Protein AF-A0A4U5LPB3-F1 (afdb_monomer_lite)

Secondary structure (DSSP, 8-state):
-PPP-PPPPP--------------------S--SS--S-GGG-S----HHHHHHHHHHHTT-HHHHTS-HHHHHHHGGG--THHHHHHHHHHHHHHHH-TT--HHHHHHHHHHHHHHHSSSS--GGGGGGTTTSHHHHHHHS-------HHHHHHHHHHHHHHTT-HHHHT--HHHHTTT--TT-HHHHHHHHHHHHHH-TT--HHHHHHHHHHHHHHHHHHHHHSPS--HHHHHHHHHHHHHHHTTHHHHHHHHHHHHH-HHHHT---HHHHHTT-S-HHHHHHHHHHHHHHHHH-TT--HHHHHHHHHHHHHHHHHHHHHHHHHS-SS-HHHHHHHHHHHHHHHTT-HHHHTS-TTTTSSTTTTTTTHHHHHHHHHHHHHH-TT--HHHHHHHHHHHHHHHHHHTS-SSTTHHHHHHHHHHHHHHTT---THHHHHHHHHHHHHHHHHHHHTTS----------------------------PPP------------------PPP-----PPP-------

Organism: Steinernema carpocapsae (NCBI:txid34508)

pLDDT: mean 70.53, std 23.37, range [29.11, 98.25]

Structure (mmCIF, N/CA/C/O backbone):
data_AF-A0A4U5LPB3-F1
#
_entry.id   AF-A0A4U5LPB3-F1
#
loop_
_atom_site.group_PDB
_atom_site.id
_atom_site.type_symbol
_atom_site.label_atom_id
_atom_site.label_alt_id
_atom_site.label_comp_id
_atom_site.label_asym_id
_atom_site.label_entity_id
_atom_site.label_seq_id
_atom_site.pdbx_PDB_ins_code
_atom_site.Cartn_x
_atom_site.Cartn_y
_atom_site.Cartn_z
_atom_site.occupancy
_atom_site.B_iso_or_equiv
_atom_site.auth_seq_id
_atom_site.auth_comp_id
_atom_site.auth_asym_id
_atom_site.auth_atom_id
_atom_site.pdbx_PDB_model_num
ATOM 1 N N . MET A 1 1 ? -4.341 65.277 -23.256 1.00 40.44 1 MET A N 1
ATOM 2 C CA . MET A 1 1 ? -4.781 63.889 -23.008 1.00 40.44 1 MET A CA 1
ATOM 3 C C . MET A 1 1 ? -3.885 63.336 -21.922 1.00 40.44 1 MET A C 1
ATOM 5 O O . MET A 1 1 ? -2.754 62.967 -22.205 1.00 40.44 1 MET A O 1
ATOM 9 N N . GLU A 1 2 ? -4.356 63.406 -20.682 1.00 34.38 2 GLU A N 1
ATOM 10 C CA . GLU A 1 2 ? -3.654 62.915 -19.493 1.00 34.38 2 GLU A CA 1
ATOM 11 C C . GLU A 1 2 ? -4.219 61.546 -19.090 1.00 34.38 2 GLU A C 1
ATOM 13 O O . GLU A 1 2 ? -5.437 61.359 -19.175 1.00 34.38 2 GLU A O 1
ATOM 18 N N . PRO A 1 3 ? -3.387 60.595 -18.636 1.00 48.97 3 PRO A N 1
ATOM 19 C CA . PRO A 1 3 ? -3.850 59.432 -17.892 1.00 48.97 3 PRO A CA 1
ATOM 20 C C . PRO A 1 3 ? -3.832 59.695 -16.370 1.00 48.97 3 PRO A C 1
ATOM 22 O O . PRO A 1 3 ? -3.009 60.476 -15.887 1.00 48.97 3 PRO A O 1
ATOM 25 N N . PRO A 1 4 ? -4.717 59.041 -15.594 1.00 51.47 4 PRO A N 1
ATOM 26 C CA . PRO A 1 4 ? -4.911 59.350 -14.183 1.00 51.47 4 PRO A CA 1
ATOM 27 C C . PRO A 1 4 ? -3.837 58.708 -13.298 1.00 51.47 4 PRO A C 1
ATOM 29 O O . PRO A 1 4 ? -3.573 57.507 -13.377 1.00 51.47 4 PRO A O 1
ATOM 32 N N . VAL A 1 5 ? -3.271 59.513 -12.400 1.00 47.06 5 VAL A N 1
ATOM 33 C CA . VAL A 1 5 ? -2.445 59.064 -11.274 1.00 47.06 5 VAL A CA 1
ATOM 34 C C . VAL A 1 5 ? -3.368 58.879 -10.072 1.00 47.06 5 VAL A C 1
ATOM 36 O O . VAL A 1 5 ? -3.907 59.849 -9.547 1.00 47.06 5 VAL A O 1
ATOM 39 N N . TYR A 1 6 ? -3.569 57.632 -9.644 1.00 44.94 6 TYR A N 1
ATOM 40 C CA . TYR A 1 6 ? -4.268 57.327 -8.395 1.00 44.94 6 TYR A CA 1
ATOM 41 C C . TYR A 1 6 ? -3.278 57.330 -7.226 1.00 44.94 6 TYR A C 1
ATOM 43 O O . TYR A 1 6 ? -2.297 56.586 -7.220 1.00 44.94 6 TYR A O 1
ATOM 51 N N . SER A 1 7 ? -3.560 58.183 -6.243 1.00 40.72 7 SER A N 1
ATOM 52 C CA . SER A 1 7 ? -2.871 58.281 -4.961 1.00 40.72 7 SER A CA 1
ATOM 53 C C . SER A 1 7 ? -3.236 57.106 -4.046 1.00 40.72 7 SER A C 1
ATOM 55 O O . SER A 1 7 ? -4.403 56.749 -3.887 1.00 40.72 7 SER A O 1
ATOM 57 N N . TYR A 1 8 ? -2.223 56.512 -3.415 1.00 40.88 8 TYR A N 1
ATOM 58 C CA . TYR A 1 8 ? -2.401 55.583 -2.303 1.00 40.88 8 TYR A CA 1
ATOM 59 C C . TYR A 1 8 ? -2.627 56.382 -1.015 1.00 40.88 8 TYR A C 1
ATOM 61 O O . TYR A 1 8 ? -1.780 57.181 -0.624 1.00 40.88 8 TYR A O 1
ATOM 69 N N . HIS A 1 9 ? -3.763 56.150 -0.360 1.00 41.56 9 HIS A N 1
ATOM 70 C CA . HIS A 1 9 ? -4.011 56.599 1.006 1.00 41.56 9 HIS A CA 1
ATOM 71 C C . HIS A 1 9 ? -3.399 55.609 2.006 1.00 41.56 9 HIS A C 1
ATOM 73 O O . HIS A 1 9 ? -3.756 54.431 2.032 1.00 41.56 9 HIS A O 1
ATOM 79 N N . GLU A 1 10 ? -2.504 56.122 2.849 1.00 42.03 10 GLU A N 1
ATOM 80 C CA . GLU A 1 10 ? -2.214 55.604 4.185 1.00 42.03 10 GLU A CA 1
ATOM 81 C C . GLU A 1 10 ? -3.464 55.724 5.068 1.00 42.03 10 GLU A C 1
ATOM 83 O O . GLU A 1 10 ? -4.113 56.773 5.060 1.00 42.03 10 GLU A O 1
ATOM 88 N N . ASN A 1 11 ? -3.786 54.681 5.845 1.00 36.03 11 ASN A N 1
ATOM 89 C CA . ASN A 1 11 ? -3.930 54.785 7.304 1.00 36.03 11 ASN A CA 1
ATOM 90 C C . ASN A 1 11 ? -4.423 53.495 7.985 1.00 36.03 11 ASN A C 1
ATOM 92 O O . ASN A 1 11 ? -5.205 52.728 7.431 1.00 36.03 11 ASN A O 1
ATOM 96 N N . LEU A 1 12 ? -4.009 53.399 9.255 1.00 37.12 12 LEU A N 1
ATOM 97 C CA . LEU A 1 12 ? -4.590 52.657 10.383 1.00 37.12 12 LEU A CA 1
ATOM 98 C C . LEU A 1 12 ? -4.223 51.174 10.537 1.00 37.12 12 LEU A C 1
ATOM 100 O O . LEU A 1 12 ? -4.987 50.252 10.266 1.00 37.12 12 LEU A O 1
ATOM 104 N N . ALA A 1 13 ? -3.041 50.987 11.128 1.00 37.00 13 ALA A N 1
ATOM 105 C CA . ALA A 1 13 ? -2.770 49.882 12.032 1.00 37.00 13 ALA A CA 1
ATOM 106 C C . ALA A 1 13 ? -3.530 50.111 13.352 1.00 37.00 13 ALA A C 1
ATOM 108 O O . ALA A 1 13 ? -3.148 50.972 14.144 1.00 37.00 13 ALA A O 1
ATOM 109 N N . GLU A 1 14 ? -4.584 49.332 13.594 1.00 35.03 14 GLU A N 1
ATOM 110 C CA . GLU A 1 14 ? -5.180 49.196 14.923 1.00 35.03 14 GLU A CA 1
ATOM 111 C C . GLU A 1 14 ? -4.693 47.915 15.603 1.00 35.03 14 GLU A C 1
ATOM 113 O O . GLU A 1 14 ? -4.823 46.793 15.110 1.00 35.03 14 GLU A O 1
ATOM 118 N N . SER A 1 15 ? -4.095 48.167 16.762 1.00 38.69 15 SER A N 1
ATOM 119 C CA . SER A 1 15 ? -3.663 47.253 17.804 1.00 38.69 15 SER A CA 1
ATOM 120 C C . SER A 1 15 ? -4.794 46.334 18.273 1.00 38.69 15 SER A C 1
ATOM 122 O O . SER A 1 15 ? -5.825 46.807 18.743 1.00 38.69 15 SER A O 1
ATOM 124 N N . TRP A 1 16 ? -4.569 45.021 18.218 1.00 37.72 16 TRP A N 1
ATOM 125 C CA . TRP A 1 16 ? -5.310 44.048 19.020 1.00 37.72 16 TRP A CA 1
ATOM 126 C C . TRP A 1 16 ? -4.320 43.402 19.988 1.00 37.72 16 TRP A C 1
ATOM 128 O O . TRP A 1 16 ? -3.641 42.430 19.652 1.00 37.72 16 TRP A O 1
ATOM 138 N N . SER A 1 17 ? -4.209 43.991 21.182 1.00 34.78 17 SER A N 1
ATOM 139 C CA . SER A 1 17 ? -3.545 43.374 22.330 1.00 34.78 17 SER A CA 1
ATOM 140 C C . SER A 1 17 ? -4.315 42.127 22.755 1.00 34.78 17 SER A C 1
ATOM 142 O O . SER A 1 17 ? -5.524 42.150 22.973 1.00 34.78 17 SER A O 1
ATOM 144 N N . SER A 1 18 ? -3.574 41.029 22.833 1.00 36.31 18 SER A N 1
ATOM 145 C CA . SER A 1 18 ? -4.026 39.699 23.204 1.00 36.31 18 SER A CA 1
ATOM 146 C C . SER A 1 18 ? -3.829 39.493 24.703 1.00 36.31 18 SER A C 1
ATOM 148 O O . SER A 1 18 ? -2.782 38.991 25.097 1.00 36.31 18 SER A O 1
ATOM 150 N N . ASP A 1 19 ? -4.850 39.798 25.500 1.00 35.09 19 ASP A N 1
ATOM 151 C CA . ASP A 1 19 ? -4.970 39.318 26.878 1.00 35.09 19 ASP A CA 1
ATOM 152 C C . ASP A 1 19 ? -6.248 38.480 26.990 1.00 35.09 19 ASP A C 1
ATOM 154 O O . ASP A 1 19 ? -7.357 38.999 27.085 1.00 35.09 19 ASP A O 1
ATOM 158 N N . ASN A 1 20 ? -6.091 37.159 26.927 1.00 34.59 20 ASN A N 1
ATOM 159 C CA . ASN A 1 20 ? -7.102 36.208 27.379 1.00 34.59 20 ASN A CA 1
ATOM 160 C C . ASN A 1 20 ? -6.392 35.181 28.258 1.00 34.59 20 ASN A C 1
ATOM 162 O O . ASN A 1 20 ? -5.919 34.140 27.799 1.00 34.59 20 ASN A O 1
ATOM 166 N N . ASP A 1 21 ? -6.289 35.553 29.527 1.00 34.69 21 ASP A N 1
ATOM 167 C CA . ASP A 1 21 ? -5.849 34.720 30.633 1.00 34.69 21 ASP A CA 1
ATOM 168 C C . ASP A 1 21 ? -7.011 33.779 30.996 1.00 34.69 21 ASP A C 1
ATOM 170 O O . ASP A 1 21 ? -7.978 34.162 31.656 1.00 34.69 21 ASP A O 1
ATOM 174 N N . TYR A 1 22 ? -6.987 32.561 30.447 1.00 35.25 22 TYR A N 1
ATOM 175 C CA . TYR A 1 22 ? -7.984 31.527 30.728 1.00 35.25 22 TYR A CA 1
ATOM 176 C C . TYR A 1 22 ? -7.437 30.623 31.835 1.00 35.25 22 TYR A C 1
ATOM 178 O O . TYR A 1 22 ? -6.665 29.697 31.587 1.00 35.25 22 TYR A O 1
ATOM 186 N N . SER A 1 23 ? -7.819 30.942 33.070 1.00 35.62 23 SER A N 1
ATOM 187 C CA . SER A 1 23 ? -7.501 30.166 34.267 1.00 35.62 23 SER A CA 1
ATOM 188 C C . SER A 1 23 ? -8.342 28.881 34.284 1.00 35.62 23 SER A C 1
ATOM 190 O O . SER A 1 23 ? -9.563 28.929 34.439 1.00 35.62 23 SER A O 1
ATOM 192 N N . GLU A 1 24 ? -7.703 27.728 34.066 1.00 31.69 24 GLU A N 1
ATOM 193 C CA . GLU A 1 24 ? -8.313 26.406 34.250 1.00 31.69 24 GLU A CA 1
ATOM 194 C C . GLU A 1 24 ? -8.402 26.093 35.752 1.00 31.69 24 GLU A C 1
ATOM 196 O O . GLU A 1 24 ? -7.390 25.891 36.424 1.00 31.69 24 GLU A O 1
ATOM 201 N N . SER A 1 25 ? -9.624 26.031 36.284 1.00 34.09 25 SER A N 1
ATOM 202 C CA . SER A 1 25 ? -9.901 25.475 37.605 1.00 34.09 25 SER A CA 1
ATOM 203 C C . SER A 1 25 ? -9.889 23.942 37.545 1.00 34.09 25 SER A C 1
ATOM 205 O O . SER A 1 25 ? -10.748 23.300 36.938 1.00 34.09 25 SER A O 1
ATOM 207 N N . GLU A 1 26 ? -8.895 23.335 38.192 1.00 39.41 26 GLU A N 1
ATOM 208 C CA . GLU A 1 26 ? -8.870 21.901 38.475 1.00 39.41 26 GLU A CA 1
ATOM 209 C C . GLU A 1 26 ? -9.816 21.585 39.642 1.00 39.41 26 GLU A C 1
ATOM 211 O O . GLU A 1 26 ? -9.415 21.645 40.801 1.00 39.41 26 GLU A O 1
ATOM 216 N N . GLU A 1 27 ? -11.061 21.189 39.358 1.00 33.78 27 GLU A N 1
ATOM 217 C CA . GLU A 1 27 ? -11.908 20.548 40.371 1.00 33.78 27 GLU A CA 1
ATOM 218 C C . GLU A 1 27 ? -12.739 19.368 39.824 1.00 33.78 27 GLU A C 1
ATOM 220 O O . GLU A 1 27 ? -13.703 19.504 39.078 1.00 33.78 27 GLU A O 1
ATOM 225 N N . SER A 1 28 ? -12.342 18.172 40.272 1.00 42.94 28 SER A N 1
ATOM 226 C CA . SER A 1 28 ? -13.129 16.941 40.462 1.00 42.94 28 SER A CA 1
ATOM 227 C C . SER A 1 28 ? -13.866 16.286 39.269 1.00 42.94 28 SER A C 1
ATOM 229 O O . SER A 1 28 ? -15.047 16.492 39.021 1.00 42.94 28 SER A O 1
ATOM 231 N N . VAL A 1 29 ? -13.225 15.294 38.629 1.00 37.59 29 VAL A N 1
ATOM 232 C CA . VAL A 1 29 ? -13.941 14.202 37.926 1.00 37.59 29 VAL A CA 1
ATOM 233 C C . VAL A 1 29 ? -13.254 12.859 38.210 1.00 37.59 29 VAL A C 1
ATOM 235 O O . VAL A 1 29 ? -12.516 12.315 37.388 1.00 37.59 29 VAL A O 1
ATOM 238 N N . ALA A 1 30 ? -13.478 12.313 39.409 1.00 34.31 30 ALA A N 1
ATOM 239 C CA . ALA A 1 30 ? -12.907 11.032 39.847 1.00 34.31 30 ALA A CA 1
ATOM 240 C C . ALA A 1 30 ? -13.834 9.810 39.655 1.00 34.31 30 ALA A C 1
ATOM 242 O O . ALA A 1 30 ? -13.430 8.686 39.947 1.00 34.31 30 ALA A O 1
ATOM 243 N N . GLY A 1 31 ? -15.046 9.962 39.117 1.00 33.31 31 GLY A N 1
ATOM 244 C CA . GLY A 1 31 ? -15.989 8.846 38.981 1.00 33.31 31 GLY A CA 1
ATOM 245 C C . GLY A 1 31 ? -16.565 8.735 37.579 1.00 33.31 31 GLY A C 1
ATOM 246 O O . GLY A 1 31 ? -17.514 9.443 37.299 1.00 33.31 31 GLY A O 1
ATOM 247 N N . LEU A 1 32 ? -15.988 7.873 36.718 1.00 34.62 32 LEU A N 1
ATOM 248 C CA . LEU A 1 32 ? -16.654 7.185 35.576 1.00 34.62 32 LEU A CA 1
ATOM 249 C C . LEU A 1 32 ? -15.705 6.341 34.677 1.00 34.62 32 LEU A C 1
ATOM 251 O O . LEU A 1 32 ? -16.100 5.863 33.614 1.00 34.62 32 LEU A O 1
ATOM 255 N N . GLN A 1 33 ? -14.452 6.069 35.073 1.00 36.81 33 GLN A N 1
ATOM 256 C CA . GLN A 1 33 ? -13.500 5.296 34.249 1.00 36.81 33 GLN A CA 1
ATOM 257 C C . GLN A 1 33 ? -13.319 3.827 34.682 1.00 36.81 33 GLN A C 1
ATOM 259 O O . GLN A 1 33 ? -12.237 3.438 35.126 1.00 36.81 33 GLN A O 1
ATOM 264 N N . ALA A 1 34 ? -14.323 2.965 34.474 1.00 34.22 34 ALA A N 1
ATOM 265 C CA . ALA A 1 34 ? -14.156 1.516 34.700 1.00 34.22 34 ALA A CA 1
ATOM 266 C C . ALA A 1 34 ? -14.163 0.627 33.434 1.00 34.22 34 ALA A C 1
ATOM 268 O O . ALA A 1 34 ? -13.479 -0.394 33.436 1.00 34.22 34 ALA A O 1
ATOM 269 N N . ASN A 1 35 ? -14.786 1.007 32.306 1.00 38.38 35 ASN A N 1
ATOM 270 C CA . ASN A 1 35 ? -15.088 0.034 31.227 1.00 38.38 35 ASN A CA 1
ATOM 271 C C . ASN A 1 35 ? -14.439 0.254 29.833 1.00 38.38 35 ASN A C 1
ATOM 273 O O . ASN A 1 35 ? -14.930 -0.271 28.839 1.00 38.38 35 ASN A O 1
ATOM 277 N N . ALA A 1 36 ? -13.294 0.945 29.713 1.00 42.75 36 ALA A N 1
ATOM 278 C CA . ALA A 1 36 ? -12.732 1.348 28.401 1.00 42.75 36 ALA A CA 1
ATOM 279 C C . ALA A 1 36 ? -11.295 0.858 28.064 1.00 42.75 36 ALA A C 1
ATOM 281 O O . ALA A 1 36 ? -10.496 1.615 27.510 1.00 42.75 36 ALA A O 1
ATOM 282 N N . LYS A 1 37 ? -10.880 -0.376 28.406 1.00 40.56 37 LYS A N 1
ATOM 283 C CA . LYS A 1 37 ? -9.438 -0.755 28.349 1.00 40.56 37 LYS A CA 1
ATOM 284 C C . LYS A 1 37 ? -9.008 -1.859 27.368 1.00 40.56 37 LYS A C 1
ATOM 286 O O . LYS A 1 37 ? -7.899 -2.366 27.540 1.00 40.56 37 LYS A O 1
ATOM 291 N N . HIS A 1 38 ? -9.769 -2.181 26.312 1.00 37.56 38 HIS A N 1
ATOM 292 C CA . HIS A 1 38 ? -9.392 -3.282 25.401 1.00 37.56 38 HIS A CA 1
ATOM 293 C C . HIS A 1 38 ? -8.856 -2.958 23.990 1.00 37.56 38 HIS A C 1
ATOM 295 O O . HIS A 1 38 ? -8.567 -3.903 23.261 1.00 37.56 38 HIS A O 1
ATOM 301 N N . ASP A 1 39 ? -8.602 -1.698 23.611 1.00 41.06 39 ASP A N 1
ATOM 302 C CA . ASP A 1 39 ? -8.197 -1.399 22.219 1.00 41.06 39 ASP A CA 1
ATOM 303 C C . ASP A 1 39 ? -7.077 -0.344 22.081 1.00 41.06 39 ASP A C 1
ATOM 305 O O . ASP A 1 39 ? -7.229 0.728 21.502 1.00 41.06 39 ASP A O 1
ATOM 309 N N . LYS A 1 40 ? -5.905 -0.606 22.680 1.00 43.28 40 LYS A N 1
ATOM 310 C CA . LYS A 1 40 ? -4.830 0.405 22.812 1.00 43.28 40 LYS A CA 1
ATOM 311 C C . LYS A 1 40 ? -3.820 0.491 21.658 1.00 43.28 40 LYS A C 1
ATOM 313 O O . LYS A 1 40 ? -2.961 1.365 21.713 1.00 43.28 40 LYS A O 1
ATOM 318 N N . ASN A 1 41 ? -3.928 -0.327 20.607 1.00 39.81 41 ASN A N 1
ATOM 319 C CA . ASN A 1 41 ? -3.131 -0.120 19.381 1.00 39.81 41 ASN A CA 1
ATOM 320 C C . ASN A 1 41 ? -3.778 0.872 18.395 1.00 39.81 41 ASN A C 1
ATOM 322 O O . ASN A 1 41 ? -3.165 1.207 17.385 1.00 39.81 41 ASN A O 1
ATOM 326 N N . TYR A 1 42 ? -4.962 1.395 18.726 1.00 45.97 42 TYR A N 1
ATOM 327 C CA . TYR A 1 42 ? -5.661 2.451 17.993 1.00 45.97 42 TYR A CA 1
ATOM 328 C C . TYR A 1 42 ? -5.829 3.713 18.848 1.00 45.97 42 TYR A C 1
ATOM 330 O O . TYR A 1 42 ? -6.887 4.331 18.826 1.00 45.97 42 TYR A O 1
ATOM 338 N N . ARG A 1 43 ? -4.794 4.119 19.603 1.00 40.91 43 ARG A N 1
ATOM 339 C CA . ARG A 1 43 ? -4.762 5.411 20.319 1.00 40.91 43 ARG A CA 1
ATOM 340 C C . ARG A 1 43 ? -4.657 6.592 19.340 1.00 40.91 43 ARG A C 1
ATOM 342 O O . ARG A 1 43 ? -3.685 7.332 19.318 1.00 40.91 43 ARG A O 1
ATOM 349 N N . CYS A 1 44 ? -5.674 6.764 18.516 1.00 47.91 44 CYS A N 1
ATOM 350 C CA . CYS A 1 44 ? -6.225 8.087 18.309 1.00 47.91 44 CYS A CA 1
ATOM 351 C C . CYS A 1 44 ? -7.373 8.215 19.320 1.00 47.91 44 CYS A C 1
ATOM 353 O O . CYS A 1 44 ? -7.935 7.192 19.706 1.00 47.91 44 CYS A O 1
ATOM 355 N N . ASN A 1 45 ? -7.707 9.418 19.778 1.00 57.91 45 ASN A N 1
ATOM 356 C CA . ASN A 1 45 ? -8.920 9.653 20.559 1.00 57.91 45 ASN A CA 1
ATOM 357 C C . ASN A 1 45 ? -10.127 9.207 19.718 1.00 57.91 45 ASN A C 1
ATOM 359 O O . ASN A 1 45 ? -10.640 9.958 18.893 1.00 57.91 45 ASN A O 1
ATOM 363 N N . THR A 1 46 ? -10.512 7.938 19.818 1.00 66.06 46 THR A N 1
ATOM 364 C CA . THR A 1 46 ? -11.663 7.410 19.102 1.00 66.06 46 THR A CA 1
ATOM 365 C C . THR A 1 46 ? -12.881 7.786 19.911 1.00 66.06 46 THR A C 1
ATOM 367 O O . THR A 1 46 ? -12.966 7.431 21.086 1.00 66.06 46 THR A O 1
ATOM 370 N N . ALA A 1 47 ? -13.803 8.493 19.267 1.00 81.75 47 ALA A N 1
ATOM 371 C CA . ALA A 1 47 ? -15.130 8.748 19.793 1.00 81.75 47 ALA A CA 1
ATOM 372 C C . ALA A 1 47 ? -15.757 7.463 20.373 1.00 81.75 47 ALA A C 1
ATOM 374 O O . ALA A 1 47 ? -15.477 6.353 19.893 1.00 81.75 47 ALA A O 1
ATOM 375 N N . SER A 1 48 ? -16.593 7.613 21.405 1.00 91.44 48 SER A N 1
ATOM 376 C CA . SER A 1 48 ? -17.334 6.489 21.986 1.00 91.44 48 SER A CA 1
ATOM 377 C C . SER A 1 48 ? -18.169 5.779 20.907 1.00 91.44 48 SER A C 1
ATOM 379 O O . SER A 1 48 ? -18.423 6.325 19.831 1.00 91.44 48 SER A O 1
ATOM 381 N N . ALA A 1 49 ? -18.574 4.530 21.153 1.00 91.75 49 ALA A N 1
ATOM 382 C CA . ALA A 1 49 ? -19.382 3.783 20.184 1.00 91.75 49 ALA A CA 1
ATOM 383 C C . ALA A 1 49 ? -20.667 4.541 19.804 1.00 91.75 49 ALA A C 1
ATOM 385 O O . ALA A 1 49 ? -20.935 4.697 18.621 1.00 91.75 49 ALA A O 1
ATOM 386 N N . GLN A 1 50 ? -21.357 5.117 20.792 1.00 94.69 50 GLN A N 1
ATOM 387 C CA . GLN A 1 50 ? -22.577 5.903 20.595 1.00 94.69 50 GLN A CA 1
ATOM 388 C C . GLN A 1 50 ? -22.340 7.157 19.743 1.00 94.69 50 GLN A C 1
ATOM 390 O O . GLN A 1 50 ? -23.084 7.400 18.798 1.00 94.69 50 GLN A O 1
ATOM 395 N N . VAL A 1 51 ? -21.259 7.903 20.007 1.00 96.12 51 VAL A N 1
ATOM 396 C CA . VAL A 1 51 ? -20.896 9.085 19.204 1.00 96.12 51 VAL A CA 1
ATOM 397 C C . VAL A 1 51 ? -20.611 8.690 17.755 1.00 96.12 51 VAL A C 1
ATOM 399 O O . VAL A 1 51 ? -21.010 9.394 16.833 1.00 96.12 51 VAL A O 1
ATOM 402 N N . ARG A 1 52 ? -19.928 7.558 17.530 1.00 94.88 52 ARG A N 1
ATOM 403 C CA . ARG A 1 52 ? -19.674 7.052 16.172 1.00 94.88 52 ARG A CA 1
ATOM 404 C C . ARG A 1 52 ? -20.962 6.664 15.465 1.00 94.88 52 ARG A C 1
ATOM 406 O O . ARG A 1 52 ? -21.110 6.999 14.298 1.00 94.88 52 ARG A O 1
ATOM 413 N N . ASP A 1 53 ? -21.865 5.977 16.152 1.00 94.75 53 ASP A N 1
ATOM 414 C CA . ASP A 1 53 ? -23.111 5.518 15.550 1.00 94.75 53 ASP A CA 1
ATOM 415 C C . ASP A 1 53 ? -24.015 6.700 15.167 1.00 94.75 53 ASP A C 1
ATOM 417 O O . ASP A 1 53 ? -24.513 6.731 14.040 1.00 94.75 53 ASP A O 1
ATOM 421 N N . LEU A 1 54 ? -24.136 7.717 16.032 1.00 96.88 54 LEU A N 1
ATOM 422 C CA . LEU A 1 54 ? -24.831 8.964 15.694 1.00 96.88 54 LEU A CA 1
ATOM 423 C C . LEU A 1 54 ? -24.155 9.671 14.514 1.00 96.88 54 LEU A C 1
ATOM 425 O O . LEU A 1 54 ? -24.813 9.973 13.523 1.00 96.88 54 LEU A O 1
ATOM 429 N N . LEU A 1 55 ? -22.832 9.867 14.583 1.00 96.69 55 LEU A N 1
ATOM 430 C CA . LEU A 1 55 ? -22.061 10.503 13.514 1.00 96.69 55 LEU A CA 1
ATOM 431 C C . LEU A 1 55 ? -22.291 9.815 12.164 1.00 96.69 55 LEU A C 1
ATOM 433 O O . LEU A 1 55 ? -22.416 10.488 11.147 1.00 96.69 55 LEU A O 1
ATOM 437 N N . TYR A 1 56 ? -22.301 8.482 12.131 1.00 95.00 56 TYR A N 1
ATOM 438 C CA . TYR A 1 56 ? -22.454 7.726 10.892 1.00 95.00 56 TYR A CA 1
ATOM 439 C C . TYR A 1 56 ? -23.880 7.783 10.349 1.00 95.00 56 TYR A C 1
ATOM 441 O O . TYR A 1 56 ? -24.029 7.902 9.137 1.00 95.00 56 TYR A O 1
ATOM 449 N N . ASN A 1 57 ? -24.899 7.758 11.211 1.00 95.12 57 ASN A N 1
ATOM 450 C CA . ASN A 1 57 ? -26.286 7.969 10.794 1.00 95.12 57 ASN A CA 1
ATOM 451 C C . ASN A 1 57 ? -26.473 9.364 10.179 1.00 95.12 57 ASN A C 1
ATOM 453 O O . ASN A 1 57 ? -26.967 9.476 9.059 1.00 95.12 57 ASN A O 1
ATOM 457 N N . GLU A 1 58 ? -25.996 10.405 10.864 1.00 96.81 58 GLU A N 1
ATOM 458 C CA . GLU A 1 58 ? -26.135 11.793 10.409 1.00 96.81 58 GLU A CA 1
ATOM 459 C C . GLU A 1 58 ? -25.329 12.080 9.142 1.00 96.81 58 GLU A C 1
ATOM 461 O O . GLU A 1 58 ? -25.782 12.803 8.257 1.00 96.81 58 GLU A O 1
ATOM 466 N N . MET A 1 59 ? -24.156 11.455 8.983 1.00 95.25 59 MET A N 1
ATOM 467 C CA . MET A 1 59 ? -23.335 11.619 7.780 1.00 95.25 59 MET A CA 1
ATOM 468 C C . MET A 1 59 ? -24.115 11.294 6.501 1.00 95.25 59 MET A C 1
ATOM 470 O O . MET A 1 59 ? -23.872 11.915 5.465 1.00 95.25 59 MET A O 1
ATOM 474 N N . GLY A 1 60 ? -25.070 10.354 6.570 1.00 91.50 60 GLY A N 1
ATOM 475 C CA . GLY A 1 60 ? -25.981 9.978 5.484 1.00 91.50 60 GLY A CA 1
ATOM 476 C C . GLY A 1 60 ? -26.618 11.174 4.768 1.00 91.50 60 GLY A C 1
ATOM 477 O O . GLY A 1 60 ? -26.751 11.147 3.544 1.00 91.50 60 GLY A O 1
ATOM 478 N N . ALA A 1 61 ? -26.930 12.237 5.514 1.00 94.88 61 ALA A N 1
ATOM 479 C CA . ALA A 1 61 ? -27.621 13.423 5.019 1.00 94.88 61 ALA A CA 1
ATOM 480 C C . ALA A 1 61 ? -26.721 14.414 4.252 1.00 94.88 61 ALA A C 1
ATOM 482 O O . ALA A 1 61 ? -27.227 15.198 3.451 1.00 94.88 61 ALA A O 1
ATOM 483 N N . TYR A 1 62 ? -25.397 14.373 4.442 1.00 95.31 62 TYR A N 1
ATOM 484 C CA . TYR A 1 62 ? -24.472 15.407 3.953 1.00 95.31 62 TYR A CA 1
ATOM 485 C C . TYR A 1 62 ? -23.657 14.934 2.743 1.00 95.31 62 TYR A C 1
ATOM 487 O O . TYR A 1 62 ? -22.492 14.525 2.852 1.00 95.31 62 TYR A O 1
ATOM 495 N N . LYS A 1 63 ? -24.266 14.996 1.551 1.00 91.12 63 LYS A N 1
ATOM 496 C CA . LYS A 1 63 ? -23.674 14.457 0.313 1.00 91.12 63 LYS A CA 1
ATOM 497 C C . LYS A 1 63 ? -22.394 15.168 -0.136 1.00 91.12 63 LYS A C 1
ATOM 499 O O . LYS A 1 63 ? -21.567 14.599 -0.844 1.00 91.12 63 LYS A O 1
ATOM 504 N N . GLU A 1 64 ? -22.175 16.399 0.286 1.00 93.69 64 GLU A N 1
ATOM 505 C CA . GLU A 1 64 ? -21.043 17.234 -0.110 1.00 93.69 64 GLU A CA 1
ATOM 506 C C . GLU A 1 64 ? -19.737 16.744 0.534 1.00 93.69 64 GLU A C 1
ATOM 508 O O . GLU A 1 64 ? -18.664 16.812 -0.080 1.00 93.69 64 GLU A O 1
ATOM 513 N N . LEU A 1 65 ? -19.822 16.198 1.753 1.00 94.38 65 LEU A N 1
ATOM 514 C CA . LEU A 1 65 ? -18.681 15.690 2.528 1.00 94.38 65 LEU A CA 1
ATOM 515 C C . LEU A 1 65 ? -18.090 14.411 1.930 1.00 94.38 65 LEU A C 1
ATOM 517 O O . LEU A 1 65 ? -16.899 14.110 2.082 1.00 94.38 65 LEU A O 1
ATOM 521 N N . TYR A 1 66 ? -18.914 13.675 1.197 1.00 90.62 66 TYR A N 1
ATOM 522 C CA . TYR A 1 66 ? -18.544 12.460 0.497 1.00 90.62 66 TYR A CA 1
ATOM 523 C C . TYR A 1 66 ? -17.551 12.694 -0.640 1.00 90.62 66 TYR A C 1
ATOM 525 O O . TYR A 1 66 ? -16.615 11.902 -0.805 1.00 90.62 66 TYR A O 1
ATOM 533 N N . SER A 1 67 ? -17.686 13.813 -1.356 1.00 89.50 67 SER A N 1
ATOM 534 C CA . SER A 1 67 ? -16.827 14.186 -2.492 1.00 89.50 67 SER A CA 1
ATOM 535 C C . SER A 1 67 ? -15.343 14.357 -2.131 1.00 89.50 67 SER A C 1
ATOM 537 O O . SER A 1 67 ? -14.468 14.339 -2.994 1.00 89.50 67 SER A O 1
ATOM 539 N N . ILE A 1 68 ? -15.035 14.523 -0.845 1.00 90.19 68 ILE A N 1
ATOM 540 C CA . ILE A 1 68 ? -13.687 14.775 -0.335 1.00 90.19 68 ILE A CA 1
ATOM 541 C C . ILE A 1 68 ? -12.935 13.445 -0.275 1.00 90.19 68 ILE A C 1
ATOM 543 O O . ILE A 1 68 ? -13.475 12.466 0.228 1.00 90.19 68 ILE A O 1
ATOM 547 N N . GLY A 1 69 ? -11.691 13.353 -0.750 1.00 87.31 69 GLY A N 1
ATOM 548 C CA . GLY A 1 69 ? -10.920 12.103 -0.649 1.00 87.31 69 GLY A CA 1
ATOM 549 C C . GLY A 1 69 ? -10.590 11.735 0.808 1.00 87.31 69 GLY A C 1
ATOM 550 O O . GLY A 1 69 ? -10.314 12.617 1.612 1.00 87.31 69 GLY A O 1
ATOM 551 N N . THR A 1 70 ? -10.543 10.445 1.174 1.00 85.69 70 THR A N 1
ATOM 552 C CA . THR A 1 70 ? -10.275 10.002 2.567 1.00 85.69 70 THR A CA 1
ATOM 553 C C . THR A 1 70 ? -8.976 10.577 3.153 1.00 85.69 70 THR A C 1
ATOM 555 O O . THR A 1 70 ? -8.935 10.960 4.320 1.00 85.69 70 THR A O 1
ATOM 558 N N . GLN A 1 71 ? -7.909 10.654 2.347 1.00 81.19 71 GLN A N 1
ATOM 559 C CA . GLN A 1 71 ? -6.626 11.232 2.773 1.00 81.19 71 GLN A CA 1
ATOM 560 C C . GLN A 1 71 ? -6.687 12.756 2.901 1.00 81.19 71 GLN A C 1
ATOM 562 O O . GLN A 1 71 ? -6.114 13.316 3.833 1.00 81.19 71 GLN A O 1
ATOM 567 N N . GLN A 1 72 ? -7.407 13.411 1.989 1.00 85.44 72 GLN A N 1
ATOM 568 C CA . GLN A 1 72 ? -7.635 14.850 2.035 1.00 85.44 72 GLN A CA 1
ATOM 569 C C . GLN A 1 72 ? -8.424 15.205 3.298 1.00 85.44 72 GLN A C 1
ATOM 571 O O . GLN A 1 72 ? -7.967 16.022 4.084 1.00 85.44 72 GLN A O 1
ATOM 576 N N . PHE A 1 73 ? -9.506 14.476 3.580 1.00 87.75 73 PHE A N 1
ATOM 577 C CA . PHE A 1 73 ? -10.336 14.674 4.766 1.00 87.75 73 PHE A CA 1
ATOM 578 C C . PHE A 1 73 ? -9.511 14.691 6.066 1.00 87.75 73 PHE A C 1
ATOM 580 O O . PHE A 1 73 ? -9.674 15.592 6.881 1.00 87.75 73 PHE A O 1
ATOM 587 N N . ARG A 1 74 ? -8.561 13.757 6.243 1.00 80.88 74 ARG A N 1
ATOM 588 C CA . ARG A 1 74 ? -7.696 13.721 7.442 1.00 80.88 74 ARG A CA 1
ATOM 589 C C . ARG A 1 74 ? -6.821 14.959 7.612 1.00 80.88 74 ARG A C 1
ATOM 591 O O . ARG A 1 74 ? -6.522 15.326 8.741 1.00 80.88 74 ARG A O 1
ATOM 598 N N . ARG A 1 75 ? -6.361 15.545 6.509 1.00 85.06 75 ARG A N 1
ATOM 599 C CA . ARG A 1 75 ? -5.380 16.637 6.518 1.00 85.06 75 ARG A CA 1
ATOM 600 C C . ARG A 1 75 ? -6.029 18.013 6.474 1.00 85.06 75 ARG A C 1
ATOM 602 O O . ARG A 1 75 ? -5.441 18.964 6.966 1.00 85.06 75 ARG A O 1
ATOM 609 N N . THR A 1 76 ? -7.205 18.119 5.861 1.00 87.44 76 THR A N 1
ATOM 610 C CA . THR A 1 76 ? -7.715 19.399 5.362 1.00 87.44 76 THR A CA 1
ATOM 611 C C . THR A 1 76 ? -9.133 19.714 5.820 1.00 87.44 76 THR A C 1
ATOM 613 O O . THR A 1 76 ? -9.739 20.620 5.260 1.00 87.44 76 THR A O 1
ATOM 616 N N . TRP A 1 77 ? -9.707 18.998 6.793 1.00 90.50 77 TRP A N 1
ATOM 617 C CA . TRP A 1 77 ? -11.067 19.320 7.255 1.00 90.50 77 TRP A CA 1
ATOM 618 C C . TRP A 1 77 ? -11.180 20.746 7.809 1.00 90.50 77 TRP A C 1
ATOM 620 O O . TRP A 1 77 ? -12.146 21.443 7.522 1.00 90.50 77 TRP A O 1
ATOM 630 N N . LYS A 1 78 ? -10.117 21.243 8.451 1.00 92.81 78 LYS A N 1
ATOM 631 C CA . LYS A 1 78 ? -9.997 22.646 8.884 1.00 92.81 78 LYS A CA 1
ATOM 632 C C . LYS A 1 78 ? -9.963 23.656 7.735 1.00 92.81 78 LYS A C 1
ATOM 634 O O . LYS A 1 78 ? -10.209 24.833 7.951 1.00 92.81 78 LYS A O 1
ATOM 639 N N . SER A 1 79 ? -9.624 23.215 6.526 1.00 92.69 79 SER A N 1
ATOM 640 C CA . SER A 1 79 ? -9.532 24.071 5.343 1.00 92.69 79 SER A CA 1
ATOM 641 C C . SER A 1 79 ? -10.703 23.861 4.382 1.00 92.69 79 SER A C 1
ATOM 643 O O . SER A 1 79 ? -10.593 24.206 3.202 1.00 92.69 79 SER A O 1
ATOM 645 N N . PHE A 1 80 ? -11.797 23.235 4.830 1.00 94.44 80 PHE A N 1
ATOM 646 C CA . PHE A 1 80 ? -13.024 23.206 4.041 1.00 94.44 80 PHE A CA 1
ATOM 647 C C . PHE A 1 80 ? -13.523 24.634 3.819 1.00 94.44 80 PHE A C 1
ATOM 649 O O . PHE A 1 80 ? -13.357 25.509 4.664 1.00 94.44 80 PHE A O 1
ATOM 656 N N . LYS A 1 81 ? -14.117 24.871 2.651 1.00 95.12 81 LYS A N 1
ATOM 657 C CA . LYS A 1 81 ? -14.687 26.161 2.259 1.00 95.12 81 LYS A CA 1
ATOM 658 C C . LYS A 1 81 ? -16.081 25.944 1.677 1.00 95.12 81 LYS A C 1
ATOM 660 O O . LYS A 1 81 ? -16.360 24.865 1.139 1.00 95.12 81 LYS A O 1
ATOM 665 N N . GLY A 1 82 ? -16.921 26.972 1.771 1.00 95.00 82 GLY A N 1
ATOM 666 C CA . GLY A 1 82 ? -18.273 26.983 1.211 1.00 95.00 82 GLY A CA 1
ATOM 667 C C . GLY A 1 82 ? -19.152 25.838 1.742 1.00 95.00 82 GLY A C 1
ATOM 668 O O . GLY A 1 82 ? -18.998 25.453 2.904 1.00 95.00 82 GLY A O 1
ATOM 669 N N . PRO A 1 83 ? -19.984 25.204 0.888 1.00 95.81 83 PRO A N 1
ATOM 670 C CA . PRO A 1 83 ? -20.996 24.230 1.318 1.00 95.81 83 PRO A CA 1
ATOM 671 C C . PRO A 1 83 ? -20.457 23.041 2.127 1.00 95.81 83 PRO A C 1
ATOM 673 O O . PRO A 1 83 ? -21.160 22.468 2.959 1.00 95.81 83 PRO A O 1
ATOM 676 N N . LYS A 1 84 ? -19.192 22.659 1.906 1.00 95.38 84 LYS A N 1
ATOM 677 C CA . LYS A 1 84 ? -18.533 21.565 2.636 1.00 95.38 84 LYS A CA 1
ATOM 678 C C . LYS A 1 84 ? -18.246 21.936 4.086 1.00 95.38 84 LYS A C 1
ATOM 680 O O . LYS A 1 84 ? -18.400 21.091 4.961 1.00 95.38 84 LYS A O 1
ATOM 685 N N . LEU A 1 85 ? -17.811 23.174 4.330 1.00 95.69 85 LEU A N 1
ATOM 686 C CA . LEU A 1 85 ? -17.563 23.660 5.686 1.00 95.69 85 LEU A CA 1
ATOM 687 C C . LEU A 1 85 ? -18.883 23.786 6.442 1.00 95.69 85 LEU A C 1
ATOM 689 O O . LEU A 1 85 ? -18.964 23.342 7.581 1.00 95.69 85 LEU A O 1
ATOM 693 N N . ASP A 1 86 ? -19.915 24.313 5.787 1.00 97.19 86 ASP A N 1
ATOM 694 C CA . ASP A 1 86 ? -21.231 24.500 6.400 1.00 97.19 86 ASP A CA 1
ATOM 695 C C . ASP A 1 86 ? -21.866 23.158 6.773 1.00 97.19 86 ASP A C 1
ATOM 697 O O . ASP A 1 86 ? -22.340 22.982 7.893 1.00 97.19 86 ASP A O 1
ATOM 701 N N . SER A 1 87 ? -21.798 22.175 5.871 1.00 97.38 87 SER A N 1
ATOM 702 C CA . SER A 1 87 ? -22.269 20.808 6.128 1.00 97.38 87 SER A CA 1
ATOM 703 C C . SER A 1 87 ? -21.501 20.141 7.269 1.00 97.38 87 SER A C 1
ATOM 705 O O . SER A 1 87 ? -22.096 19.496 8.128 1.00 97.38 87 SER A O 1
ATOM 707 N N . TRP A 1 88 ? -20.177 20.322 7.310 1.00 97.31 88 TRP A N 1
ATOM 708 C CA . TRP A 1 88 ? -19.347 19.784 8.386 1.00 97.31 88 TRP A CA 1
ATOM 709 C C . TRP A 1 88 ? -19.672 20.430 9.737 1.00 97.31 88 TRP A C 1
ATOM 711 O O . TRP A 1 88 ? -19.862 19.716 10.715 1.00 97.31 88 TRP A O 1
ATOM 721 N N . LYS A 1 89 ? -19.812 21.761 9.791 1.00 97.31 89 LYS A N 1
ATOM 722 C CA . LYS A 1 89 ? -20.192 22.489 11.010 1.00 97.31 89 LYS A CA 1
ATOM 723 C C . LYS A 1 89 ? -21.569 22.075 11.522 1.00 97.31 89 LYS A C 1
ATOM 725 O O . LYS A 1 89 ? -21.710 21.849 12.718 1.00 97.31 89 LYS A O 1
ATOM 730 N N . LYS A 1 90 ? -22.557 21.930 10.630 1.00 98.19 90 LYS A N 1
ATOM 731 C CA . LYS A 1 90 ? -23.900 21.440 10.985 1.00 98.19 90 LYS A CA 1
ATOM 732 C C . LYS A 1 90 ? -23.836 20.049 11.604 1.00 98.19 90 LYS A C 1
ATOM 734 O O . LYS A 1 90 ? -24.341 19.851 12.699 1.00 98.19 90 LYS A O 1
ATOM 739 N N . LEU A 1 91 ? -23.131 19.123 10.955 1.00 97.88 91 LEU A N 1
ATOM 740 C CA . LEU A 1 91 ? -22.934 17.773 11.473 1.00 97.88 91 LEU A CA 1
ATOM 741 C C . LEU A 1 91 ? -22.259 17.768 12.854 1.00 97.88 91 LEU A C 1
ATOM 743 O O . LEU A 1 91 ? -22.683 17.037 13.746 1.00 97.88 91 LEU A O 1
ATOM 747 N N . VAL A 1 92 ? -21.201 18.565 13.033 1.00 97.75 92 VAL A N 1
ATOM 748 C CA . VAL A 1 92 ? -20.485 18.671 14.312 1.00 97.75 92 VAL A CA 1
ATOM 749 C C . VAL A 1 92 ? -21.411 19.209 15.399 1.00 97.75 92 VAL A C 1
ATOM 751 O O . VAL A 1 92 ? -21.463 18.610 16.469 1.00 97.75 92 VAL A O 1
ATOM 754 N N . ALA A 1 93 ? -22.182 20.261 15.110 1.00 98.12 93 ALA A N 1
ATOM 755 C CA . ALA A 1 93 ? -23.155 20.825 16.041 1.00 98.12 93 ALA A CA 1
ATOM 756 C C . ALA A 1 93 ? -24.213 19.789 16.458 1.00 98.12 93 ALA A C 1
ATOM 758 O O . ALA A 1 93 ? -24.414 19.590 17.650 1.00 98.12 93 ALA A O 1
ATOM 759 N N . THR A 1 94 ? -24.802 19.055 15.506 1.00 98.25 94 THR A N 1
ATOM 760 C CA . THR A 1 94 ? -25.785 17.991 15.791 1.00 98.25 94 THR A CA 1
ATOM 761 C C . THR A 1 94 ? -25.216 16.899 16.699 1.00 98.25 94 THR A C 1
ATOM 763 O O . THR A 1 94 ? -25.884 16.423 17.614 1.00 98.25 94 THR A O 1
ATOM 766 N N . VAL A 1 95 ? -23.963 16.490 16.479 1.00 97.75 95 VAL A N 1
ATOM 767 C CA . VAL A 1 95 ? -23.331 15.468 17.326 1.00 97.75 95 VAL A CA 1
ATOM 768 C C . VAL A 1 95 ? -22.970 16.029 18.704 1.00 97.75 95 VAL A C 1
ATOM 770 O O . VAL A 1 95 ? -23.113 15.317 19.697 1.00 97.75 95 VAL A O 1
ATOM 773 N N . GLN A 1 96 ? -22.517 17.282 18.783 1.00 97.81 96 GLN A N 1
ATOM 774 C CA . GLN A 1 96 ? -22.151 17.937 20.041 1.00 97.81 96 GLN A CA 1
ATOM 775 C C . GLN A 1 96 ? -23.360 18.290 20.910 1.00 97.81 96 GLN A C 1
ATOM 777 O O . GLN A 1 96 ? -23.236 18.265 22.129 1.00 97.81 96 GLN A O 1
ATOM 782 N N . GLU A 1 97 ? -24.526 18.535 20.317 1.00 97.94 97 GLU A N 1
ATOM 783 C CA . GLU A 1 97 ? -25.781 18.731 21.048 1.00 97.94 97 GLU A CA 1
ATOM 784 C C . GLU A 1 97 ? -26.127 17.505 21.910 1.00 97.94 97 GLU A C 1
ATOM 786 O O . GLU A 1 97 ? -26.479 17.643 23.078 1.00 97.94 97 GLU A O 1
ATOM 791 N N . GLN A 1 98 ? -25.948 16.292 21.372 1.00 98.00 98 GLN A N 1
ATOM 792 C CA . GLN A 1 98 ? -26.174 15.047 22.122 1.00 98.00 98 GLN A CA 1
ATOM 793 C C . GLN A 1 98 ? -24.950 14.594 22.929 1.00 98.00 98 GLN A C 1
ATOM 795 O O . GLN A 1 98 ? -25.084 13.909 23.943 1.00 98.00 98 GLN A O 1
ATOM 800 N N . PHE A 1 99 ? -23.745 14.949 22.480 1.00 97.50 99 PHE A N 1
ATOM 801 C CA . PHE A 1 99 ? -22.487 14.554 23.109 1.00 97.50 99 PHE A CA 1
ATOM 802 C C . PHE A 1 99 ? -21.523 15.748 23.223 1.00 97.50 99 PHE A C 1
ATOM 804 O O . PHE A 1 99 ? -20.560 15.828 22.453 1.00 97.50 99 PHE A O 1
ATOM 811 N N . PRO A 1 100 ? -21.702 16.635 24.222 1.00 97.19 100 PRO A N 1
ATOM 812 C CA . PRO A 1 100 ? -20.940 17.887 24.335 1.00 97.19 100 PRO A CA 1
ATOM 813 C C . PRO A 1 100 ? -19.418 17.711 24.412 1.00 97.19 100 PRO A C 1
ATOM 815 O O . PRO A 1 100 ? -18.653 18.558 23.962 1.00 97.19 100 PRO A O 1
ATOM 818 N N . HIS A 1 101 ? -18.950 16.576 24.937 1.00 96.19 101 HIS A N 1
ATOM 819 C CA . HIS A 1 101 ? -17.520 16.272 25.053 1.00 96.19 101 HIS A CA 1
ATOM 820 C C . HIS A 1 101 ? -16.872 15.786 23.743 1.00 96.19 101 HIS A C 1
ATOM 822 O O . HIS A 1 101 ? -15.658 15.565 23.702 1.00 96.19 101 HIS A O 1
ATOM 828 N N . ALA A 1 102 ? -17.653 15.556 22.683 1.00 96.62 102 ALA A N 1
ATOM 829 C CA . ALA A 1 102 ? -17.130 15.096 21.405 1.00 96.62 102 ALA A CA 1
ATOM 830 C C . ALA A 1 102 ? -16.405 16.244 20.692 1.00 96.62 102 ALA A C 1
ATOM 832 O O . ALA A 1 102 ? -17.018 17.206 20.231 1.00 96.62 102 ALA A O 1
ATOM 833 N N . THR A 1 103 ? -15.082 16.145 20.567 1.00 96.12 103 THR A N 1
ATOM 834 C CA . THR A 1 103 ? -14.319 17.180 19.861 1.00 96.12 103 THR A CA 1
ATOM 835 C C . THR A 1 103 ? -14.399 16.977 18.353 1.00 96.12 103 THR A C 1
ATOM 837 O O . THR A 1 103 ? -14.402 15.849 17.853 1.00 96.12 103 THR A O 1
ATOM 840 N N . GLU A 1 104 ? -14.386 18.069 17.593 1.00 95.88 104 GLU A N 1
ATOM 841 C CA . GLU A 1 104 ? -14.432 18.028 16.127 1.00 95.88 104 GLU A CA 1
ATOM 842 C C . GLU A 1 104 ? -13.338 17.123 15.525 1.00 95.88 104 GLU A C 1
ATOM 844 O O . GLU A 1 104 ? -13.582 16.349 14.598 1.00 95.88 104 GLU A O 1
ATOM 849 N N . GLY A 1 105 ? -12.137 17.128 16.116 1.00 94.25 105 GLY A N 1
ATOM 850 C CA . GLY A 1 105 ? -11.042 16.245 15.713 1.00 94.25 105 GLY A CA 1
ATOM 851 C C . GLY A 1 105 ? -11.341 14.753 15.917 1.00 94.25 105 GLY A C 1
ATOM 852 O O . GLY A 1 105 ? -10.950 13.932 15.081 1.00 94.25 105 GLY A O 1
ATOM 853 N N . GLN A 1 106 ? -12.054 14.385 16.989 1.00 94.06 106 GLN A N 1
ATOM 854 C CA . GLN A 1 106 ? -12.496 13.004 17.219 1.00 94.06 106 GLN A CA 1
ATOM 855 C C . GLN A 1 106 ? -13.506 12.569 16.157 1.00 94.06 106 GLN A C 1
ATOM 857 O O . GLN A 1 106 ? -13.379 11.463 15.625 1.00 94.06 106 GLN A O 1
ATOM 862 N N . LEU A 1 107 ? -14.458 13.441 15.811 1.00 95.81 107 LEU A N 1
ATOM 863 C CA . LEU A 1 107 ? -15.462 13.185 14.776 1.00 95.81 107 LEU A CA 1
ATOM 864 C C . LEU A 1 107 ? -14.810 13.050 13.396 1.00 95.81 107 LEU A C 1
ATOM 866 O O . LEU A 1 107 ? -15.045 12.069 12.685 1.00 95.81 107 LEU A O 1
ATOM 870 N N . ALA A 1 108 ? -13.904 13.967 13.048 1.00 94.56 108 ALA A N 1
ATOM 871 C CA . ALA A 1 108 ? -13.175 13.933 11.785 1.00 94.56 108 ALA A CA 1
ATOM 872 C C . ALA A 1 108 ? -12.352 12.646 11.635 1.00 94.56 108 ALA A C 1
ATOM 874 O O . ALA A 1 108 ? -12.364 11.988 10.588 1.00 94.56 108 ALA A O 1
ATOM 875 N N . ASN A 1 109 ? -11.653 12.248 12.700 1.00 92.12 109 ASN A N 1
ATOM 876 C CA . ASN A 1 109 ? -10.890 11.011 12.708 1.00 92.12 109 ASN A CA 1
ATOM 877 C C . ASN A 1 109 ? -11.802 9.773 12.657 1.00 92.12 109 ASN A C 1
ATOM 879 O O . ASN A 1 109 ? -11.521 8.851 11.890 1.00 92.12 109 ASN A O 1
ATOM 883 N N . ALA A 1 110 ? -12.906 9.747 13.409 1.00 93.94 110 ALA A N 1
ATOM 884 C CA . ALA A 1 110 ? -13.869 8.647 13.384 1.00 93.94 110 ALA A CA 1
ATOM 885 C C . ALA A 1 110 ? -14.467 8.438 11.985 1.00 93.94 110 ALA A C 1
ATOM 887 O O . ALA A 1 110 ? -14.571 7.295 11.524 1.00 93.94 110 ALA A O 1
ATOM 888 N N . TRP A 1 111 ? -14.792 9.524 11.282 1.00 94.56 111 TRP A N 1
ATOM 889 C CA . TRP A 1 111 ? -15.252 9.474 9.898 1.00 94.56 111 TRP A CA 1
ATOM 890 C C . TRP A 1 111 ? -14.165 8.966 8.945 1.00 94.56 111 TRP A C 1
ATOM 892 O O . TRP A 1 111 ? -14.380 8.036 8.161 1.00 94.56 111 TRP A O 1
ATOM 902 N N . ALA A 1 112 ? -12.949 9.504 9.046 1.00 92.25 112 ALA A N 1
ATOM 903 C CA . ALA A 1 112 ? -11.840 9.071 8.205 1.00 92.25 112 ALA A CA 1
ATOM 904 C C . ALA A 1 112 ? -11.437 7.603 8.446 1.00 92.25 112 ALA A C 1
ATOM 906 O O . ALA A 1 112 ? -10.954 6.928 7.530 1.00 92.25 112 ALA A O 1
ATOM 907 N N . GLN A 1 113 ? -11.602 7.098 9.670 1.00 90.81 113 GLN A N 1
ATOM 908 C CA . GLN A 1 113 ? -11.412 5.688 10.001 1.00 90.81 113 GLN A CA 1
ATOM 909 C C . GLN A 1 113 ? -12.488 4.817 9.360 1.00 90.81 113 GLN A C 1
ATOM 911 O O . GLN A 1 113 ? -12.129 3.838 8.704 1.00 90.81 113 GLN A O 1
ATOM 916 N N . LEU A 1 114 ? -13.769 5.190 9.477 1.00 92.19 114 LEU A N 1
ATOM 917 C CA . LEU A 1 114 ? -14.860 4.471 8.819 1.00 92.19 114 LEU A CA 1
ATOM 918 C C . LEU A 1 114 ? -14.586 4.347 7.323 1.00 92.19 114 LEU A C 1
ATOM 920 O O . LEU A 1 114 ? -14.518 3.236 6.818 1.00 92.19 114 LEU A O 1
ATOM 924 N N . ARG A 1 115 ? -14.310 5.453 6.625 1.00 91.12 115 ARG A N 1
ATOM 925 C CA . ARG A 1 115 ? -14.052 5.432 5.174 1.00 91.12 115 ARG A CA 1
ATOM 926 C C . ARG A 1 115 ? -12.868 4.559 4.777 1.00 91.12 115 ARG A C 1
ATOM 928 O O . ARG A 1 115 ? -12.948 3.796 3.812 1.00 91.12 115 ARG A O 1
ATOM 935 N N . SER A 1 116 ? -11.762 4.671 5.515 1.00 87.38 116 SER A N 1
ATOM 936 C CA . SER A 1 116 ? -10.567 3.863 5.265 1.00 87.38 116 SER A CA 1
ATOM 937 C C . SER A 1 116 ? -10.855 2.374 5.442 1.00 87.38 116 SER A C 1
ATOM 939 O O . SER A 1 116 ? -10.354 1.567 4.668 1.00 87.38 116 SER A O 1
ATOM 941 N N . ASN A 1 117 ? -11.655 2.008 6.445 1.00 88.31 117 ASN A N 1
ATOM 942 C CA . ASN A 1 117 ? -11.962 0.615 6.759 1.00 88.31 117 ASN A CA 1
ATOM 943 C C . ASN A 1 117 ? -13.107 0.051 5.904 1.00 88.31 117 ASN A C 1
ATOM 945 O O . ASN A 1 117 ? -13.104 -1.141 5.609 1.00 88.31 117 ASN A O 1
ATOM 949 N N . TYR A 1 118 ? -14.045 0.894 5.468 1.00 86.25 118 TYR A N 1
ATOM 950 C CA . TYR A 1 118 ? -15.182 0.523 4.623 1.00 86.25 118 TYR A CA 1
ATOM 951 C C . TYR A 1 118 ? -14.732 0.130 3.212 1.00 86.25 118 TYR A C 1
ATOM 953 O O . TYR A 1 118 ? -15.220 -0.841 2.644 1.00 86.25 118 TYR A O 1
ATOM 961 N N . THR A 1 119 ? -13.752 0.857 2.667 1.00 79.88 119 THR A N 1
ATOM 962 C CA . THR A 1 119 ? -13.182 0.606 1.329 1.00 79.88 119 THR A CA 1
ATOM 963 C C . THR A 1 119 ? -12.099 -0.480 1.313 1.00 79.88 119 THR A C 1
ATOM 965 O O . THR A 1 119 ? -11.616 -0.869 0.249 1.00 79.88 119 THR A O 1
ATOM 968 N N . CYS A 1 120 ? -11.700 -1.010 2.474 1.00 78.50 120 CYS A N 1
ATOM 969 C CA . CYS A 1 120 ? -10.751 -2.116 2.533 1.00 78.50 120 CYS A CA 1
ATOM 970 C C . CYS A 1 120 ? -11.376 -3.423 2.026 1.00 78.50 120 CYS A C 1
ATOM 972 O O . CYS A 1 120 ? -12.498 -3.774 2.375 1.00 78.50 120 CYS A O 1
ATOM 974 N N . SER A 1 121 ? -10.589 -4.218 1.293 1.00 70.00 121 SER A N 1
ATOM 975 C CA . SER A 1 121 ? -10.994 -5.547 0.788 1.00 70.00 121 SER A CA 1
ATOM 976 C C . SER A 1 121 ? -11.453 -6.535 1.872 1.00 70.00 121 SER A C 1
ATOM 978 O O . SER A 1 121 ? -12.130 -7.515 1.573 1.00 70.00 121 SER A O 1
ATOM 980 N N . LYS A 1 122 ? -11.077 -6.293 3.132 1.00 75.25 122 LYS A N 1
ATOM 981 C CA . LYS A 1 122 ? -11.524 -7.040 4.310 1.00 75.25 122 LYS A CA 1
ATOM 982 C C . LYS A 1 122 ? -12.004 -6.037 5.361 1.00 75.25 122 LYS A C 1
ATOM 984 O O . LYS A 1 122 ? -11.184 -5.616 6.180 1.00 75.25 122 LYS A O 1
ATOM 989 N N . PRO A 1 123 ? -13.281 -5.616 5.328 1.00 70.56 123 PRO A N 1
ATOM 990 C CA . PRO A 1 123 ? -13.791 -4.678 6.316 1.00 70.56 123 PRO A CA 1
ATOM 991 C C . PRO A 1 123 ? -13.668 -5.297 7.711 1.00 70.56 123 PRO A C 1
ATOM 993 O O . PRO A 1 123 ? -14.018 -6.462 7.929 1.00 70.56 123 PRO A O 1
ATOM 996 N N . ILE A 1 124 ? -13.128 -4.522 8.653 1.00 78.38 124 ILE A N 1
ATOM 997 C CA . ILE A 1 124 ? -13.057 -4.909 10.067 1.00 78.38 124 ILE A CA 1
ATOM 998 C C . ILE A 1 124 ? -14.493 -5.161 10.552 1.00 78.38 124 ILE A C 1
ATOM 1000 O O . ILE A 1 124 ? -15.399 -4.409 10.192 1.00 78.38 124 ILE A O 1
ATOM 1004 N N . LEU A 1 125 ? -14.701 -6.211 11.360 1.00 73.69 125 LEU A N 1
ATOM 1005 C CA . LEU A 1 125 ? -16.029 -6.645 11.831 1.00 73.69 125 LEU A CA 1
ATOM 1006 C C . LEU A 1 125 ? -16.881 -5.491 12.376 1.00 73.69 125 LEU A C 1
ATOM 1008 O O . LEU A 1 125 ? -18.072 -5.435 12.093 1.00 73.69 125 LEU A O 1
ATOM 1012 N N . LEU A 1 126 ? -16.244 -4.547 13.073 1.00 71.19 126 LEU A N 1
ATOM 1013 C CA . LEU A 1 126 ? -16.876 -3.379 13.687 1.00 71.19 126 LEU A CA 1
ATOM 1014 C C . LEU A 1 126 ? -17.644 -2.487 12.694 1.00 71.19 126 LEU A C 1
ATOM 1016 O O . LEU A 1 126 ? -18.568 -1.787 13.083 1.00 71.19 126 LEU A O 1
ATOM 1020 N N . TYR A 1 127 ? -17.284 -2.516 11.409 1.00 78.88 127 TYR A N 1
ATOM 1021 C CA . TYR A 1 127 ? -17.923 -1.697 10.377 1.00 78.88 127 TYR A CA 1
ATOM 1022 C C . TYR A 1 127 ? -18.878 -2.486 9.486 1.00 78.88 127 TYR A C 1
ATOM 1024 O O . TYR A 1 127 ? -19.489 -1.910 8.589 1.00 78.88 127 TYR A O 1
ATOM 1032 N N . LYS A 1 128 ? -19.039 -3.796 9.720 1.00 82.31 128 LYS A N 1
ATOM 1033 C CA . LYS A 1 128 ? -19.938 -4.620 8.906 1.00 82.31 128 LYS A CA 1
ATOM 1034 C C . LYS A 1 128 ? -21.394 -4.174 9.005 1.00 82.31 128 LYS A C 1
ATOM 1036 O O . LYS A 1 128 ? -22.091 -4.230 8.003 1.00 82.31 128 LYS A O 1
ATOM 1041 N N . GLN A 1 129 ? -21.817 -3.683 10.170 1.00 88.19 129 GLN A N 1
ATOM 1042 C CA . GLN A 1 129 ? -23.182 -3.194 10.396 1.00 88.19 129 GLN A CA 1
ATOM 1043 C C . GLN A 1 129 ? -23.541 -1.946 9.576 1.00 88.19 129 GLN A C 1
ATOM 1045 O O . GLN A 1 129 ? -24.716 -1.615 9.453 1.00 88.19 129 GLN A O 1
ATOM 1050 N N . TRP A 1 130 ? -22.532 -1.254 9.040 1.00 87.62 130 TRP A N 1
ATOM 1051 C CA . TRP A 1 130 ? -22.694 -0.053 8.225 1.00 87.62 130 TRP A CA 1
ATOM 1052 C C . TRP A 1 130 ? -22.699 -0.354 6.726 1.00 87.62 130 TRP A C 1
ATOM 1054 O O . TRP A 1 130 ? -22.998 0.534 5.931 1.00 87.62 130 TRP A O 1
ATOM 1064 N N . ILE A 1 131 ? -22.377 -1.593 6.329 1.00 86.62 131 ILE A N 1
ATOM 1065 C CA . ILE A 1 131 ? -22.383 -2.004 4.923 1.00 86.62 131 ILE A CA 1
ATOM 1066 C C . ILE A 1 131 ? -23.812 -1.901 4.381 1.00 86.62 131 ILE A C 1
ATOM 1068 O O . ILE A 1 131 ? -24.721 -2.503 4.946 1.00 86.62 131 ILE A O 1
ATOM 1072 N N . GLY A 1 132 ? -23.996 -1.139 3.302 1.00 87.62 132 GLY A N 1
ATOM 1073 C CA . GLY A 1 132 ? -25.298 -0.917 2.665 1.00 87.62 132 GLY A CA 1
ATOM 1074 C C . GLY A 1 132 ? -26.203 0.111 3.354 1.00 87.62 132 GLY A C 1
ATOM 1075 O O . GLY A 1 132 ? -27.284 0.368 2.847 1.00 87.62 132 GLY A O 1
ATOM 1076 N N . LYS A 1 133 ? -25.784 0.714 4.478 1.00 90.81 133 LYS A N 1
ATOM 1077 C CA . LYS A 1 133 ? -26.535 1.809 5.132 1.00 90.81 133 LYS A CA 1
ATOM 1078 C C . LYS A 1 133 ? -26.136 3.199 4.641 1.00 90.81 133 LYS A C 1
ATOM 1080 O O . LYS A 1 133 ? -26.873 4.156 4.824 1.00 90.81 133 LYS A O 1
ATOM 1085 N N . LEU A 1 134 ? -24.938 3.312 4.075 1.00 91.38 134 LEU A N 1
ATOM 1086 C CA . LEU A 1 134 ? -24.386 4.558 3.558 1.00 91.38 134 LEU A CA 1
ATOM 1087 C C . LEU A 1 134 ? -24.232 4.411 2.047 1.00 91.38 134 LEU A C 1
ATOM 1089 O O . LEU A 1 134 ? -23.178 3.971 1.583 1.00 91.38 134 LEU A O 1
ATOM 1093 N N . ASP A 1 135 ? -25.280 4.765 1.300 1.00 88.19 135 ASP A N 1
ATOM 1094 C CA . ASP A 1 135 ? -25.381 4.573 -0.158 1.00 88.19 135 ASP A CA 1
ATOM 1095 C C . ASP A 1 135 ? -24.125 5.035 -0.900 1.00 88.19 135 ASP A C 1
ATOM 1097 O O . ASP A 1 135 ? -23.576 4.320 -1.739 1.00 88.19 135 ASP A O 1
ATOM 1101 N N . TYR A 1 136 ? -23.593 6.196 -0.517 1.00 86.19 136 TYR A N 1
ATOM 1102 C CA . TYR A 1 136 ? -22.372 6.726 -1.111 1.00 86.19 136 TYR A CA 1
ATOM 1103 C C . TYR A 1 136 ? -21.125 5.880 -0.815 1.00 86.19 136 TYR A C 1
ATOM 1105 O O . TYR A 1 136 ? -20.268 5.686 -1.679 1.00 86.19 136 TYR A O 1
ATOM 1113 N N . LEU A 1 137 ? -20.970 5.377 0.415 1.00 88.38 137 LEU A N 1
ATOM 1114 C CA . LEU A 1 137 ? -19.835 4.503 0.711 1.00 88.38 137 LEU A CA 1
ATOM 1115 C C . LEU A 1 137 ? -19.955 3.184 -0.045 1.00 88.38 137 LEU A C 1
ATOM 1117 O O . LEU A 1 137 ? -18.927 2.618 -0.415 1.00 88.38 137 LEU A O 1
ATOM 1121 N N . GLU A 1 138 ? -21.175 2.720 -0.310 1.00 89.06 138 GLU A N 1
ATOM 1122 C CA . GLU A 1 138 ? -21.402 1.566 -1.169 1.00 89.06 138 GLU A CA 1
ATOM 1123 C C . GLU A 1 138 ? -21.013 1.860 -2.620 1.00 89.06 138 GLU A C 1
ATOM 1125 O O . GLU A 1 138 ? -20.336 1.045 -3.243 1.00 89.06 138 GLU A O 1
ATOM 1130 N N . GLU A 1 139 ? -21.318 3.052 -3.129 1.00 85.44 139 GLU A N 1
ATOM 1131 C CA . GLU A 1 139 ? -20.842 3.517 -4.434 1.00 85.44 139 GLU A CA 1
ATOM 1132 C C . GLU A 1 139 ? -19.305 3.582 -4.508 1.00 85.44 139 GLU A C 1
ATOM 1134 O O . GLU A 1 139 ? -18.711 3.141 -5.491 1.00 85.44 139 GLU A O 1
ATOM 1139 N N . LEU A 1 140 ? -18.634 4.050 -3.448 1.00 81.12 140 LEU A N 1
ATOM 1140 C CA . LEU A 1 140 ? -17.167 4.035 -3.361 1.00 81.12 140 LEU A CA 1
ATOM 1141 C C . LEU A 1 140 ? -16.574 2.631 -3.206 1.00 81.12 140 LEU A C 1
ATOM 1143 O O . LEU A 1 140 ? -15.425 2.400 -3.598 1.00 81.12 140 LEU A O 1
ATOM 1147 N N . ARG A 1 141 ? -17.304 1.727 -2.549 1.00 79.94 141 ARG A N 1
ATOM 1148 C CA . ARG A 1 141 ? -16.880 0.352 -2.287 1.00 79.94 141 ARG A CA 1
ATOM 1149 C C . ARG A 1 141 ? -17.047 -0.523 -3.508 1.00 79.94 141 ARG A C 1
ATOM 1151 O O . ARG A 1 141 ? -16.213 -1.415 -3.694 1.00 79.94 141 ARG A O 1
ATOM 1158 N N . ARG A 1 142 ? -18.094 -0.297 -4.314 1.00 75.25 142 ARG A N 1
ATOM 1159 C CA . ARG A 1 142 ? -18.175 -0.867 -5.656 1.00 75.25 142 ARG A CA 1
ATOM 1160 C C . ARG A 1 142 ? -16.826 -0.563 -6.271 1.00 75.25 142 ARG A C 1
ATOM 1162 O O . ARG A 1 142 ? -16.461 0.614 -6.344 1.00 75.25 142 ARG A O 1
ATOM 1169 N N . PRO A 1 143 ? -16.012 -1.593 -6.568 1.00 63.50 143 PRO A N 1
ATOM 1170 C CA . PRO A 1 143 ? -14.712 -1.332 -7.121 1.00 63.50 143 PRO A CA 1
ATOM 1171 C C . PRO A 1 143 ? -14.982 -0.401 -8.287 1.00 63.50 143 PRO A C 1
ATOM 1173 O O . PRO A 1 143 ? -15.780 -0.732 -9.165 1.00 63.50 143 PRO A O 1
ATOM 1176 N N . LYS A 1 144 ? -14.307 0.750 -8.310 1.00 57.75 144 LYS A N 1
ATOM 1177 C CA . LYS A 1 144 ? -14.038 1.436 -9.567 1.00 57.75 144 LYS A CA 1
ATOM 1178 C C . LYS A 1 144 ? -13.123 0.517 -10.385 1.00 57.75 144 LYS A C 1
ATOM 1180 O O . LYS A 1 144 ? -12.034 0.902 -10.791 1.00 57.75 144 LYS A O 1
ATOM 1185 N N . GLN A 1 145 ? -13.538 -0.732 -10.615 1.00 53.62 145 GLN A N 1
ATOM 1186 C CA . GLN A 1 145 ? -13.467 -1.311 -11.925 1.00 53.62 145 GLN A CA 1
ATOM 1187 C C . GLN A 1 145 ? -14.066 -0.219 -12.811 1.00 53.62 145 GLN A C 1
ATOM 1189 O O . GLN A 1 145 ? -15.260 -0.199 -13.079 1.00 53.62 145 GLN A O 1
ATOM 1194 N N . LYS A 1 146 ? -13.196 0.666 -13.321 1.00 58.06 146 LYS A N 1
ATOM 1195 C CA . LYS A 1 146 ? -13.144 0.745 -14.774 1.00 58.06 146 LYS A CA 1
ATOM 1196 C C . LYS A 1 146 ? -13.177 -0.713 -15.184 1.00 58.06 146 LYS A C 1
ATOM 1198 O O . LYS A 1 146 ? -12.240 -1.452 -14.854 1.00 58.06 146 LYS A O 1
ATOM 1203 N N . ARG A 1 147 ? -14.373 -1.167 -15.586 1.00 62.03 147 ARG A N 1
ATOM 1204 C CA . ARG A 1 147 ? -14.535 -2.513 -16.105 1.00 62.03 147 ARG A CA 1
ATOM 1205 C C . ARG A 1 147 ? -13.389 -2.610 -17.084 1.00 62.03 147 ARG A C 1
ATOM 1207 O O . ARG A 1 147 ? -13.192 -1.687 -17.863 1.00 62.03 147 ARG A O 1
ATOM 1214 N N . TRP A 1 148 ? -12.560 -3.620 -16.880 1.00 80.06 148 TRP A N 1
ATOM 1215 C CA . TRP A 1 148 ? -11.672 -4.034 -17.936 1.00 80.06 148 TRP A CA 1
ATOM 1216 C C . TRP A 1 148 ? -12.620 -4.344 -19.087 1.00 80.06 148 TRP A C 1
ATOM 1218 O O . TRP A 1 148 ? -13.356 -5.331 -19.022 1.00 80.06 148 TRP A O 1
ATOM 1228 N N . ASP A 1 149 ? -12.792 -3.363 -19.956 1.00 86.31 149 ASP A N 1
ATOM 1229 C CA . ASP A 1 149 ? -13.761 -3.388 -21.026 1.00 86.31 149 ASP A CA 1
ATOM 1230 C C . ASP A 1 149 ? -13.151 -4.168 -22.186 1.00 86.31 149 ASP A C 1
ATOM 1232 O O . ASP A 1 149 ? -11.997 -4.610 -22.142 1.00 86.31 149 ASP A O 1
ATOM 1236 N N . ALA A 1 150 ? -13.977 -4.443 -23.192 1.00 87.62 150 ALA A N 1
ATOM 1237 C CA . ALA A 1 150 ? -13.501 -5.117 -24.391 1.00 87.62 150 ALA A CA 1
ATOM 1238 C C . ALA A 1 150 ? -12.353 -4.323 -25.041 1.00 87.62 150 ALA A C 1
ATOM 1240 O O . ALA A 1 150 ? -11.406 -4.927 -25.546 1.00 87.62 150 ALA A O 1
ATOM 1241 N N . ASP A 1 151 ? -12.397 -2.994 -24.925 1.00 92.50 151 ASP A N 1
ATOM 1242 C CA . ASP A 1 151 ? -11.388 -2.080 -25.448 1.00 92.50 151 ASP A CA 1
ATOM 1243 C C . ASP A 1 151 ? -10.060 -2.215 -24.693 1.00 92.50 151 ASP A C 1
ATOM 1245 O O . ASP A 1 151 ? -9.020 -2.347 -25.327 1.00 92.50 151 ASP A O 1
ATOM 1249 N N . ASP A 1 152 ? -10.059 -2.278 -23.355 1.00 93.06 152 ASP A N 1
ATOM 1250 C CA . ASP A 1 152 ? -8.852 -2.537 -22.556 1.00 93.06 152 ASP A CA 1
ATOM 1251 C C . ASP A 1 152 ? -8.203 -3.888 -22.929 1.00 93.06 152 ASP A C 1
ATOM 1253 O O . ASP A 1 152 ? -6.976 -3.988 -22.958 1.00 93.06 152 ASP A O 1
ATOM 1257 N N . GLU A 1 153 ? -8.991 -4.925 -23.247 1.00 94.00 153 GLU A N 1
ATOM 1258 C CA . GLU A 1 153 ? -8.466 -6.227 -23.692 1.00 94.00 153 GLU A CA 1
ATOM 1259 C C . GLU A 1 153 ? -7.890 -6.165 -25.118 1.00 94.00 153 GLU A C 1
ATOM 1261 O O . GLU A 1 153 ? -6.812 -6.710 -25.361 1.00 94.00 153 GLU A O 1
ATOM 1266 N N . ALA A 1 154 ? -8.562 -5.487 -26.053 1.00 95.25 154 ALA A N 1
ATOM 1267 C CA . ALA A 1 154 ? -8.055 -5.281 -27.411 1.00 95.25 154 ALA A CA 1
ATOM 1268 C C . ALA A 1 154 ? -6.769 -4.439 -27.409 1.00 95.25 154 ALA A C 1
ATOM 1270 O O . ALA A 1 154 ? -5.765 -4.821 -28.010 1.00 95.25 154 ALA A O 1
ATOM 1271 N N . ASN A 1 155 ? -6.761 -3.349 -26.645 1.00 96.44 155 ASN A N 1
ATOM 1272 C CA . ASN A 1 155 ? -5.605 -2.480 -26.473 1.00 96.44 155 ASN A CA 1
ATOM 1273 C C . ASN A 1 155 ? -4.451 -3.200 -25.769 1.00 96.44 155 ASN A C 1
ATOM 1275 O O . ASN A 1 155 ? -3.298 -3.010 -26.145 1.00 96.44 155 ASN A O 1
ATOM 1279 N N . LEU A 1 156 ? -4.729 -4.074 -24.793 1.00 95.38 156 LEU A N 1
ATOM 1280 C CA . LEU A 1 156 ? -3.684 -4.888 -24.173 1.00 95.38 156 LEU A CA 1
ATOM 1281 C C . LEU A 1 156 ? -2.991 -5.796 -25.194 1.00 95.38 156 LEU A C 1
ATOM 1283 O O . LEU A 1 156 ? -1.777 -5.953 -25.106 1.00 95.38 156 LEU A O 1
ATOM 1287 N N . LYS A 1 157 ? -3.720 -6.375 -26.157 1.00 95.06 157 LYS A N 1
ATOM 1288 C CA . LYS A 1 157 ? -3.103 -7.199 -27.210 1.00 95.06 157 LYS A CA 1
ATOM 1289 C C . LYS A 1 157 ? -2.120 -6.388 -28.047 1.00 95.06 157 LYS A C 1
ATOM 1291 O O . LYS A 1 157 ? -0.993 -6.837 -28.214 1.00 95.06 157 LYS A O 1
ATOM 1296 N N . ILE A 1 158 ? -2.508 -5.178 -28.462 1.00 96.62 158 ILE A N 1
ATOM 1297 C CA . ILE A 1 158 ? -1.623 -4.254 -29.191 1.00 96.62 158 ILE A CA 1
ATOM 1298 C C . ILE A 1 158 ? -0.372 -3.957 -28.355 1.00 96.62 158 ILE A C 1
ATOM 1300 O O . ILE A 1 158 ? 0.743 -4.133 -28.833 1.00 96.62 158 ILE A O 1
ATOM 1304 N N . ILE A 1 159 ? -0.545 -3.585 -27.080 1.00 95.44 159 ILE A N 1
ATOM 1305 C CA . ILE A 1 159 ? 0.576 -3.296 -26.172 1.00 95.44 159 ILE A CA 1
ATOM 1306 C C . ILE A 1 159 ? 1.514 -4.506 -26.059 1.00 95.44 159 ILE A C 1
ATOM 1308 O O . ILE A 1 159 ? 2.726 -4.350 -26.147 1.00 95.44 159 ILE A O 1
ATOM 1312 N N . VAL A 1 160 ? 0.973 -5.712 -25.866 1.00 93.88 160 VAL A N 1
ATOM 1313 C CA . VAL A 1 160 ? 1.768 -6.941 -25.706 1.00 93.88 160 VAL A CA 1
ATOM 1314 C C . VAL A 1 160 ? 2.493 -7.324 -26.994 1.00 93.88 160 VAL A C 1
ATOM 1316 O O . VAL A 1 160 ? 3.613 -7.818 -26.915 1.00 93.88 160 VAL A O 1
ATOM 1319 N N . GLU A 1 161 ? 1.884 -7.119 -28.161 1.00 95.00 161 GLU A N 1
ATOM 1320 C CA . GLU A 1 161 ? 2.535 -7.345 -29.452 1.00 95.00 161 GLU A CA 1
ATOM 1321 C C . GLU A 1 161 ? 3.729 -6.413 -29.646 1.00 95.00 161 GLU A C 1
ATOM 1323 O O . GLU A 1 161 ? 4.832 -6.908 -29.867 1.00 95.00 161 GLU A O 1
ATOM 1328 N N . GLU A 1 162 ? 3.540 -5.103 -29.468 1.00 97.00 162 GLU A N 1
ATOM 1329 C CA . GLU A 1 162 ? 4.622 -4.122 -29.621 1.00 97.00 162 GLU A CA 1
ATOM 1330 C C . GLU A 1 162 ? 5.726 -4.316 -28.573 1.00 97.00 162 GLU A C 1
ATOM 1332 O O . GLU A 1 162 ? 6.912 -4.214 -28.878 1.00 97.00 162 GLU A O 1
ATOM 1337 N N . MET A 1 163 ? 5.368 -4.670 -27.333 1.00 94.44 163 MET A N 1
ATOM 1338 C CA . MET A 1 163 ? 6.341 -4.916 -26.262 1.00 94.44 163 MET A CA 1
ATOM 1339 C C . MET A 1 163 ? 7.304 -6.074 -26.554 1.00 94.44 163 MET A C 1
ATOM 1341 O O . MET A 1 163 ? 8.375 -6.113 -25.948 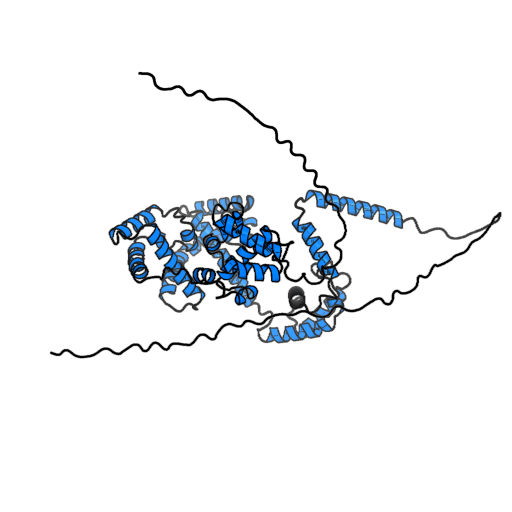1.00 94.44 163 MET A O 1
ATOM 1345 N N . LYS A 1 164 ? 6.969 -7.011 -27.453 1.00 92.81 164 LYS A N 1
ATOM 1346 C CA . LYS A 1 164 ? 7.884 -8.107 -27.828 1.00 92.81 164 LYS A CA 1
ATOM 1347 C C . LYS A 1 164 ? 9.155 -7.597 -28.504 1.00 92.81 164 LYS A C 1
ATOM 1349 O O . LYS A 1 164 ? 10.183 -8.261 -28.418 1.00 92.81 164 LYS A O 1
ATOM 1354 N N . GLU A 1 165 ? 9.094 -6.428 -29.134 1.00 95.44 165 GLU A N 1
ATOM 1355 C CA . GLU A 1 165 ? 10.246 -5.794 -29.779 1.00 95.44 165 GLU A CA 1
ATOM 1356 C C . GLU A 1 165 ? 11.152 -5.051 -28.783 1.00 95.44 165 GLU A C 1
ATOM 1358 O O . GLU A 1 165 ? 12.278 -4.697 -29.124 1.00 95.44 165 GLU A O 1
ATOM 1363 N N . PHE A 1 166 ? 10.693 -4.857 -27.540 1.00 94.38 166 PHE A N 1
ATOM 1364 C CA . PHE A 1 166 ? 11.403 -4.132 -26.481 1.00 94.38 166 PHE A CA 1
ATOM 1365 C C . PHE A 1 166 ? 11.574 -5.023 -25.236 1.00 94.38 166 PHE A C 1
ATOM 1367 O O . PHE A 1 166 ? 10.870 -4.864 -24.225 1.00 94.38 166 PHE A O 1
ATOM 1374 N N . PRO A 1 167 ? 12.483 -6.017 -25.295 1.00 89.06 167 PRO A N 1
ATOM 1375 C CA . PRO A 1 167 ? 12.639 -7.008 -24.235 1.00 89.06 167 PRO A CA 1
ATOM 1376 C C . PRO A 1 167 ? 13.031 -6.382 -22.893 1.00 89.06 167 PRO A C 1
ATOM 1378 O O . PRO A 1 167 ? 12.577 -6.854 -21.855 1.00 89.06 167 PRO A O 1
ATOM 1381 N N . ASP A 1 168 ? 13.792 -5.293 -22.892 1.00 87.00 168 ASP A N 1
ATOM 1382 C CA . ASP A 1 168 ? 14.195 -4.520 -21.713 1.00 87.00 168 ASP A CA 1
ATOM 1383 C C . ASP A 1 168 ? 13.007 -3.952 -20.911 1.00 87.00 168 ASP A C 1
ATOM 1385 O O . ASP A 1 168 ? 13.020 -3.981 -19.676 1.00 87.00 168 ASP A O 1
ATOM 1389 N N . ILE A 1 169 ? 11.934 -3.531 -21.588 1.00 87.81 169 ILE A N 1
ATOM 1390 C CA . ILE A 1 169 ? 10.693 -3.065 -20.945 1.00 87.81 169 ILE A CA 1
ATOM 1391 C C . ILE A 1 169 ? 9.914 -4.246 -20.351 1.00 87.81 169 ILE A C 1
ATOM 1393 O O . ILE A 1 169 ? 9.332 -4.134 -19.266 1.00 87.81 169 ILE A O 1
ATOM 1397 N N . SER A 1 170 ? 9.922 -5.402 -21.023 1.00 80.81 170 SER A N 1
ATOM 1398 C CA . SER A 1 170 ? 9.181 -6.595 -20.587 1.00 80.81 170 SER A CA 1
ATOM 1399 C C . SER A 1 170 ? 9.655 -7.142 -19.231 1.00 80.81 170 SER A C 1
ATOM 1401 O O . SER A 1 170 ? 8.857 -7.697 -18.470 1.00 80.81 170 SER A O 1
ATOM 1403 N N . VAL A 1 171 ? 10.931 -6.926 -18.878 1.00 80.62 171 VAL A N 1
ATOM 1404 C CA . VAL A 1 171 ? 11.521 -7.384 -17.606 1.00 80.62 171 VAL A CA 1
ATOM 1405 C C . VAL A 1 171 ? 11.264 -6.407 -16.451 1.00 80.62 171 VAL A C 1
ATOM 1407 O O . VAL A 1 171 ? 11.616 -6.695 -15.300 1.00 80.62 171 VAL A O 1
ATOM 1410 N N . LEU A 1 172 ? 10.644 -5.246 -16.699 1.00 78.56 172 LEU A N 1
ATOM 1411 C CA . LEU A 1 172 ? 10.450 -4.248 -15.652 1.00 78.56 172 LEU A CA 1
ATOM 1412 C C . LEU A 1 172 ? 9.584 -4.807 -14.512 1.00 78.56 172 LEU A C 1
ATOM 1414 O O . LEU A 1 172 ? 8.425 -5.187 -14.703 1.00 78.56 172 LEU A O 1
ATOM 1418 N N . PRO A 1 173 ? 10.095 -4.827 -13.267 1.00 73.31 173 PRO A N 1
ATOM 1419 C CA . PRO A 1 173 ? 9.335 -5.363 -12.158 1.00 73.31 173 PRO A CA 1
ATOM 1420 C C . PRO A 1 173 ? 8.103 -4.492 -11.900 1.00 73.31 173 PRO A C 1
ATOM 1422 O O . PRO A 1 173 ? 8.205 -3.273 -11.779 1.00 73.31 173 PRO A O 1
ATOM 1425 N N . LEU A 1 174 ? 6.960 -5.141 -11.663 1.00 65.62 174 LEU A N 1
ATOM 1426 C CA . LEU A 1 174 ? 5.669 -4.562 -11.244 1.00 65.62 174 LEU A CA 1
ATOM 1427 C C . LEU A 1 174 ? 5.768 -3.367 -10.274 1.00 65.62 174 LEU A C 1
ATOM 1429 O O . LEU A 1 174 ? 4.975 -2.427 -10.321 1.00 65.62 174 LEU A O 1
ATOM 1433 N N . ARG A 1 175 ? 6.744 -3.402 -9.357 1.00 60.72 175 ARG A N 1
ATOM 1434 C CA . ARG A 1 175 ? 6.971 -2.338 -8.370 1.00 60.72 175 ARG A CA 1
ATOM 1435 C C . ARG A 1 175 ? 7.606 -1.071 -8.941 1.00 60.72 175 ARG A C 1
ATOM 1437 O O . ARG A 1 175 ? 7.403 -0.032 -8.331 1.00 60.72 175 ARG A O 1
ATOM 1444 N N . ARG A 1 176 ? 8.380 -1.140 -10.028 1.00 59.78 176 ARG A N 1
ATOM 1445 C CA . ARG A 1 176 ? 8.980 0.032 -10.691 1.00 59.78 176 ARG A CA 1
ATOM 1446 C C . ARG A 1 176 ? 7.964 0.754 -11.575 1.00 59.78 176 ARG A C 1
ATOM 1448 O O . ARG A 1 176 ? 7.895 1.974 -11.518 1.00 59.78 176 ARG A O 1
ATOM 1455 N N . ILE A 1 177 ? 7.078 0.006 -12.231 1.00 61.31 177 ILE A N 1
ATOM 1456 C CA . ILE A 1 177 ? 5.989 0.546 -13.067 1.00 61.31 177 ILE A CA 1
ATOM 1457 C C . ILE A 1 177 ? 5.035 1.426 -12.243 1.00 61.31 177 ILE A C 1
ATOM 1459 O O . ILE A 1 177 ? 4.550 2.451 -12.707 1.00 61.31 177 ILE A O 1
ATOM 1463 N N . ALA A 1 178 ? 4.803 1.077 -10.972 1.00 58.56 178 ALA A N 1
ATOM 1464 C CA . ALA A 1 178 ? 3.967 1.875 -10.073 1.00 58.56 178 ALA A CA 1
ATOM 1465 C C . ALA A 1 178 ? 4.530 3.278 -9.766 1.00 58.56 178 ALA A C 1
ATOM 1467 O O . ALA A 1 178 ? 3.762 4.138 -9.337 1.00 58.56 178 ALA A O 1
ATOM 1468 N N . TYR A 1 179 ? 5.834 3.490 -9.963 1.00 62.19 179 TYR A N 1
ATOM 1469 C CA . TYR A 1 179 ? 6.524 4.748 -9.674 1.00 62.19 179 TYR A CA 1
ATOM 1470 C C . TYR A 1 179 ? 7.173 5.385 -10.910 1.00 62.19 179 TYR A C 1
ATOM 1472 O O . TYR A 1 179 ? 7.923 6.336 -10.735 1.00 62.19 179 TYR A O 1
ATOM 1480 N N . LEU A 1 180 ? 6.880 4.888 -12.123 1.00 60.50 180 LEU A N 1
ATOM 1481 C CA . LEU A 1 180 ? 7.352 5.442 -13.404 1.00 60.50 180 LEU A CA 1
ATOM 1482 C C . LEU A 1 180 ? 8.859 5.735 -13.449 1.00 60.50 180 LEU A C 1
ATOM 1484 O O . LEU A 1 180 ? 9.280 6.661 -14.132 1.00 60.50 180 LEU A O 1
ATOM 1488 N N . ASN A 1 181 ? 9.682 4.975 -12.716 1.00 72.00 181 ASN A N 1
ATOM 1489 C CA . ASN A 1 181 ? 11.124 5.133 -12.859 1.00 72.00 181 ASN A CA 1
ATOM 1490 C C . ASN A 1 181 ? 11.586 4.249 -14.017 1.00 72.00 181 ASN A C 1
ATOM 1492 O O . ASN A 1 181 ? 11.847 3.059 -13.815 1.00 72.00 181 ASN A O 1
ATOM 1496 N N . PHE A 1 182 ? 11.598 4.840 -15.211 1.00 80.69 182 PHE A N 1
ATOM 1497 C CA . PHE A 1 182 ? 12.086 4.241 -16.452 1.00 80.69 182 PHE A CA 1
ATOM 1498 C C . PHE A 1 182 ? 13.603 4.375 -16.621 1.00 80.69 182 PHE A C 1
ATOM 1500 O O . PHE A 1 182 ? 14.086 4.130 -17.711 1.00 80.69 182 PHE A O 1
ATOM 1507 N N . GLU A 1 183 ? 14.336 4.696 -15.549 1.00 81.56 183 GLU A N 1
ATOM 1508 C CA . GLU A 1 183 ? 15.797 4.847 -15.540 1.00 81.56 183 GLU A CA 1
ATOM 1509 C C . GLU A 1 183 ? 16.516 3.701 -16.264 1.00 81.56 183 GLU A C 1
ATOM 1511 O O . GLU A 1 183 ? 16.530 2.559 -15.785 1.00 81.56 183 GLU A O 1
ATOM 1516 N N . GLY A 1 184 ? 17.098 4.031 -17.420 1.00 84.25 184 GLY A N 1
ATOM 1517 C CA . GLY A 1 184 ? 17.853 3.132 -18.293 1.00 84.25 184 GLY A CA 1
ATOM 1518 C C . GLY A 1 184 ? 17.047 2.479 -19.422 1.00 84.25 184 GLY A C 1
ATOM 1519 O O . GLY A 1 184 ? 17.613 1.680 -20.159 1.00 84.25 184 GLY A O 1
ATOM 1520 N N . VAL A 1 185 ? 15.753 2.780 -19.552 1.00 90.50 185 VAL A N 1
ATOM 1521 C CA . VAL A 1 185 ? 14.852 2.260 -20.601 1.00 90.50 185 VAL A CA 1
ATOM 1522 C C . VAL A 1 185 ? 13.904 3.341 -21.141 1.00 90.50 185 VAL A C 1
ATOM 1524 O O . VAL A 1 185 ? 12.887 3.029 -21.762 1.00 90.50 185 VAL A O 1
ATOM 1527 N N . GLU A 1 186 ? 14.190 4.622 -20.891 1.00 92.12 186 GLU A N 1
ATOM 1528 C CA . GLU A 1 186 ? 13.338 5.738 -21.311 1.00 92.12 186 GLU A CA 1
ATOM 1529 C C . GLU A 1 186 ? 13.150 5.797 -22.826 1.00 92.12 186 GLU A C 1
ATOM 1531 O O . GLU A 1 186 ? 12.040 6.043 -23.299 1.00 92.12 186 GLU A O 1
ATOM 1536 N N . ASP A 1 187 ? 14.218 5.558 -23.584 1.00 93.88 187 ASP A N 1
ATOM 1537 C CA . ASP A 1 187 ? 14.184 5.634 -25.044 1.00 93.88 187 ASP A CA 1
ATOM 1538 C C . ASP A 1 187 ? 13.403 4.463 -25.646 1.00 93.88 187 ASP A C 1
ATOM 1540 O O . ASP A 1 187 ? 12.574 4.663 -26.540 1.00 93.88 187 AS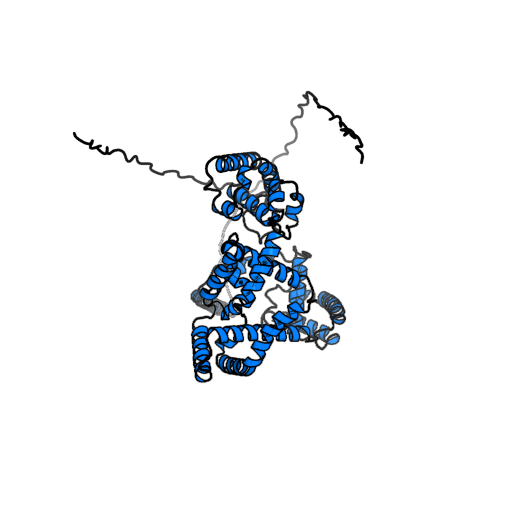P A O 1
ATOM 1544 N N . SER A 1 188 ? 13.574 3.260 -25.090 1.00 94.25 188 SER A N 1
ATOM 1545 C CA . SER A 1 188 ? 12.758 2.092 -25.432 1.00 94.25 188 SER A CA 1
ATOM 1546 C C . SER A 1 188 ? 11.287 2.353 -25.118 1.00 94.25 188 SER A C 1
ATOM 1548 O O . SER A 1 188 ? 10.422 2.080 -25.947 1.00 94.25 188 SER A O 1
ATOM 1550 N N . TRP A 1 189 ? 10.983 2.926 -23.947 1.00 94.75 189 TRP A N 1
ATOM 1551 C CA . TRP A 1 189 ? 9.612 3.242 -23.548 1.00 94.75 189 TRP A CA 1
ATOM 1552 C C . TRP A 1 189 ? 8.958 4.268 -24.480 1.00 94.75 189 TRP A C 1
ATOM 1554 O O . TRP A 1 189 ? 7.848 4.033 -24.953 1.00 94.75 189 TRP A O 1
ATOM 1564 N N . LYS A 1 190 ? 9.650 5.363 -24.818 1.00 95.19 190 LYS A N 1
ATOM 1565 C CA . LYS A 1 190 ? 9.154 6.352 -25.792 1.00 95.19 190 LYS A CA 1
ATOM 1566 C C . LYS A 1 190 ? 8.926 5.734 -27.171 1.00 95.19 190 LYS A C 1
ATOM 1568 O O . LYS A 1 190 ? 7.916 6.020 -27.808 1.00 95.19 190 LYS A O 1
ATOM 1573 N N . SER A 1 191 ? 9.836 4.865 -27.609 1.00 96.94 191 SER A N 1
ATOM 1574 C CA . SER A 1 191 ? 9.721 4.158 -28.889 1.00 96.94 191 SER A CA 1
ATOM 1575 C C . SER A 1 191 ? 8.515 3.215 -28.909 1.00 96.94 191 SER A C 1
ATOM 1577 O O . SER A 1 191 ? 7.761 3.197 -29.880 1.00 96.94 191 SER A O 1
ATOM 1579 N N . LEU A 1 192 ? 8.290 2.477 -27.817 1.00 96.38 192 LEU A N 1
ATOM 1580 C CA . LEU A 1 192 ? 7.118 1.625 -27.632 1.00 96.38 192 LEU A CA 1
ATOM 1581 C C . LEU A 1 192 ? 5.819 2.443 -27.663 1.00 96.38 192 LEU A C 1
ATOM 1583 O O . LEU A 1 192 ? 4.889 2.085 -28.381 1.00 96.38 192 LEU A O 1
ATOM 1587 N N . VAL A 1 193 ? 5.757 3.542 -26.906 1.00 96.88 193 VAL A N 1
ATOM 1588 C CA . VAL A 1 193 ? 4.587 4.434 -26.867 1.00 96.88 193 VAL A CA 1
ATOM 1589 C C . VAL A 1 193 ? 4.279 4.972 -28.260 1.00 96.88 193 VAL A C 1
ATOM 1591 O O . VAL A 1 193 ? 3.141 4.860 -28.701 1.00 96.88 193 VAL A O 1
ATOM 1594 N N . SER A 1 194 ? 5.293 5.452 -28.985 1.00 97.69 194 SER A N 1
ATOM 1595 C CA . SER A 1 194 ? 5.124 5.960 -30.347 1.00 97.69 194 SER A CA 1
ATOM 1596 C C . SER A 1 194 ? 4.571 4.894 -31.301 1.00 97.69 194 SER A C 1
ATOM 1598 O O . SER A 1 194 ? 3.643 5.182 -32.053 1.00 97.69 194 SER A O 1
ATOM 1600 N N . LYS A 1 195 ? 5.059 3.646 -31.238 1.00 97.81 195 LYS A N 1
ATOM 1601 C CA . LYS A 1 195 ? 4.519 2.544 -32.058 1.00 97.81 195 LYS A CA 1
ATOM 1602 C C . LYS A 1 195 ? 3.066 2.211 -31.722 1.00 97.81 195 LYS A C 1
ATOM 1604 O O . LYS A 1 195 ? 2.258 2.003 -32.629 1.00 97.81 195 LYS A O 1
ATOM 1609 N N . ILE A 1 196 ? 2.718 2.190 -30.435 1.00 97.44 196 ILE A N 1
ATOM 1610 C CA . ILE A 1 196 ? 1.341 1.936 -29.994 1.00 97.44 196 ILE A CA 1
ATOM 1611 C C . ILE A 1 196 ? 0.415 3.076 -30.438 1.00 97.44 196 ILE A C 1
ATOM 1613 O O . ILE A 1 196 ? -0.664 2.795 -30.956 1.00 97.44 196 ILE A O 1
ATOM 1617 N N . GLU A 1 197 ? 0.839 4.334 -30.302 1.00 97.56 197 GLU A N 1
ATOM 1618 C CA . GLU A 1 197 ? 0.092 5.515 -30.758 1.00 97.56 197 GLU A CA 1
ATOM 1619 C C . GLU A 1 197 ? -0.110 5.509 -32.281 1.00 97.56 197 GLU A C 1
ATOM 1621 O O . GLU A 1 197 ? -1.194 5.838 -32.759 1.00 97.56 197 GLU A O 1
ATOM 1626 N N . CYS A 1 198 ? 0.877 5.053 -33.062 1.00 97.44 198 CYS A N 1
ATOM 1627 C CA . CYS A 1 198 ? 0.715 4.872 -34.507 1.00 97.44 198 CYS A CA 1
ATOM 1628 C C . CYS A 1 198 ? -0.343 3.813 -34.863 1.00 97.44 198 CYS A C 1
ATOM 1630 O O . CYS A 1 198 ? -1.056 3.976 -35.852 1.00 97.44 198 CYS A O 1
ATOM 1632 N N . ARG A 1 199 ? -0.457 2.730 -34.080 1.00 97.62 199 ARG A N 1
ATOM 1633 C CA . ARG A 1 199 ? -1.455 1.667 -34.306 1.00 97.62 199 ARG A CA 1
ATOM 1634 C C . ARG A 1 199 ? -2.843 2.024 -33.787 1.00 97.62 199 ARG A C 1
ATOM 1636 O O . ARG A 1 199 ? -3.839 1.650 -34.402 1.00 97.62 199 ARG A O 1
ATOM 1643 N N . ASN A 1 200 ? -2.917 2.723 -32.661 1.00 97.38 200 ASN A N 1
ATOM 1644 C CA . ASN A 1 200 ? -4.161 3.216 -32.097 1.00 97.38 200 ASN A CA 1
ATOM 1645 C C . ASN A 1 200 ? -3.964 4.645 -31.561 1.00 97.38 200 ASN A C 1
ATOM 1647 O O . ASN A 1 200 ? -3.601 4.814 -30.394 1.00 97.38 200 ASN A O 1
ATOM 1651 N N . PRO A 1 201 ? -4.276 5.674 -32.373 1.00 97.56 201 PRO A N 1
ATOM 1652 C CA . PRO A 1 201 ? -4.092 7.078 -31.998 1.00 97.56 201 PRO A CA 1
ATOM 1653 C C . PRO A 1 201 ? -4.907 7.535 -30.783 1.00 97.56 201 PRO A C 1
ATOM 1655 O O . PRO A 1 201 ? -4.664 8.615 -30.252 1.00 97.56 201 PRO A O 1
ATOM 1658 N N . GLN A 1 202 ? -5.895 6.748 -30.341 1.00 96.56 202 GLN A N 1
ATOM 1659 C CA . GLN A 1 202 ? -6.672 7.054 -29.139 1.00 96.56 202 GLN A CA 1
ATOM 1660 C C . GLN A 1 202 ? -5.946 6.663 -27.847 1.00 96.56 202 GLN A C 1
ATOM 1662 O O . GLN A 1 202 ? -6.354 7.105 -26.777 1.00 96.56 202 GLN A O 1
ATOM 1667 N N . LEU A 1 203 ? -4.898 5.833 -27.918 1.00 96.75 203 LEU A N 1
ATOM 1668 C CA . LEU A 1 203 ? -4.148 5.391 -26.748 1.00 96.75 203 LEU A CA 1
ATOM 1669 C C . LEU A 1 203 ? -3.067 6.397 -26.379 1.00 96.75 203 LEU A C 1
ATOM 1671 O O . LEU A 1 203 ? -1.970 6.367 -26.918 1.00 96.75 203 LEU A O 1
ATOM 1675 N N . THR A 1 204 ? -3.338 7.224 -25.377 1.00 96.31 204 THR A N 1
ATOM 1676 C CA . THR A 1 204 ? -2.295 8.073 -24.787 1.00 96.31 204 THR A CA 1
ATOM 1677 C C . THR A 1 204 ? -1.283 7.243 -23.986 1.00 96.31 204 THR A C 1
ATOM 1679 O O . THR A 1 204 ? -1.642 6.222 -23.391 1.00 96.31 204 THR A O 1
ATOM 1682 N N . GLU A 1 205 ? -0.041 7.722 -23.831 1.00 94.94 205 GLU A N 1
ATOM 1683 C CA . GLU A 1 205 ? 0.964 7.120 -22.927 1.00 94.94 205 GLU A CA 1
ATOM 1684 C C . GLU A 1 205 ? 0.383 6.751 -21.545 1.00 94.94 205 GLU A C 1
ATOM 1686 O O . GLU A 1 205 ? 0.607 5.667 -20.995 1.00 94.94 205 GLU A O 1
ATOM 1691 N N . LYS A 1 206 ? -0.433 7.647 -20.978 1.00 92.12 206 LYS A N 1
ATOM 1692 C CA . LYS A 1 206 ? -1.083 7.455 -19.676 1.00 92.12 206 LYS A CA 1
ATOM 1693 C C . LYS A 1 206 ? -2.059 6.275 -19.675 1.00 92.12 206 LYS A C 1
ATOM 1695 O O . LYS A 1 206 ? -2.200 5.595 -18.652 1.00 92.12 206 LYS A O 1
ATOM 1700 N N . GLU A 1 207 ? -2.759 6.041 -20.777 1.00 93.62 207 GLU A N 1
ATOM 1701 C CA . GLU A 1 207 ? -3.673 4.911 -20.940 1.00 93.62 207 GLU A CA 1
ATOM 1702 C C . GLU A 1 207 ? -2.926 3.610 -21.172 1.00 93.62 207 GLU A C 1
ATOM 1704 O O . GLU A 1 207 ? -3.263 2.625 -20.515 1.00 93.62 207 GLU A O 1
ATOM 1709 N N . ILE A 1 208 ? -1.864 3.630 -21.979 1.00 94.94 208 ILE A N 1
ATOM 1710 C CA . ILE A 1 208 ? -0.959 2.492 -22.174 1.00 94.94 208 ILE A CA 1
ATOM 1711 C C . ILE A 1 208 ? -0.429 2.019 -20.814 1.00 94.94 208 ILE A C 1
ATOM 1713 O O . ILE A 1 208 ? -0.612 0.859 -20.431 1.00 94.94 208 ILE A O 1
ATOM 1717 N N . LEU A 1 209 ? 0.118 2.940 -20.012 1.00 91.31 209 LEU A N 1
ATOM 1718 C CA . LEU A 1 209 ? 0.589 2.659 -18.651 1.00 91.31 209 LEU A CA 1
ATOM 1719 C C . LEU A 1 209 ? -0.514 2.104 -17.754 1.00 91.31 209 LEU A C 1
ATOM 1721 O O . LEU A 1 209 ? -0.287 1.165 -16.987 1.00 91.31 209 LEU A O 1
ATOM 1725 N N . ARG A 1 210 ? -1.717 2.686 -17.811 1.00 90.56 210 ARG A N 1
ATOM 1726 C CA . ARG A 1 210 ? -2.864 2.234 -17.014 1.00 90.56 210 ARG A CA 1
ATOM 1727 C C . ARG A 1 210 ? -3.242 0.796 -17.367 1.00 90.56 210 ARG A C 1
ATOM 1729 O O . ARG A 1 210 ? -3.413 -0.006 -16.446 1.00 90.56 210 ARG A O 1
ATOM 1736 N N . ILE A 1 211 ? -3.403 0.497 -18.655 1.00 92.94 211 ILE A N 1
ATOM 1737 C CA . ILE A 1 211 ? -3.829 -0.809 -19.174 1.00 92.94 211 ILE A CA 1
ATOM 1738 C C . ILE A 1 211 ? -2.780 -1.858 -18.819 1.00 92.94 211 ILE A C 1
ATOM 1740 O O . ILE A 1 211 ? -3.101 -2.843 -18.150 1.00 92.94 211 ILE A O 1
ATOM 1744 N N . TRP A 1 212 ? -1.511 -1.592 -19.133 1.00 91.25 212 TRP A N 1
ATOM 1745 C CA . TRP A 1 212 ? -0.408 -2.500 -18.833 1.00 91.25 212 TRP A CA 1
ATOM 1746 C C . TRP A 1 212 ? -0.268 -2.775 -17.330 1.00 91.25 212 TRP A C 1
ATOM 1748 O O . TRP A 1 212 ? -0.230 -3.928 -16.890 1.00 91.25 212 TRP A O 1
ATOM 1758 N N . ARG A 1 213 ? -0.301 -1.729 -16.494 1.00 88.25 213 ARG A N 1
ATOM 1759 C CA . ARG A 1 213 ? -0.244 -1.878 -15.033 1.00 88.25 213 ARG A CA 1
ATOM 1760 C C . ARG A 1 213 ? -1.400 -2.729 -14.507 1.00 88.25 213 ARG A C 1
ATOM 1762 O O . ARG A 1 213 ? -1.201 -3.576 -13.635 1.00 88.25 213 ARG A O 1
ATOM 1769 N N . ASN A 1 214 ? -2.610 -2.496 -15.006 1.00 86.31 214 ASN A N 1
ATOM 1770 C CA . ASN A 1 214 ? -3.793 -3.253 -14.608 1.00 86.31 214 ASN A CA 1
ATOM 1771 C C . ASN A 1 214 ? -3.702 -4.726 -15.047 1.00 86.31 214 ASN A C 1
ATOM 1773 O O . ASN A 1 214 ? -4.061 -5.599 -14.251 1.00 86.31 214 ASN A O 1
ATOM 1777 N N . ALA A 1 215 ? -3.164 -5.009 -16.238 1.00 88.88 215 ALA A N 1
ATOM 1778 C CA . ALA A 1 215 ? -2.910 -6.366 -16.721 1.00 88.88 215 ALA A CA 1
ATOM 1779 C C . ALA A 1 215 ? -1.946 -7.123 -15.797 1.00 88.88 215 ALA A C 1
ATOM 1781 O O . ALA A 1 215 ? -2.270 -8.208 -15.311 1.00 88.88 215 ALA A O 1
ATOM 1782 N N . LEU A 1 216 ? -0.813 -6.507 -15.447 1.00 84.50 216 LEU A N 1
ATOM 1783 C CA . LEU A 1 216 ? 0.164 -7.117 -14.546 1.00 84.50 216 LEU A CA 1
ATOM 1784 C C . LEU A 1 216 ? -0.397 -7.335 -13.130 1.00 84.50 216 LEU A C 1
ATOM 1786 O O . LEU A 1 216 ? -0.109 -8.348 -12.492 1.00 84.50 216 LEU A O 1
ATOM 1790 N N . TYR A 1 217 ? -1.229 -6.419 -12.616 1.00 81.38 217 TYR A N 1
ATOM 1791 C CA . TYR A 1 217 ? -1.923 -6.631 -11.340 1.00 81.38 217 TYR A CA 1
ATOM 1792 C C . TYR A 1 217 ? -2.933 -7.782 -11.410 1.00 81.38 217 TYR A C 1
ATOM 1794 O O . TYR A 1 217 ? -3.069 -8.523 -10.431 1.00 81.38 217 TYR A O 1
ATOM 1802 N N . ARG A 1 218 ? -3.645 -7.933 -12.535 1.00 83.06 218 ARG A N 1
ATOM 1803 C CA . ARG A 1 218 ? -4.585 -9.038 -12.771 1.00 83.06 218 ARG A CA 1
ATOM 1804 C C . ARG A 1 218 ? -3.838 -10.368 -12.779 1.00 83.06 218 ARG A C 1
ATOM 1806 O O . ARG A 1 218 ? -4.258 -11.280 -12.068 1.00 83.06 218 ARG A O 1
ATOM 1813 N N . ASP A 1 219 ? -2.718 -10.442 -13.489 1.00 81.75 219 ASP A N 1
ATOM 1814 C CA . ASP A 1 219 ? -1.868 -11.630 -13.553 1.00 81.75 219 ASP A CA 1
ATOM 1815 C C . ASP A 1 219 ? -1.251 -11.979 -12.186 1.00 81.75 219 ASP A C 1
ATOM 1817 O O . ASP A 1 219 ? -1.443 -13.074 -11.657 1.00 81.75 219 ASP A O 1
ATOM 1821 N N . TYR A 1 220 ? -0.649 -10.999 -11.504 1.00 75.88 220 TYR A N 1
ATOM 1822 C CA . TYR A 1 220 ? -0.131 -11.178 -10.144 1.00 75.88 220 TYR A CA 1
ATOM 1823 C C . TYR A 1 220 ? -1.205 -11.661 -9.157 1.00 75.88 220 TYR A C 1
ATOM 1825 O O . TYR A 1 220 ? -0.949 -12.510 -8.297 1.00 75.88 220 TYR A O 1
ATOM 1833 N N . ARG A 1 221 ? -2.426 -11.119 -9.252 1.00 74.94 221 ARG A N 1
ATOM 1834 C CA . ARG A 1 221 ? -3.548 -11.531 -8.403 1.00 74.94 221 ARG A CA 1
ATOM 1835 C C . ARG A 1 221 ? -3.985 -12.959 -8.721 1.00 74.94 221 ARG A C 1
ATOM 1837 O O . ARG A 1 221 ? -4.227 -13.698 -7.769 1.00 74.94 221 ARG A O 1
ATOM 1844 N N . LYS A 1 222 ? -4.048 -13.350 -10.001 1.00 79.38 222 LYS A N 1
ATOM 1845 C CA . LYS A 1 222 ? -4.295 -14.742 -10.411 1.00 79.38 222 LYS A CA 1
ATOM 1846 C C . LYS A 1 222 ? -3.235 -15.654 -9.791 1.00 79.38 222 LYS A C 1
ATOM 1848 O O . LYS A 1 222 ? -3.603 -16.464 -8.952 1.00 79.38 222 LYS A O 1
ATOM 1853 N N . LYS A 1 223 ? -1.943 -15.392 -10.023 1.00 73.62 223 LYS A N 1
ATOM 1854 C CA . LYS A 1 223 ? -0.793 -16.145 -9.470 1.00 73.62 223 LYS A CA 1
ATOM 1855 C C . LYS A 1 223 ? -0.789 -16.285 -7.952 1.00 73.62 223 LYS A C 1
ATOM 1857 O O . LYS A 1 223 ? -0.333 -17.283 -7.408 1.00 73.62 223 LYS A O 1
ATOM 1862 N N . ARG A 1 224 ? -1.273 -15.273 -7.230 1.00 70.44 224 ARG A N 1
ATOM 1863 C CA . ARG A 1 224 ? -1.365 -15.316 -5.763 1.00 70.44 224 ARG A CA 1
ATOM 1864 C C . ARG A 1 224 ? -2.479 -16.241 -5.264 1.00 70.44 224 ARG A C 1
ATOM 1866 O O . ARG A 1 224 ? -2.405 -16.709 -4.127 1.00 70.44 224 ARG A O 1
ATOM 1873 N N . HIS A 1 225 ? -3.523 -16.438 -6.062 1.00 64.94 225 HIS A N 1
ATOM 1874 C CA . HIS A 1 225 ? -4.714 -17.198 -5.689 1.00 64.94 225 HIS A CA 1
ATOM 1875 C C . HIS A 1 225 ? -4.804 -18.568 -6.375 1.00 64.94 225 HIS A C 1
ATOM 1877 O O . HIS A 1 225 ? -5.427 -19.465 -5.815 1.00 64.94 225 HIS A O 1
ATOM 1883 N N . SER A 1 226 ? -4.147 -18.763 -7.517 1.00 52.69 226 SER A N 1
ATOM 1884 C CA . SER A 1 226 ? -3.933 -20.063 -8.141 1.00 52.69 226 SER A CA 1
ATOM 1885 C C . SER A 1 226 ? -2.615 -20.663 -7.650 1.00 52.69 226 SER A C 1
ATOM 1887 O O . SER A 1 226 ? -1.574 -20.011 -7.699 1.00 52.69 226 SER A O 1
ATOM 1889 N N . LYS A 1 227 ? -2.620 -21.934 -7.227 1.00 51.19 227 LYS A N 1
ATOM 1890 C CA . LYS A 1 227 ? -1.393 -22.744 -7.334 1.00 51.19 227 LYS A CA 1
ATOM 1891 C C . LYS A 1 227 ? -0.952 -22.695 -8.810 1.00 51.19 227 LYS A C 1
ATOM 1893 O O . LYS A 1 227 ? -1.839 -22.691 -9.662 1.00 51.19 227 LYS A O 1
ATOM 1898 N N . PRO A 1 228 ? 0.351 -22.591 -9.122 1.00 43.81 228 PRO A N 1
ATOM 1899 C CA . PRO A 1 228 ? 0.806 -22.435 -10.503 1.00 43.81 228 PRO A CA 1
ATOM 1900 C C . PRO A 1 228 ? 0.285 -23.615 -11.328 1.00 43.81 228 PRO A C 1
ATOM 1902 O O . PRO A 1 228 ? 0.548 -24.764 -10.982 1.00 43.81 228 PRO A O 1
ATOM 1905 N N . ALA A 1 229 ? -0.527 -23.323 -12.342 1.00 43.12 229 ALA A N 1
ATOM 1906 C CA . ALA A 1 229 ? -1.252 -24.334 -13.110 1.00 43.12 229 ALA A CA 1
ATOM 1907 C C . ALA A 1 229 ? -1.212 -24.091 -14.629 1.00 43.12 229 ALA A C 1
ATOM 1909 O O . ALA A 1 229 ? -1.957 -24.741 -15.349 1.00 43.12 229 ALA A O 1
ATOM 1910 N N . SER A 1 230 ? -0.374 -23.182 -15.142 1.00 56.28 230 SER A N 1
ATOM 1911 C CA . SER A 1 230 ? -0.267 -22.958 -16.592 1.00 56.28 230 SER A CA 1
ATOM 1912 C C . SER A 1 230 ? 1.188 -22.879 -17.068 1.00 56.28 230 SER A C 1
ATOM 1914 O O . SER A 1 230 ? 2.075 -22.420 -16.347 1.00 56.28 230 SER A O 1
ATOM 1916 N N . SER A 1 231 ? 1.404 -23.369 -18.291 1.00 47.28 231 SER A N 1
ATOM 1917 C CA . SER A 1 231 ? 2.682 -23.466 -19.001 1.00 47.28 231 SER A CA 1
ATOM 1918 C C . SER A 1 231 ? 3.263 -22.114 -19.434 1.00 47.28 231 SER A C 1
ATOM 1920 O O . SER A 1 231 ? 4.473 -22.013 -19.608 1.00 47.28 231 SER A O 1
ATOM 1922 N N . GLU A 1 232 ? 2.458 -21.054 -19.541 1.00 43.62 232 GLU A N 1
ATOM 1923 C CA . GLU A 1 232 ? 2.947 -19.705 -19.884 1.00 43.62 232 GLU A CA 1
ATOM 1924 C C . GLU A 1 232 ? 3.682 -19.043 -18.708 1.00 43.62 232 GLU A C 1
ATOM 1926 O O . GLU A 1 232 ? 4.695 -18.365 -18.889 1.00 43.62 232 GLU A O 1
ATOM 1931 N N . ASP A 1 233 ? 3.246 -19.325 -17.477 1.00 45.88 233 ASP A N 1
ATOM 1932 C CA . ASP A 1 233 ? 3.943 -18.891 -16.264 1.00 45.88 233 ASP A CA 1
ATOM 1933 C C . ASP A 1 233 ? 5.295 -19.587 -16.096 1.00 45.88 233 ASP A C 1
ATOM 1935 O O . ASP A 1 233 ? 6.225 -19.003 -15.535 1.00 45.88 233 ASP A O 1
ATOM 1939 N N . ALA A 1 234 ? 5.419 -20.810 -16.619 1.00 48.53 234 ALA A N 1
ATOM 1940 C CA . ALA A 1 234 ? 6.682 -21.529 -16.679 1.00 48.53 234 ALA A CA 1
ATOM 1941 C C . ALA A 1 234 ? 7.651 -20.905 -17.695 1.00 48.53 234 ALA A C 1
ATOM 1943 O O . ALA A 1 234 ? 8.849 -20.950 -17.454 1.00 48.53 234 ALA A O 1
ATOM 1944 N N . LEU A 1 235 ? 7.151 -20.264 -18.756 1.00 45.25 235 LEU A N 1
ATOM 1945 C CA . LEU A 1 235 ? 7.951 -19.671 -19.835 1.00 45.25 235 LEU A CA 1
ATOM 1946 C C . LEU A 1 235 ? 8.571 -18.322 -19.420 1.00 45.25 235 LEU A C 1
ATOM 1948 O O . LEU A 1 235 ? 9.758 -18.090 -19.627 1.00 45.25 235 LEU A O 1
ATOM 1952 N N . LEU A 1 236 ? 7.823 -17.467 -18.710 1.00 43.66 236 LEU A N 1
ATOM 1953 C CA . LEU A 1 236 ? 8.383 -16.247 -18.098 1.00 43.66 236 LEU A CA 1
ATOM 1954 C C . LEU A 1 236 ? 9.345 -16.558 -16.935 1.00 43.66 236 LEU A C 1
ATOM 1956 O O . LEU A 1 236 ? 10.301 -15.818 -16.698 1.00 43.66 236 LEU A O 1
ATOM 1960 N N . LEU A 1 237 ? 9.114 -17.658 -16.208 1.00 45.00 237 LEU A N 1
ATOM 1961 C CA . LEU A 1 237 ? 10.051 -18.157 -15.198 1.00 45.00 237 LEU A CA 1
ATOM 1962 C C . LEU A 1 237 ? 11.275 -18.845 -15.827 1.00 45.00 237 LEU A C 1
ATOM 1964 O O . LEU A 1 237 ? 12.356 -18.723 -15.254 1.00 45.00 237 LEU A O 1
ATOM 1968 N N . SER A 1 238 ? 11.149 -19.530 -16.972 1.00 43.12 238 SER A N 1
ATOM 1969 C CA . SER A 1 238 ? 12.275 -20.177 -17.662 1.00 43.12 238 SER A CA 1
ATOM 1970 C C . SER A 1 238 ? 13.173 -19.150 -18.337 1.00 43.12 238 SER A C 1
ATOM 1972 O O . SER A 1 238 ? 14.370 -19.198 -18.099 1.00 43.12 238 SER A O 1
ATOM 1974 N N . LEU A 1 239 ? 12.620 -18.142 -19.024 1.00 42.25 239 LEU A N 1
ATOM 1975 C CA . LEU A 1 239 ? 13.394 -17.040 -19.613 1.00 42.25 239 LEU A CA 1
ATOM 1976 C C . LEU A 1 239 ? 14.180 -16.259 -18.549 1.00 42.25 239 LEU A C 1
ATOM 1978 O O . LEU A 1 239 ? 15.340 -15.900 -18.751 1.00 42.25 239 LEU A O 1
ATOM 1982 N N . HIS A 1 240 ? 13.586 -16.050 -17.368 1.00 48.12 240 HIS A N 1
ATOM 1983 C CA . HIS A 1 240 ? 14.303 -15.449 -16.243 1.00 48.12 240 HIS A CA 1
ATOM 1984 C C . HIS A 1 240 ? 15.377 -16.391 -15.669 1.00 48.12 240 HIS A C 1
ATOM 1986 O O . HIS A 1 240 ? 16.415 -15.918 -15.222 1.00 48.12 240 HIS A O 1
ATOM 1992 N N . ASN A 1 241 ? 15.164 -17.711 -15.681 1.00 44.78 241 ASN A N 1
ATOM 1993 C CA . ASN A 1 241 ? 16.106 -18.695 -15.139 1.00 44.78 241 ASN A CA 1
ATOM 1994 C C . ASN A 1 241 ? 17.239 -19.091 -16.109 1.00 44.78 241 ASN A C 1
ATOM 1996 O O . ASN A 1 241 ? 18.331 -19.388 -15.635 1.00 44.78 241 ASN A O 1
ATOM 2000 N N . GLU A 1 242 ? 17.035 -19.049 -17.426 1.00 44.94 242 GLU A N 1
ATOM 2001 C CA . GLU A 1 242 ? 18.049 -19.349 -18.453 1.00 44.94 242 GLU A CA 1
ATOM 2002 C C . GLU A 1 242 ? 19.123 -18.257 -18.515 1.00 44.94 242 GLU A C 1
ATOM 2004 O O . GLU A 1 242 ? 20.314 -18.560 -18.481 1.00 44.94 242 GLU A O 1
ATOM 2009 N N . SER A 1 243 ? 18.726 -16.981 -18.419 1.00 50.19 243 SER A N 1
ATOM 2010 C CA . SER A 1 243 ? 19.654 -15.856 -18.201 1.00 50.19 243 SER A CA 1
ATOM 2011 C C . SER A 1 243 ? 20.459 -15.981 -16.892 1.00 50.19 243 SER A C 1
ATOM 2013 O O . SER A 1 243 ? 21.489 -15.329 -16.717 1.00 50.19 243 SER A O 1
ATOM 2015 N N . LEU A 1 244 ? 20.005 -16.811 -15.946 1.00 48.00 244 LEU A N 1
ATOM 2016 C CA . LEU A 1 244 ? 20.644 -16.993 -14.642 1.00 48.00 244 LEU A CA 1
ATOM 2017 C C . LEU A 1 244 ? 21.600 -18.191 -14.593 1.00 48.00 244 LEU A C 1
ATOM 2019 O O . LEU A 1 244 ? 22.484 -18.181 -13.738 1.00 48.00 244 LEU A O 1
ATOM 2023 N N . GLN A 1 245 ? 21.469 -19.176 -15.486 1.00 53.12 245 GLN A N 1
ATOM 2024 C CA . GLN A 1 245 ? 22.415 -20.296 -15.578 1.00 53.12 245 GLN A CA 1
ATOM 2025 C C . GLN A 1 245 ? 23.768 -19.858 -16.159 1.00 53.12 245 GLN A C 1
ATOM 2027 O O . GLN A 1 245 ? 24.802 -20.377 -15.751 1.00 53.12 245 GLN A O 1
ATOM 2032 N N . SER A 1 246 ? 23.798 -18.828 -17.013 1.00 60.09 246 SER A N 1
ATOM 2033 C CA . SER A 1 246 ? 25.055 -18.272 -17.540 1.00 60.09 246 SER A CA 1
ATOM 2034 C C . SER A 1 246 ? 25.880 -17.493 -16.502 1.00 60.09 246 SER A C 1
ATOM 2036 O O . SER A 1 246 ? 27.051 -17.215 -16.743 1.00 60.09 246 SER A O 1
ATOM 2038 N N . ASN A 1 247 ? 25.297 -17.143 -15.346 1.00 72.31 247 ASN A N 1
ATOM 2039 C CA . ASN A 1 247 ? 25.908 -16.258 -14.343 1.00 72.31 247 ASN A CA 1
ATOM 2040 C C . ASN A 1 247 ? 26.328 -16.971 -13.042 1.00 72.31 247 ASN A C 1
ATOM 2042 O O . ASN A 1 247 ? 26.726 -16.309 -12.078 1.00 72.31 247 ASN A O 1
ATOM 2046 N N . GLU A 1 248 ? 26.266 -18.305 -12.981 1.00 79.38 248 GLU A N 1
ATOM 2047 C CA . GLU A 1 248 ? 26.702 -19.067 -11.799 1.00 79.38 248 GLU A CA 1
ATOM 2048 C C . GLU A 1 248 ? 28.161 -18.796 -11.374 1.00 79.38 248 GLU A C 1
ATOM 2050 O O . GLU A 1 248 ? 28.387 -18.615 -10.169 1.00 79.38 248 GLU A O 1
ATOM 2055 N N . PRO A 1 249 ? 29.144 -18.667 -12.295 1.00 90.44 249 PRO A N 1
ATOM 2056 C CA . PRO A 1 249 ? 30.524 -18.357 -11.914 1.00 90.44 249 PRO A CA 1
ATOM 2057 C C . PRO A 1 249 ? 30.654 -17.000 -11.208 1.00 90.44 249 PRO A C 1
ATOM 2059 O O . PRO A 1 249 ? 31.345 -16.878 -10.195 1.00 90.44 249 PRO A O 1
ATOM 2062 N N . LEU A 1 250 ? 29.929 -15.987 -11.691 1.00 92.25 250 LEU A N 1
ATOM 2063 C CA . LEU A 1 250 ? 29.967 -14.635 -11.136 1.00 92.25 250 LEU A CA 1
ATOM 2064 C C . LEU A 1 250 ? 29.279 -14.561 -9.767 1.00 92.25 250 LEU A C 1
ATOM 2066 O O . LEU A 1 250 ? 29.768 -13.880 -8.865 1.00 92.25 250 LEU A O 1
ATOM 2070 N N . LEU A 1 251 ? 28.190 -15.312 -9.566 1.00 93.31 251 LEU A N 1
ATOM 2071 C CA . LEU A 1 251 ? 27.544 -15.424 -8.258 1.00 93.31 251 LEU A CA 1
ATOM 2072 C C . LEU A 1 251 ? 28.480 -16.059 -7.219 1.00 93.31 251 LEU A C 1
ATOM 2074 O O . LEU A 1 251 ? 28.530 -15.600 -6.075 1.00 93.31 251 LEU A O 1
ATOM 2078 N N . TYR A 1 252 ? 29.237 -17.088 -7.607 1.00 94.00 252 TYR A N 1
ATOM 2079 C CA . TYR A 1 252 ? 30.220 -17.719 -6.729 1.00 94.00 252 TYR A CA 1
ATOM 2080 C C . TYR A 1 252 ? 31.330 -16.741 -6.318 1.00 94.00 252 TYR A C 1
ATOM 2082 O O . TYR A 1 252 ? 31.633 -16.618 -5.127 1.00 94.00 252 TYR A O 1
ATOM 2090 N N . LEU A 1 253 ? 31.891 -15.996 -7.277 1.00 95.69 253 LEU A N 1
ATOM 2091 C CA . LEU A 1 253 ? 32.902 -14.970 -7.005 1.00 95.69 253 LEU A CA 1
ATOM 2092 C C . LEU A 1 253 ? 32.349 -13.850 -6.121 1.00 95.69 253 LEU A C 1
ATOM 2094 O O . LEU A 1 253 ? 32.988 -13.474 -5.137 1.00 95.69 253 LEU A O 1
ATOM 2098 N N . LEU A 1 254 ? 31.123 -13.395 -6.388 1.00 96.12 254 LEU A N 1
ATOM 2099 C CA . LEU A 1 254 ? 30.430 -12.423 -5.547 1.00 96.12 254 LEU A CA 1
ATOM 2100 C C . LEU A 1 254 ? 30.292 -12.924 -4.108 1.00 96.12 254 LEU A C 1
ATOM 2102 O O . LEU A 1 254 ? 30.627 -12.208 -3.169 1.00 96.12 254 LEU A O 1
ATOM 2106 N N . MET A 1 255 ? 29.852 -14.166 -3.907 1.00 95.75 255 MET A N 1
ATOM 2107 C CA . MET A 1 255 ? 29.754 -14.747 -2.568 1.00 95.75 255 MET A CA 1
ATOM 2108 C C . MET A 1 255 ? 31.118 -14.862 -1.880 1.00 95.75 255 MET A C 1
ATOM 2110 O O . MET A 1 255 ? 31.211 -14.627 -0.673 1.00 95.75 255 MET A O 1
ATOM 2114 N N . LYS A 1 256 ? 32.165 -15.230 -2.625 1.00 96.31 256 LYS A N 1
ATOM 2115 C CA . LYS A 1 256 ? 33.536 -15.337 -2.114 1.00 96.31 256 LYS A CA 1
ATOM 2116 C C . LYS A 1 256 ? 34.052 -13.982 -1.633 1.00 96.31 256 LYS A C 1
ATOM 2118 O O . LYS A 1 256 ? 34.582 -13.906 -0.527 1.00 96.31 256 LYS A O 1
ATOM 2123 N N . GLU A 1 257 ? 33.844 -12.923 -2.412 1.00 97.56 257 GLU A N 1
ATOM 2124 C CA . GLU A 1 257 ? 34.244 -11.567 -2.031 1.00 97.56 257 GLU A CA 1
ATOM 2125 C C . GLU A 1 257 ? 33.404 -11.025 -0.874 1.00 97.56 257 GLU A C 1
ATOM 2127 O O . GLU A 1 257 ? 33.963 -10.562 0.117 1.00 97.56 257 GLU A O 1
ATOM 2132 N N . VAL A 1 258 ? 32.073 -11.159 -0.913 1.00 96.06 258 VAL A N 1
ATOM 2133 C CA . VAL A 1 258 ? 31.191 -10.672 0.165 1.00 96.06 258 VAL A CA 1
ATOM 2134 C C . VAL A 1 258 ? 31.518 -11.331 1.512 1.00 96.06 258 VAL A C 1
ATOM 2136 O O . VAL A 1 258 ? 31.461 -10.663 2.544 1.00 96.06 258 VAL A O 1
ATOM 2139 N N . LYS A 1 259 ? 31.930 -12.607 1.532 1.00 95.75 259 LYS A N 1
ATOM 2140 C CA . LYS A 1 259 ? 32.350 -13.307 2.762 1.00 95.75 259 LYS A CA 1
ATOM 2141 C C . LYS A 1 259 ? 33.591 -12.711 3.430 1.00 95.75 259 LYS A C 1
ATOM 2143 O O . LYS A 1 259 ? 33.739 -12.882 4.638 1.00 95.75 259 LYS A O 1
ATOM 2148 N N . LYS A 1 260 ? 34.452 -11.994 2.697 1.00 97.19 260 LYS A N 1
ATOM 2149 C CA . LYS A 1 260 ? 35.597 -11.275 3.288 1.00 97.19 260 LYS A CA 1
ATOM 2150 C C . LYS A 1 260 ? 35.145 -10.102 4.164 1.00 97.19 260 LYS A C 1
ATOM 2152 O O . LYS A 1 260 ? 35.874 -9.676 5.054 1.00 97.19 260 LYS A O 1
ATOM 2157 N N . TRP A 1 261 ? 33.925 -9.608 3.951 1.00 97.00 261 TRP A N 1
ATOM 2158 C CA . TRP A 1 261 ? 33.376 -8.435 4.621 1.00 97.00 261 TRP A CA 1
ATOM 2159 C C . TRP A 1 261 ? 32.253 -8.833 5.582 1.00 97.00 261 TRP A C 1
ATOM 2161 O O . TRP A 1 261 ? 31.075 -8.879 5.217 1.00 97.00 261 TRP A O 1
ATOM 2171 N N . LYS A 1 262 ? 32.603 -9.069 6.854 1.00 95.12 262 LYS A N 1
ATOM 2172 C CA . LYS A 1 262 ? 31.647 -9.461 7.911 1.00 95.12 262 LYS A CA 1
ATOM 2173 C C . LYS A 1 262 ? 30.402 -8.559 7.959 1.00 95.12 262 LYS A C 1
ATOM 2175 O O . LYS A 1 262 ? 29.285 -9.058 8.068 1.00 95.12 262 LYS A O 1
ATOM 2180 N N . SER A 1 263 ? 30.586 -7.247 7.799 1.00 94.25 263 SER A N 1
ATOM 2181 C CA . SER A 1 263 ? 29.507 -6.250 7.819 1.00 94.25 263 SER A CA 1
ATOM 2182 C C . SER A 1 263 ? 28.468 -6.428 6.704 1.00 94.25 263 SER A C 1
ATOM 2184 O O . SER A 1 263 ? 27.300 -6.094 6.909 1.00 94.25 263 SER A O 1
ATOM 2186 N N . LEU A 1 264 ? 28.862 -6.961 5.541 1.00 94.19 264 LEU A N 1
ATOM 2187 C CA . LEU A 1 264 ? 27.950 -7.282 4.440 1.00 94.19 264 LEU A CA 1
ATOM 2188 C C . LEU A 1 264 ? 27.239 -8.615 4.662 1.00 94.19 264 LEU A C 1
ATOM 2190 O O . LEU A 1 264 ? 26.047 -8.726 4.377 1.00 94.19 264 LEU A O 1
ATOM 2194 N N . TRP A 1 265 ? 27.940 -9.608 5.214 1.00 92.12 265 TRP A N 1
ATOM 2195 C CA . TRP A 1 265 ? 27.359 -10.919 5.517 1.00 92.12 265 TRP A CA 1
ATOM 2196 C C . TRP A 1 265 ? 26.255 -10.847 6.586 1.00 92.12 265 TRP A C 1
ATOM 2198 O O . TRP A 1 265 ? 25.317 -11.644 6.599 1.00 92.12 265 TRP A O 1
ATOM 2208 N N . GLU A 1 266 ? 26.316 -9.847 7.465 1.00 91.19 266 GLU A N 1
ATOM 2209 C CA . GLU A 1 266 ? 25.280 -9.575 8.466 1.00 91.19 266 GLU A CA 1
ATOM 2210 C C . GLU A 1 266 ? 23.983 -8.986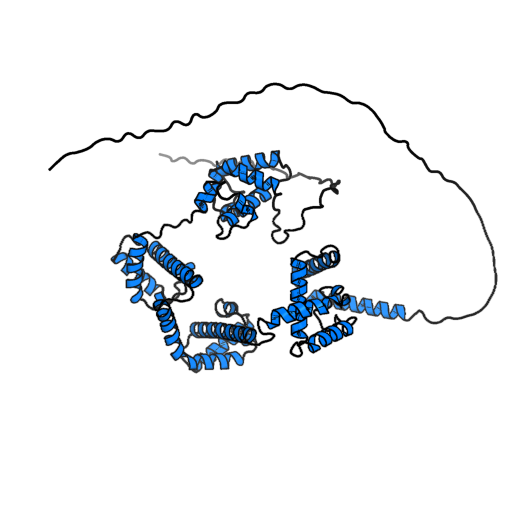 7.872 1.00 91.19 266 GLU A C 1
ATOM 2212 O O . GLU A 1 266 ? 22.941 -8.964 8.542 1.00 91.19 266 GLU A O 1
ATOM 2217 N N . VAL A 1 267 ? 23.985 -8.558 6.603 1.00 92.31 267 VAL A N 1
ATOM 2218 C CA . VAL A 1 267 ? 22.806 -8.002 5.923 1.00 92.31 267 VAL A CA 1
ATOM 2219 C C . VAL A 1 267 ? 21.823 -9.118 5.555 1.00 92.31 267 VAL A C 1
ATOM 2221 O O . VAL A 1 267 ? 21.848 -9.688 4.471 1.00 92.31 267 VAL A O 1
ATOM 2224 N N . LYS A 1 268 ? 20.865 -9.393 6.446 1.00 86.69 268 LYS A N 1
ATOM 2225 C CA . LYS A 1 268 ? 19.851 -10.459 6.261 1.00 86.69 268 LYS A CA 1
ATOM 2226 C C . LYS A 1 268 ? 18.645 -10.070 5.398 1.00 86.69 268 LYS A C 1
ATOM 2228 O O . LYS A 1 268 ? 17.717 -10.866 5.234 1.00 86.69 268 LYS A O 1
ATOM 2233 N N . SER A 1 269 ? 18.571 -8.827 4.922 1.00 85.12 269 SER A N 1
ATOM 2234 C CA . SER A 1 269 ? 17.388 -8.310 4.227 1.00 85.12 269 SER A CA 1
ATOM 2235 C C . SER A 1 269 ? 17.739 -7.694 2.880 1.00 85.12 269 SER A C 1
ATOM 2237 O O . SER A 1 269 ? 18.375 -6.647 2.800 1.00 85.12 269 SER A O 1
ATOM 2239 N N . GLU A 1 270 ? 17.177 -8.301 1.835 1.00 84.38 270 GLU A N 1
ATOM 2240 C CA . GLU A 1 270 ? 17.212 -7.849 0.440 1.00 84.38 270 GLU A CA 1
ATOM 2241 C C . GLU A 1 270 ? 16.904 -6.352 0.272 1.00 84.38 270 GLU A C 1
ATOM 2243 O O . GLU A 1 270 ? 17.494 -5.678 -0.570 1.00 84.38 270 GLU A O 1
ATOM 2248 N N . ARG A 1 271 ? 15.986 -5.803 1.082 1.00 77.19 271 ARG A N 1
ATOM 2249 C CA . ARG A 1 271 ? 15.576 -4.395 0.957 1.00 77.19 271 ARG A CA 1
ATOM 2250 C C . ARG A 1 271 ? 16.741 -3.424 1.149 1.00 77.19 271 ARG A C 1
ATOM 2252 O O . ARG A 1 271 ? 16.706 -2.351 0.555 1.00 77.19 271 ARG A O 1
ATOM 2259 N N . PHE A 1 272 ? 17.738 -3.785 1.956 1.00 81.69 272 PHE A N 1
ATOM 2260 C CA . PHE A 1 272 ? 18.874 -2.907 2.242 1.00 81.69 272 PHE A CA 1
ATOM 2261 C C . PHE A 1 272 ? 19.886 -2.873 1.097 1.00 81.69 272 PHE A C 1
ATOM 2263 O O . PHE A 1 272 ? 20.487 -1.830 0.856 1.00 81.69 272 PHE A O 1
ATOM 2270 N N . VAL A 1 273 ? 19.990 -3.963 0.334 1.00 80.62 273 VAL A N 1
ATOM 2271 C CA . VAL A 1 273 ? 20.913 -4.090 -0.802 1.00 80.62 273 VAL A CA 1
ATOM 2272 C C . VAL A 1 273 ? 20.479 -3.217 -1.985 1.00 80.62 273 VAL A C 1
ATOM 2274 O O . VAL A 1 273 ? 21.319 -2.579 -2.615 1.00 80.62 273 VAL A O 1
ATOM 2277 N N . LEU A 1 274 ? 19.169 -3.153 -2.263 1.00 75.25 274 LEU A N 1
ATOM 2278 C CA . LEU A 1 274 ? 18.619 -2.502 -3.464 1.00 75.25 274 LEU A CA 1
ATOM 2279 C C . LEU A 1 274 ? 18.199 -1.034 -3.279 1.00 75.25 274 LEU A C 1
ATOM 2281 O O . LEU A 1 274 ? 18.008 -0.331 -4.263 1.00 75.25 274 LEU A O 1
ATOM 2285 N N . ARG A 1 275 ? 17.975 -0.561 -2.045 1.00 58.56 275 ARG A N 1
ATOM 2286 C CA . ARG A 1 275 ? 17.371 0.766 -1.781 1.00 58.56 275 ARG A CA 1
ATOM 2287 C C . ARG A 1 275 ? 18.266 1.679 -0.950 1.00 58.56 275 ARG A C 1
ATOM 2289 O O . ARG A 1 275 ? 17.799 2.262 0.024 1.00 58.56 275 ARG A O 1
ATOM 2296 N N . ARG A 1 276 ? 19.559 1.757 -1.292 1.00 70.88 276 ARG A N 1
ATOM 2297 C CA . ARG A 1 276 ? 20.566 2.586 -0.588 1.00 70.88 276 ARG A CA 1
ATOM 2298 C C . ARG A 1 276 ? 20.634 2.345 0.933 1.00 70.88 276 ARG A C 1
ATOM 2300 O O . ARG A 1 276 ? 21.152 3.186 1.662 1.00 70.88 276 ARG A O 1
ATOM 2307 N N . GLY A 1 277 ? 20.111 1.213 1.408 1.00 81.25 277 GLY A N 1
ATOM 2308 C CA . GLY A 1 277 ? 19.867 0.946 2.824 1.00 81.25 277 GLY A CA 1
ATOM 2309 C C . GLY A 1 277 ? 21.067 0.370 3.571 1.00 81.25 277 GLY A C 1
ATOM 2310 O O . GLY A 1 277 ? 20.946 0.073 4.754 1.00 81.25 277 GLY A O 1
ATOM 2311 N N . LEU A 1 278 ? 22.199 0.189 2.890 1.00 90.06 278 LEU A N 1
ATOM 2312 C CA . LEU A 1 278 ? 23.461 -0.157 3.529 1.00 90.06 278 LEU A CA 1
ATOM 2313 C C . LEU A 1 278 ? 23.925 1.001 4.423 1.00 90.06 278 LEU A C 1
ATOM 2315 O O . LEU A 1 278 ? 23.865 2.169 4.029 1.00 90.06 278 LEU A O 1
ATOM 2319 N N . LEU A 1 279 ? 24.405 0.671 5.620 1.00 91.31 279 LEU A N 1
ATOM 2320 C CA . LEU A 1 279 ? 25.085 1.623 6.498 1.00 91.31 279 LEU A CA 1
ATOM 2321 C C . LEU A 1 279 ? 26.379 2.123 5.840 1.00 91.31 279 LEU A C 1
ATOM 2323 O O . LEU A 1 279 ? 26.893 1.495 4.918 1.00 91.31 279 LEU A O 1
ATOM 2327 N N . TYR A 1 280 ? 26.937 3.234 6.325 1.00 91.81 280 TYR A N 1
ATOM 2328 C CA . TYR A 1 280 ? 28.135 3.848 5.733 1.00 91.81 280 TYR A CA 1
ATOM 2329 C C . TYR A 1 280 ? 29.301 2.855 5.551 1.00 91.81 280 TYR A C 1
ATOM 2331 O O . TYR A 1 280 ? 29.806 2.686 4.445 1.00 91.81 280 TYR A O 1
ATOM 2339 N N . HIS A 1 281 ? 29.653 2.105 6.598 1.00 91.69 281 HIS A N 1
ATOM 2340 C CA . HIS A 1 281 ? 30.720 1.099 6.536 1.00 91.69 281 HIS A CA 1
ATOM 2341 C C . HIS A 1 281 ? 30.371 -0.108 5.639 1.00 91.69 281 HIS A C 1
ATOM 2343 O O . HIS A 1 281 ? 31.259 -0.732 5.066 1.00 91.69 281 HIS A O 1
ATOM 2349 N N . GLN A 1 282 ? 29.083 -0.437 5.484 1.00 94.62 282 GLN A N 1
ATOM 2350 C CA . GLN A 1 282 ? 28.625 -1.478 4.556 1.00 94.62 282 GLN A CA 1
ATOM 2351 C C . GLN A 1 282 ? 28.695 -1.005 3.103 1.00 94.62 282 GLN A C 1
ATOM 2353 O O . GLN A 1 282 ? 28.998 -1.807 2.230 1.00 94.62 282 GLN A O 1
ATOM 2358 N N . LYS A 1 283 ? 28.441 0.282 2.830 1.00 94.00 283 LYS A N 1
ATOM 2359 C CA . LYS A 1 283 ? 28.625 0.866 1.493 1.00 94.00 283 LYS A CA 1
ATOM 2360 C C . LYS A 1 283 ? 30.088 0.799 1.074 1.00 94.00 283 LYS A C 1
ATOM 2362 O O . LYS A 1 283 ? 30.366 0.229 0.034 1.00 94.00 283 LYS A O 1
ATOM 2367 N N . ALA A 1 284 ? 31.006 1.240 1.935 1.00 95.12 284 ALA A N 1
ATOM 2368 C CA . ALA A 1 284 ? 32.440 1.153 1.658 1.00 95.12 284 ALA A CA 1
ATOM 2369 C C . ALA A 1 284 ? 32.901 -0.296 1.398 1.00 95.12 284 ALA A C 1
ATOM 2371 O O . ALA A 1 284 ? 33.635 -0.558 0.449 1.00 95.12 284 ALA A O 1
ATOM 2372 N N . ALA A 1 285 ? 32.425 -1.256 2.202 1.00 96.56 285 ALA A N 1
ATOM 2373 C CA . ALA A 1 285 ? 32.690 -2.676 1.970 1.00 96.56 285 ALA A CA 1
ATOM 2374 C C . ALA A 1 285 ? 32.120 -3.163 0.626 1.00 96.56 285 ALA A C 1
ATOM 2376 O O . ALA A 1 285 ? 32.783 -3.907 -0.091 1.00 96.56 285 ALA A O 1
ATOM 2377 N N . TRP A 1 286 ? 30.905 -2.737 0.274 1.00 96.69 286 TRP A N 1
ATOM 2378 C CA . TRP A 1 286 ? 30.270 -3.087 -0.995 1.00 96.69 286 TRP A CA 1
ATOM 2379 C C . TRP A 1 286 ? 31.030 -2.511 -2.191 1.00 96.69 286 TRP A C 1
ATOM 2381 O O . TRP A 1 286 ? 31.291 -3.238 -3.141 1.00 96.69 286 TRP A O 1
ATOM 2391 N N . ASP A 1 287 ? 31.460 -1.254 -2.121 1.00 95.81 287 ASP A N 1
ATOM 2392 C CA . ASP A 1 287 ? 32.232 -0.610 -3.185 1.00 95.81 287 ASP A CA 1
ATOM 2393 C C . ASP A 1 287 ? 33.567 -1.337 -3.420 1.00 95.81 287 ASP A C 1
ATOM 2395 O O . ASP A 1 287 ? 34.006 -1.475 -4.560 1.00 95.81 287 ASP A O 1
ATOM 2399 N N . ASN A 1 288 ? 34.189 -1.878 -2.365 1.00 97.31 288 ASN A N 1
ATOM 2400 C CA . ASN A 1 288 ? 35.377 -2.724 -2.499 1.00 97.31 288 ASN A CA 1
ATOM 2401 C C . ASN A 1 288 ? 35.068 -4.069 -3.171 1.00 97.31 288 ASN A C 1
ATOM 2403 O O . ASN A 1 288 ? 35.837 -4.502 -4.026 1.00 97.31 288 ASN A O 1
ATOM 2407 N N . VAL A 1 289 ? 33.941 -4.711 -2.838 1.00 97.19 289 VAL A N 1
ATOM 2408 C CA . VAL A 1 289 ? 33.483 -5.931 -3.532 1.00 97.19 289 VAL A CA 1
ATOM 2409 C C . VAL A 1 289 ? 33.260 -5.656 -5.021 1.00 97.19 289 VAL A C 1
ATOM 2411 O O . VAL A 1 289 ? 33.725 -6.426 -5.856 1.00 97.19 289 VAL A O 1
ATOM 2414 N N . VAL A 1 290 ? 32.592 -4.549 -5.361 1.00 96.81 290 VAL A N 1
ATOM 2415 C CA . VAL A 1 290 ? 32.344 -4.146 -6.755 1.00 96.81 290 VAL A CA 1
ATOM 2416 C C . VAL A 1 290 ? 33.664 -3.925 -7.491 1.00 96.81 290 VAL A C 1
ATOM 2418 O O . VAL A 1 290 ? 33.856 -4.504 -8.555 1.00 96.81 290 VAL A O 1
ATOM 2421 N N . LYS A 1 291 ? 34.603 -3.173 -6.900 1.00 97.12 291 LYS A N 1
ATOM 2422 C CA . LYS A 1 291 ? 35.933 -2.935 -7.484 1.00 97.12 291 LYS A CA 1
ATOM 2423 C C . LYS A 1 291 ? 36.700 -4.231 -7.745 1.00 97.12 291 LYS A C 1
ATOM 2425 O O . LYS A 1 291 ? 37.275 -4.381 -8.817 1.00 97.12 291 LYS A O 1
ATOM 2430 N N . GLU A 1 292 ? 36.722 -5.165 -6.794 1.00 97.62 292 GLU A N 1
ATOM 2431 C CA . GLU A 1 292 ? 37.438 -6.439 -6.963 1.00 97.62 292 GLU A CA 1
ATOM 2432 C C . GLU A 1 292 ? 36.806 -7.337 -8.031 1.00 97.62 292 GLU A C 1
ATOM 2434 O O . GLU A 1 292 ? 37.522 -7.973 -8.804 1.00 97.62 292 GLU A O 1
ATOM 2439 N N . LEU A 1 293 ? 35.475 -7.361 -8.128 1.00 96.81 293 LEU A N 1
ATOM 2440 C CA . LEU A 1 293 ? 34.788 -8.140 -9.159 1.00 96.81 293 LEU A CA 1
ATOM 2441 C C . LEU A 1 293 ? 34.919 -7.506 -10.544 1.00 96.81 293 LEU A C 1
ATOM 2443 O O . LEU A 1 293 ? 35.101 -8.232 -11.514 1.00 96.81 293 LEU A O 1
ATOM 2447 N N . GLN A 1 294 ? 34.914 -6.175 -10.643 1.00 96.69 294 GLN A N 1
ATOM 2448 C CA . GLN A 1 294 ? 35.140 -5.461 -11.903 1.00 96.69 294 GLN A CA 1
ATOM 2449 C C . GLN A 1 294 ? 36.562 -5.640 -12.446 1.00 96.69 294 GLN A C 1
ATOM 2451 O O . GLN A 1 294 ? 36.744 -5.649 -13.658 1.00 96.69 294 GLN A O 1
ATOM 2456 N N . LYS A 1 295 ? 37.566 -5.854 -11.582 1.00 96.56 295 LYS A N 1
ATOM 2457 C CA . LYS A 1 295 ? 38.924 -6.232 -12.022 1.00 96.56 295 LYS A CA 1
ATOM 2458 C C . LYS A 1 295 ? 38.960 -7.596 -12.715 1.00 96.56 295 LYS A C 1
ATOM 2460 O O . LYS A 1 295 ? 39.770 -7.797 -13.610 1.00 96.56 295 LYS A O 1
ATOM 2465 N N . GLN A 1 296 ? 38.128 -8.537 -12.266 1.00 95.88 296 GLN A N 1
ATOM 2466 C CA . GLN A 1 296 ? 38.067 -9.901 -12.808 1.00 95.88 296 GLN A CA 1
ATOM 2467 C C . GLN A 1 296 ? 37.087 -10.010 -13.985 1.00 95.88 296 GLN A C 1
ATOM 2469 O O . GLN A 1 296 ? 37.264 -10.852 -14.860 1.00 95.88 296 GLN A O 1
ATOM 2474 N N . HIS A 1 297 ? 36.064 -9.155 -14.002 1.00 94.94 297 HIS A N 1
ATOM 2475 C CA . HIS A 1 297 ? 34.983 -9.134 -14.980 1.00 94.94 297 HIS A CA 1
ATOM 2476 C C . HIS A 1 297 ? 34.627 -7.686 -15.337 1.00 94.94 297 HIS A C 1
ATOM 2478 O O . HIS A 1 297 ? 33.689 -7.105 -14.780 1.00 94.94 297 HIS A O 1
ATOM 2484 N N . ASP A 1 298 ? 35.373 -7.134 -16.290 1.00 90.69 298 ASP A N 1
ATOM 2485 C CA . ASP A 1 298 ? 35.309 -5.758 -16.803 1.00 90.69 298 ASP A CA 1
ATOM 2486 C C . ASP A 1 298 ? 33.896 -5.267 -17.167 1.00 90.69 298 ASP A C 1
ATOM 2488 O O . ASP A 1 298 ? 33.573 -4.097 -16.973 1.00 90.69 298 ASP A O 1
ATOM 2492 N N . LYS A 1 299 ? 33.026 -6.163 -17.639 1.00 93.19 299 LYS A N 1
ATOM 2493 C CA . LYS A 1 299 ? 31.648 -5.834 -18.043 1.00 93.19 299 LYS A CA 1
ATOM 2494 C C . LYS A 1 299 ? 30.629 -5.794 -16.903 1.00 93.19 299 LYS A C 1
ATOM 2496 O O . LYS A 1 299 ? 29.479 -5.443 -17.145 1.00 93.19 299 LYS A O 1
ATOM 2501 N N . THR A 1 300 ? 31.007 -6.153 -15.676 1.00 94.56 300 THR A N 1
ATOM 2502 C CA . THR A 1 300 ? 30.033 -6.296 -14.584 1.00 94.56 300 THR A CA 1
ATOM 2503 C C . THR A 1 300 ? 29.664 -4.949 -13.966 1.00 94.56 300 THR A C 1
ATOM 2505 O O . THR A 1 300 ? 30.512 -4.211 -13.457 1.00 94.56 300 THR A O 1
ATOM 2508 N N . THR A 1 301 ? 28.372 -4.643 -13.922 1.00 95.12 301 THR A N 1
ATOM 2509 C CA . THR A 1 301 ? 27.854 -3.412 -13.308 1.00 95.12 301 THR A CA 1
ATOM 2510 C C . THR A 1 301 ? 27.523 -3.591 -11.817 1.00 95.12 301 THR A C 1
ATOM 2512 O O . THR A 1 301 ? 27.151 -4.677 -11.364 1.00 95.12 301 THR A O 1
ATOM 2515 N N . ASP A 1 302 ? 27.583 -2.504 -11.028 1.00 94.31 302 ASP A N 1
ATOM 2516 C CA . ASP A 1 302 ? 27.139 -2.502 -9.615 1.00 94.31 302 ASP A CA 1
ATOM 2517 C C . ASP A 1 302 ? 25.697 -3.021 -9.478 1.00 94.31 302 ASP A C 1
ATOM 2519 O O . ASP A 1 302 ? 25.359 -3.796 -8.579 1.00 94.31 302 ASP A O 1
ATOM 2523 N N . GLN A 1 303 ? 24.833 -2.623 -10.412 1.00 91.00 303 GLN A N 1
ATOM 2524 C CA . GLN A 1 303 ? 23.425 -2.985 -10.397 1.00 91.00 303 GLN A CA 1
ATOM 2525 C C . GLN A 1 303 ? 23.215 -4.495 -10.588 1.00 91.00 303 GLN A C 1
ATOM 2527 O O . GLN A 1 303 ? 22.397 -5.082 -9.871 1.00 91.00 303 GLN A O 1
ATOM 2532 N N . GLU A 1 304 ? 23.964 -5.142 -11.483 1.00 91.94 304 GLU A N 1
ATOM 2533 C CA . GLU A 1 304 ? 23.926 -6.600 -11.669 1.00 91.94 304 GLU A CA 1
ATOM 2534 C C . GLU A 1 304 ? 24.384 -7.339 -10.408 1.00 91.94 304 GLU A C 1
ATOM 2536 O O . GLU A 1 304 ? 23.691 -8.248 -9.936 1.00 91.94 304 GLU A O 1
ATOM 2541 N N . LEU A 1 305 ? 25.485 -6.893 -9.789 1.00 95.12 305 LEU A N 1
ATOM 2542 C CA . LEU A 1 305 ? 25.986 -7.444 -8.523 1.00 95.12 305 LEU A CA 1
ATOM 2543 C C . LEU A 1 305 ? 24.948 -7.327 -7.401 1.00 95.12 305 LEU A C 1
ATOM 2545 O O . LEU A 1 305 ? 24.714 -8.286 -6.658 1.00 95.12 305 LEU A O 1
ATOM 2549 N N . ARG A 1 306 ? 24.252 -6.187 -7.296 1.00 93.19 306 ARG A N 1
ATOM 2550 C CA . ARG A 1 306 ? 23.178 -5.993 -6.304 1.00 93.19 306 ARG A CA 1
ATOM 2551 C C . ARG A 1 306 ? 21.988 -6.915 -6.544 1.00 93.19 306 ARG A C 1
ATOM 2553 O O . ARG A 1 306 ? 21.409 -7.426 -5.580 1.00 93.19 306 ARG A O 1
ATOM 2560 N N . VAL A 1 307 ? 21.599 -7.125 -7.803 1.00 88.12 307 VAL A N 1
ATOM 2561 C CA . VAL A 1 307 ? 20.508 -8.042 -8.172 1.00 88.12 307 VAL A CA 1
ATOM 2562 C C . VAL A 1 307 ? 20.884 -9.484 -7.824 1.00 88.12 307 VAL A C 1
ATOM 2564 O O . VAL A 1 307 ? 20.082 -10.182 -7.193 1.00 88.12 307 VAL A O 1
ATOM 2567 N N . MET A 1 308 ? 22.112 -9.903 -8.139 1.00 93.75 308 MET A N 1
ATOM 2568 C CA . MET A 1 308 ? 22.634 -11.223 -7.778 1.00 93.75 308 MET A CA 1
ATOM 2569 C C . MET A 1 308 ? 22.683 -11.428 -6.259 1.00 93.75 308 MET A C 1
ATOM 2571 O O . MET A 1 308 ? 22.173 -12.434 -5.760 1.00 93.75 308 MET A O 1
ATOM 2575 N N . TRP A 1 309 ? 23.191 -10.453 -5.499 1.00 94.56 309 TRP A N 1
ATOM 2576 C CA . TRP A 1 309 ? 23.227 -10.533 -4.035 1.00 94.56 309 TRP A CA 1
ATOM 2577 C C . TRP A 1 309 ? 21.822 -10.586 -3.416 1.00 94.56 309 TRP A C 1
ATOM 2579 O O . TRP A 1 309 ? 21.548 -11.406 -2.538 1.00 94.56 309 TRP A O 1
ATOM 2589 N N . SER A 1 310 ? 20.879 -9.779 -3.920 1.00 90.44 310 SER A N 1
ATOM 2590 C CA . SER A 1 310 ? 19.459 -9.863 -3.538 1.00 90.44 310 SER A CA 1
ATOM 2591 C C . SER A 1 310 ? 18.894 -11.273 -3.754 1.00 90.44 310 SER A C 1
ATOM 2593 O O . SER A 1 310 ? 18.182 -11.801 -2.890 1.00 90.44 310 SER A O 1
ATOM 2595 N N . LYS A 1 311 ? 19.186 -11.884 -4.909 1.00 88.38 311 LYS A N 1
ATOM 2596 C CA . LYS A 1 311 ? 18.729 -13.236 -5.246 1.00 88.38 311 LYS A CA 1
ATOM 2597 C C . LYS A 1 311 ? 19.318 -14.263 -4.279 1.00 88.38 311 LYS A C 1
ATOM 2599 O O . LYS A 1 311 ? 18.557 -15.061 -3.731 1.00 88.38 311 LYS A O 1
ATOM 2604 N N . PHE A 1 312 ? 20.619 -14.187 -3.998 1.00 92.44 312 PHE A N 1
ATOM 2605 C CA . PHE A 1 312 ? 21.274 -15.049 -3.013 1.00 92.44 312 PHE A CA 1
ATOM 2606 C C . PHE A 1 312 ? 20.601 -14.960 -1.639 1.00 92.44 312 PHE A C 1
ATOM 2608 O O . PHE A 1 312 ? 20.203 -15.981 -1.085 1.00 92.44 312 PHE A O 1
ATOM 2615 N N . LEU A 1 313 ? 20.366 -13.750 -1.120 1.00 91.06 313 LEU A N 1
ATOM 2616 C CA . LEU A 1 313 ? 19.708 -13.564 0.180 1.00 91.06 313 LEU A CA 1
ATOM 2617 C C . LEU A 1 313 ? 18.290 -14.159 0.220 1.00 91.06 313 LEU A C 1
ATOM 2619 O O . LEU A 1 313 ? 17.837 -14.636 1.264 1.00 91.06 313 LEU A O 1
ATOM 2623 N N . ARG A 1 314 ? 17.564 -14.147 -0.907 1.00 85.69 314 ARG A N 1
ATOM 2624 C CA . ARG A 1 314 ? 16.256 -14.812 -1.021 1.00 85.69 314 ARG A CA 1
ATOM 2625 C C . ARG A 1 314 ? 16.393 -16.332 -0.967 1.00 85.69 314 ARG A C 1
ATOM 2627 O O . ARG A 1 314 ? 15.609 -16.968 -0.260 1.00 85.69 314 ARG A O 1
ATOM 2634 N N . MET A 1 315 ? 17.373 -16.888 -1.676 1.00 86.81 315 MET A N 1
ATOM 2635 C CA . MET A 1 315 ? 17.658 -18.325 -1.688 1.00 86.81 315 MET A CA 1
ATOM 2636 C C . MET A 1 315 ? 18.114 -18.818 -0.315 1.00 86.81 315 MET A C 1
ATOM 2638 O O . MET A 1 315 ? 17.512 -19.752 0.206 1.00 86.81 315 MET A O 1
ATOM 2642 N N . ASP A 1 316 ? 19.073 -18.143 0.318 1.00 86.50 316 ASP A N 1
ATOM 2643 C CA . ASP A 1 316 ? 19.548 -18.466 1.667 1.00 86.50 316 ASP A CA 1
ATOM 2644 C C . ASP A 1 316 ? 18.399 -18.414 2.682 1.00 86.50 316 ASP A C 1
ATOM 2646 O O . ASP A 1 316 ? 18.199 -19.334 3.473 1.00 86.50 316 ASP A O 1
ATOM 2650 N N . LYS A 1 317 ? 17.542 -17.388 2.612 1.00 85.56 317 LYS A N 1
ATOM 2651 C CA . LYS A 1 317 ? 16.359 -17.304 3.475 1.00 85.56 317 LYS A CA 1
ATOM 2652 C C . LYS A 1 317 ? 15.375 -18.449 3.233 1.00 85.56 317 LYS A C 1
ATOM 2654 O O . LYS A 1 317 ? 14.772 -18.932 4.194 1.00 85.56 317 LYS A O 1
ATOM 2659 N N . ALA A 1 318 ? 15.174 -18.858 1.981 1.00 82.38 318 ALA A N 1
ATOM 2660 C CA . ALA A 1 318 ? 14.298 -19.969 1.626 1.00 82.38 318 ALA A CA 1
ATOM 2661 C C . ALA A 1 318 ? 14.877 -21.313 2.085 1.00 82.38 318 ALA A C 1
ATOM 2663 O O . ALA A 1 318 ? 14.147 -22.094 2.686 1.00 82.38 318 ALA A O 1
ATOM 2664 N N . GLN A 1 319 ? 16.178 -21.545 1.900 1.00 81.19 319 GLN A N 1
ATOM 2665 C CA . GLN A 1 319 ? 16.882 -22.729 2.391 1.00 81.19 319 GLN A CA 1
ATOM 2666 C C . GLN A 1 319 ? 16.881 -22.779 3.915 1.00 81.19 319 GLN A C 1
ATOM 2668 O O . GLN A 1 319 ? 16.483 -23.784 4.483 1.00 81.19 319 GLN A O 1
ATOM 2673 N N . ASN A 1 320 ? 17.198 -21.680 4.599 1.00 75.06 320 ASN A N 1
ATOM 2674 C CA . ASN A 1 320 ? 17.118 -21.591 6.056 1.00 75.06 320 ASN A CA 1
ATOM 2675 C C . ASN A 1 320 ? 15.691 -21.796 6.574 1.00 75.06 320 ASN A C 1
ATOM 2677 O O . ASN A 1 320 ? 15.492 -22.340 7.659 1.00 75.06 320 ASN A O 1
ATOM 2681 N N . LYS A 1 321 ? 14.675 -21.356 5.825 1.00 81.19 321 LYS A N 1
ATOM 2682 C CA . LYS A 1 321 ? 13.273 -21.643 6.139 1.00 81.19 321 LYS A CA 1
ATOM 2683 C C . LYS A 1 321 ? 12.963 -23.128 5.934 1.00 81.19 321 LYS A C 1
ATOM 2685 O O . LYS A 1 321 ? 12.398 -23.729 6.837 1.00 81.19 321 LYS A O 1
ATOM 2690 N N . ALA A 1 322 ? 13.382 -23.716 4.817 1.00 72.88 322 ALA A N 1
ATOM 2691 C CA . ALA A 1 322 ? 13.197 -25.130 4.518 1.00 72.88 322 ALA A CA 1
ATOM 2692 C C . ALA A 1 322 ? 13.940 -26.024 5.518 1.00 72.88 322 ALA A C 1
ATOM 2694 O O . ALA A 1 322 ? 13.371 -26.999 5.972 1.00 72.88 322 ALA A O 1
ATOM 2695 N N . LEU A 1 323 ? 15.157 -25.670 5.935 1.00 71.00 323 LEU A N 1
ATOM 2696 C CA . LEU A 1 323 ? 15.908 -26.344 6.997 1.00 71.00 323 LEU A CA 1
ATOM 2697 C C . LEU A 1 323 ? 15.198 -26.213 8.344 1.00 71.00 323 LEU A C 1
ATOM 2699 O O . LEU A 1 323 ? 15.118 -27.185 9.074 1.00 71.00 323 LEU A O 1
ATOM 2703 N N . LYS A 1 324 ? 14.605 -25.056 8.663 1.00 71.94 324 LYS A N 1
ATOM 2704 C CA . LYS A 1 324 ? 13.767 -24.897 9.869 1.00 71.94 324 LYS A CA 1
ATOM 2705 C C . LYS A 1 324 ? 12.456 -25.681 9.806 1.00 71.94 324 LYS A C 1
ATOM 2707 O O . LYS A 1 324 ? 11.904 -26.004 10.851 1.00 71.94 324 LYS A O 1
ATOM 2712 N N . GLU A 1 325 ? 11.933 -25.924 8.609 1.00 72.31 325 GLU A N 1
ATOM 2713 C CA . GLU A 1 325 ? 10.716 -26.710 8.379 1.00 72.31 325 GLU A CA 1
ATOM 2714 C C . GLU A 1 325 ? 11.007 -28.218 8.314 1.00 72.31 325 GLU A C 1
ATOM 2716 O O . GLU A 1 325 ? 10.173 -29.005 8.756 1.00 72.31 325 GLU A O 1
ATOM 2721 N N . LYS A 1 326 ? 12.186 -28.604 7.808 1.00 62.28 326 LYS A N 1
ATOM 2722 C CA . LYS A 1 326 ? 12.682 -29.981 7.689 1.00 62.28 326 LYS A CA 1
ATOM 2723 C C . LYS A 1 326 ? 13.402 -30.478 8.933 1.00 62.28 326 LYS A C 1
ATOM 2725 O O . LYS A 1 326 ? 13.422 -31.684 9.115 1.00 62.28 326 LYS A O 1
ATOM 2730 N N . ALA A 1 327 ? 13.974 -29.599 9.762 1.00 53.69 327 ALA A N 1
ATOM 2731 C CA . ALA A 1 327 ? 14.480 -29.957 11.082 1.00 53.69 327 ALA A CA 1
ATOM 2732 C C . ALA A 1 327 ? 13.294 -30.537 11.864 1.00 53.69 327 ALA A C 1
ATOM 2734 O O . ALA A 1 327 ? 12.388 -29.781 12.248 1.00 53.69 327 ALA A O 1
ATOM 2735 N N . PRO A 1 328 ? 13.226 -31.868 12.029 1.00 52.72 328 PRO A N 1
ATOM 2736 C CA . PRO A 1 328 ? 12.061 -32.519 12.575 1.00 52.72 328 PRO A CA 1
ATOM 2737 C C . PRO A 1 328 ? 12.181 -32.366 14.079 1.00 52.72 328 PRO A C 1
ATOM 2739 O O . PRO A 1 328 ? 12.648 -33.263 14.758 1.00 52.72 328 PRO A O 1
ATOM 2742 N N . PHE A 1 329 ? 11.809 -31.203 14.613 1.00 57.66 329 PHE A N 1
ATOM 2743 C CA . PHE A 1 329 ? 11.739 -31.102 16.064 1.00 57.66 329 PHE A CA 1
ATOM 2744 C C . PHE A 1 329 ? 10.669 -32.070 16.572 1.00 57.66 329 PHE A C 1
ATOM 2746 O O . PHE A 1 329 ? 10.888 -32.740 17.558 1.00 57.66 329 PHE A O 1
ATOM 2753 N N . LEU A 1 330 ? 9.554 -32.199 15.839 1.00 56.38 330 LEU A N 1
ATOM 2754 C CA . LEU A 1 330 ? 8.511 -33.205 16.031 1.00 56.38 330 LEU A CA 1
ATOM 2755 C C . LEU A 1 330 ? 7.754 -33.362 14.703 1.00 56.38 330 LEU A C 1
ATOM 2757 O O . LEU A 1 330 ? 7.413 -32.348 14.074 1.00 56.38 330 LEU A O 1
ATOM 2761 N N . SER A 1 331 ? 7.447 -34.590 14.270 1.00 56.81 331 SER A N 1
ATOM 2762 C CA . SER A 1 331 ? 6.484 -34.808 13.178 1.00 56.81 331 SER A CA 1
ATOM 2763 C C . SER A 1 331 ? 5.158 -34.106 13.513 1.00 56.81 331 SER A C 1
ATOM 2765 O O . SER A 1 331 ? 4.853 -33.839 14.676 1.00 56.81 331 SER A O 1
ATOM 2767 N N . THR A 1 332 ? 4.345 -33.746 12.520 1.00 54.50 332 THR A N 1
ATOM 2768 C CA . THR A 1 332 ? 3.082 -33.021 12.769 1.00 54.50 332 THR A CA 1
ATOM 2769 C C . THR A 1 332 ? 2.151 -33.778 13.727 1.00 54.50 332 THR A C 1
ATOM 2771 O O . THR A 1 332 ? 1.463 -33.144 14.525 1.00 54.50 332 THR A O 1
ATOM 2774 N N . ALA A 1 333 ? 2.195 -35.116 13.706 1.00 48.50 333 ALA A N 1
ATOM 2775 C CA . ALA A 1 333 ? 1.516 -35.983 14.668 1.00 48.50 333 ALA A CA 1
ATOM 2776 C C . ALA A 1 333 ? 2.108 -35.848 16.083 1.00 48.50 333 ALA A C 1
ATOM 2778 O O . ALA A 1 333 ? 1.368 -35.687 17.055 1.00 48.50 333 ALA A O 1
ATOM 2779 N N . ASN A 1 334 ? 3.437 -35.792 16.192 1.00 65.50 334 ASN A N 1
ATOM 2780 C CA . ASN A 1 334 ? 4.133 -35.670 17.467 1.00 65.50 334 ASN A CA 1
ATOM 2781 C C . ASN A 1 334 ? 4.011 -34.257 18.096 1.00 65.50 334 ASN A C 1
ATOM 2783 O O . ASN A 1 334 ? 3.986 -34.100 19.312 1.00 65.50 334 ASN A O 1
ATOM 2787 N N . LYS A 1 335 ? 3.785 -33.201 17.295 1.00 74.44 335 LYS A N 1
ATOM 2788 C CA . LYS A 1 335 ? 3.538 -31.830 17.805 1.00 74.44 335 LYS A CA 1
ATOM 2789 C C . LYS A 1 335 ? 2.308 -31.727 18.711 1.00 74.44 335 LYS A C 1
ATOM 2791 O O . LYS A 1 335 ? 2.328 -30.951 19.668 1.00 74.44 335 LYS A O 1
ATOM 2796 N N . ASN A 1 336 ? 1.245 -32.472 18.407 1.00 78.81 336 ASN A N 1
ATOM 2797 C CA . ASN A 1 336 ? 0.026 -32.474 19.217 1.00 78.81 336 ASN A CA 1
ATOM 2798 C C . ASN A 1 336 ? 0.215 -33.277 20.510 1.00 78.81 336 ASN A C 1
ATOM 2800 O O . ASN A 1 336 ? -0.257 -32.833 21.559 1.00 78.81 336 ASN A O 1
ATOM 2804 N N . GLY A 1 337 ? 0.929 -34.407 20.440 1.00 86.38 337 GLY A N 1
ATOM 2805 C CA . GLY A 1 337 ? 1.330 -35.199 21.607 1.00 86.38 337 GLY A CA 1
ATOM 2806 C C . GLY A 1 337 ? 2.182 -34.373 22.566 1.00 86.38 337 GLY A C 1
ATOM 2807 O O . GLY A 1 337 ? 1.772 -34.133 23.701 1.00 86.38 337 GLY A O 1
ATOM 2808 N N . PHE A 1 338 ? 3.266 -33.790 22.055 1.00 85.19 338 PHE A N 1
ATOM 2809 C CA . PHE A 1 338 ? 4.143 -32.918 22.827 1.00 85.19 338 PHE A CA 1
ATOM 2810 C C . PHE A 1 338 ? 3.420 -31.713 23.407 1.00 85.19 338 PHE A C 1
ATOM 2812 O O . PHE A 1 338 ? 3.666 -31.354 24.545 1.00 85.19 338 PHE A O 1
ATOM 2819 N N . GLN A 1 339 ? 2.511 -31.065 22.673 1.00 84.69 339 GLN A N 1
ATOM 2820 C CA . GLN A 1 339 ? 1.793 -29.920 23.232 1.00 84.69 339 GLN A CA 1
ATOM 2821 C C . GLN A 1 339 ? 0.864 -30.326 24.384 1.00 84.69 339 GLN A C 1
ATOM 2823 O O . GLN A 1 339 ? 0.787 -29.595 25.370 1.00 84.69 339 GLN A O 1
ATOM 2828 N N . LYS A 1 340 ? 0.180 -31.473 24.286 1.00 87.94 340 LYS A N 1
ATOM 2829 C CA . LYS A 1 340 ? -0.632 -32.005 25.391 1.00 87.94 340 LYS A CA 1
ATOM 2830 C C . LYS A 1 340 ? 0.245 -32.387 26.584 1.00 87.94 340 LYS A C 1
ATOM 2832 O O . LYS A 1 340 ? -0.077 -32.008 27.707 1.00 87.94 340 LYS A O 1
ATOM 2837 N N . TYR A 1 341 ? 1.358 -33.073 26.332 1.00 89.69 341 TYR A N 1
ATOM 2838 C CA . TYR A 1 341 ? 2.311 -33.474 27.364 1.00 89.69 341 TYR A CA 1
ATOM 2839 C C . TYR A 1 341 ? 2.967 -32.262 28.035 1.00 89.69 341 TYR A C 1
ATOM 2841 O O . TYR A 1 341 ? 2.924 -32.142 29.252 1.00 89.69 341 TYR A O 1
ATOM 2849 N N . PHE A 1 342 ? 3.453 -31.296 27.253 1.00 88.25 342 PHE A N 1
ATOM 2850 C CA . PHE A 1 342 ? 4.005 -30.028 27.730 1.00 88.25 342 PHE A CA 1
ATOM 2851 C C . PHE A 1 342 ? 3.025 -29.311 28.656 1.00 88.25 342 PHE A C 1
ATOM 2853 O O . PHE A 1 342 ? 3.426 -28.887 29.729 1.00 88.25 342 PHE A O 1
ATOM 2860 N N . VAL A 1 343 ? 1.743 -29.193 28.284 1.00 86.69 343 VAL A N 1
ATOM 2861 C CA . VAL A 1 343 ? 0.736 -28.554 29.150 1.00 86.69 343 VAL A CA 1
ATOM 2862 C C . VAL A 1 343 ? 0.518 -29.359 30.432 1.00 86.69 343 VAL A C 1
ATOM 2864 O O . VAL A 1 343 ? 0.479 -28.760 31.501 1.00 86.69 343 VAL A O 1
ATOM 2867 N N . LYS A 1 344 ? 0.434 -30.694 30.343 1.00 91.31 344 LYS A N 1
ATOM 2868 C CA . LYS A 1 344 ? 0.278 -31.591 31.501 1.00 91.31 344 LYS A CA 1
ATOM 2869 C C . LYS A 1 344 ? 1.440 -31.461 32.490 1.00 91.31 344 LYS A C 1
ATOM 2871 O O . LYS A 1 344 ? 1.208 -31.347 33.690 1.00 91.31 344 LYS A O 1
ATOM 2876 N N . ILE A 1 345 ? 2.677 -31.477 31.999 1.00 89.25 345 ILE A N 1
ATOM 2877 C CA . ILE A 1 345 ? 3.862 -31.309 32.845 1.00 89.25 345 ILE A CA 1
ATOM 2878 C C . ILE A 1 345 ? 3.914 -29.879 33.378 1.00 89.25 345 ILE A C 1
ATOM 2880 O O . ILE A 1 345 ? 4.074 -29.684 34.574 1.00 89.25 345 ILE A O 1
ATOM 2884 N N . PHE A 1 346 ? 3.668 -28.873 32.537 1.00 84.81 346 PHE A N 1
ATOM 2885 C CA . PHE A 1 346 ? 3.708 -27.467 32.942 1.00 84.81 346 PHE A CA 1
ATOM 2886 C C . PHE A 1 346 ? 2.754 -27.156 34.102 1.00 84.81 346 PHE A C 1
ATOM 2888 O O . PHE A 1 346 ? 3.146 -26.457 35.032 1.00 84.81 346 PHE A O 1
ATOM 2895 N N . THR A 1 347 ? 1.552 -27.746 34.117 1.00 85.56 347 THR A N 1
ATOM 2896 C CA . THR A 1 347 ? 0.603 -27.581 35.231 1.00 85.56 347 THR A CA 1
ATOM 2897 C C . THR A 1 347 ? 1.096 -28.141 36.570 1.00 85.56 347 THR A C 1
ATOM 2899 O O . THR A 1 347 ? 0.595 -27.716 37.606 1.00 85.56 347 THR A O 1
ATOM 2902 N N . LYS A 1 348 ? 2.087 -29.048 36.583 1.00 91.62 348 LYS A N 1
ATOM 2903 C CA . LYS A 1 348 ? 2.725 -29.528 37.823 1.00 91.62 348 LYS A CA 1
ATOM 2904 C C . LYS A 1 348 ? 3.679 -28.494 38.429 1.00 91.62 348 LYS A C 1
ATOM 2906 O O . LYS A 1 348 ? 3.906 -28.502 39.634 1.00 91.62 348 LYS A O 1
ATOM 2911 N N . TYR A 1 349 ? 4.214 -27.585 37.614 1.00 89.88 349 TYR A N 1
ATOM 2912 C CA . TYR A 1 349 ? 5.220 -26.602 38.016 1.00 89.88 349 TYR A CA 1
ATOM 2913 C C . TYR A 1 349 ? 4.614 -25.197 38.124 1.00 89.88 349 TYR A C 1
ATOM 2915 O O . TYR A 1 349 ? 4.994 -24.273 37.401 1.00 89.88 349 TYR A O 1
ATOM 2923 N N . SER A 1 350 ? 3.690 -25.002 39.070 1.00 81.56 350 SER A N 1
ATOM 2924 C CA . SER A 1 350 ? 3.050 -23.699 39.351 1.00 81.56 350 SER A CA 1
ATOM 2925 C C . SER A 1 350 ? 4.055 -22.573 39.657 1.00 81.56 350 SER A C 1
ATOM 2927 O O . SER A 1 350 ? 3.802 -21.402 39.387 1.00 81.56 350 SER A O 1
ATOM 2929 N N . GLN A 1 351 ? 5.254 -22.907 40.128 1.00 81.94 351 GLN A N 1
ATOM 2930 C CA . GLN A 1 351 ? 6.340 -21.945 40.346 1.00 81.94 351 GLN A CA 1
ATOM 2931 C C . GLN A 1 351 ? 6.874 -21.337 39.034 1.00 81.94 351 GLN A C 1
ATOM 2933 O O . GLN A 1 351 ? 7.330 -20.193 39.024 1.00 81.94 351 GLN A O 1
ATOM 2938 N N . LEU A 1 352 ? 6.769 -22.060 37.911 1.00 81.56 352 LEU A N 1
ATOM 2939 C CA . LEU A 1 352 ? 7.042 -21.526 36.572 1.00 81.56 352 LEU A CA 1
ATOM 2940 C C . LEU A 1 352 ? 5.874 -20.681 36.044 1.00 81.56 352 LEU A C 1
ATOM 2942 O O . LEU A 1 352 ? 6.089 -19.824 35.187 1.00 81.56 352 LEU A O 1
ATOM 2946 N N . HIS A 1 353 ? 4.655 -20.876 36.570 1.00 71.31 353 HIS A N 1
ATOM 2947 C CA . HIS A 1 353 ? 3.541 -19.952 36.347 1.00 71.31 353 HIS A CA 1
ATOM 2948 C C . HIS A 1 353 ? 3.742 -18.640 37.096 1.00 71.31 353 HIS A C 1
ATOM 2950 O O . HIS A 1 353 ? 3.345 -17.618 36.581 1.00 71.31 353 HIS A O 1
ATOM 2956 N N . ALA A 1 354 ? 4.358 -18.621 38.275 1.00 68.44 354 ALA A N 1
ATOM 2957 C CA . ALA A 1 354 ? 4.561 -17.379 39.024 1.00 68.44 354 ALA A CA 1
ATOM 2958 C C . ALA A 1 354 ? 5.773 -16.554 38.543 1.00 68.44 354 ALA A C 1
ATOM 2960 O O . ALA A 1 354 ? 6.130 -15.568 39.183 1.00 68.44 354 ALA A O 1
ATOM 2961 N N . ALA A 1 355 ? 6.503 -17.002 37.515 1.00 63.47 355 ALA A N 1
ATOM 2962 C CA . ALA A 1 355 ? 7.683 -16.299 37.016 1.00 63.47 355 ALA A CA 1
ATOM 2963 C C . ALA A 1 355 ? 7.242 -15.181 36.067 1.00 63.47 355 ALA A C 1
ATOM 2965 O O . ALA A 1 355 ? 6.538 -15.433 35.081 1.00 63.47 355 ALA A O 1
ATOM 2966 N N . SER A 1 356 ? 7.642 -13.942 36.364 1.00 53.44 356 SER A N 1
ATOM 2967 C CA . SER A 1 356 ? 7.318 -12.818 35.496 1.00 53.44 356 SER A CA 1
ATOM 2968 C C . SER A 1 356 ? 8.008 -13.021 34.144 1.00 53.44 356 SER A C 1
ATOM 2970 O O . SER A 1 356 ? 9.041 -13.680 34.017 1.00 53.44 356 SER A O 1
ATOM 2972 N N . ARG A 1 357 ? 7.453 -12.429 33.085 1.00 54.53 357 ARG A N 1
ATOM 2973 C CA . ARG A 1 357 ? 7.990 -12.530 31.716 1.00 54.53 357 ARG A CA 1
ATOM 2974 C C . ARG A 1 357 ? 9.465 -12.094 31.591 1.00 54.53 357 ARG A C 1
ATOM 2976 O O . ARG A 1 357 ? 10.083 -12.413 30.574 1.00 54.53 357 ARG A O 1
ATOM 2983 N N . ASN A 1 358 ? 9.989 -11.354 32.569 1.00 50.44 358 ASN A N 1
ATOM 2984 C CA . ASN A 1 358 ? 11.341 -10.809 32.564 1.00 50.44 358 ASN A CA 1
ATOM 2985 C C . ASN A 1 358 ? 12.373 -11.791 33.139 1.00 50.44 358 ASN A C 1
ATOM 2987 O O . ASN A 1 358 ? 13.467 -11.859 32.595 1.00 50.44 358 ASN A O 1
ATOM 2991 N N . ASP A 1 359 ? 11.999 -12.629 34.109 1.00 54.41 359 ASP A N 1
ATOM 2992 C CA . ASP A 1 359 ? 12.948 -13.457 34.879 1.00 54.41 359 ASP A CA 1
ATOM 2993 C C . ASP A 1 359 ? 13.527 -14.645 34.083 1.00 54.41 359 ASP A C 1
ATOM 2995 O O . ASP A 1 359 ? 14.359 -15.401 34.560 1.00 54.41 359 ASP A O 1
ATOM 2999 N N . VAL A 1 360 ? 13.056 -14.887 32.857 1.00 53.19 360 VAL A N 1
ATOM 3000 C CA . VAL A 1 360 ? 13.307 -16.161 32.149 1.00 53.19 360 VAL A CA 1
ATOM 3001 C C . VAL A 1 360 ? 14.005 -15.963 30.799 1.00 53.19 360 VAL A C 1
ATOM 3003 O O . VAL A 1 360 ? 14.351 -16.929 30.111 1.00 53.19 360 VAL A O 1
ATOM 3006 N N . LEU A 1 361 ? 14.226 -14.707 30.394 1.00 52.50 361 LEU A N 1
ATOM 3007 C CA . LEU A 1 361 ? 14.839 -14.382 29.103 1.00 52.50 361 LEU A CA 1
ATOM 3008 C C . LEU A 1 361 ? 16.373 -14.419 29.132 1.00 52.50 361 LEU A C 1
ATOM 3010 O O . LEU A 1 361 ? 16.967 -14.678 28.083 1.00 52.50 361 LEU A O 1
ATOM 3014 N N . HIS A 1 362 ? 16.999 -14.262 30.301 1.00 55.75 362 HIS A N 1
ATOM 3015 C CA . HIS A 1 362 ? 18.433 -14.474 30.493 1.00 55.75 362 HIS A CA 1
ATOM 3016 C C . HIS A 1 362 ? 18.694 -15.655 31.435 1.00 55.75 362 HIS A C 1
ATOM 3018 O O . HIS A 1 362 ? 17.951 -15.890 32.382 1.00 55.75 362 HIS A O 1
ATOM 3024 N N . HIS A 1 363 ? 19.758 -16.422 31.163 1.00 48.38 363 HIS A N 1
ATOM 3025 C CA . HIS A 1 363 ? 20.174 -17.553 32.005 1.00 48.38 363 HIS A CA 1
ATOM 3026 C C . HIS A 1 363 ? 20.458 -17.136 33.459 1.00 48.38 363 HIS A C 1
ATOM 3028 O O . HIS A 1 363 ? 20.327 -17.956 34.360 1.00 48.38 363 HIS A O 1
ATOM 3034 N N . THR A 1 364 ? 20.802 -15.863 33.665 1.00 49.94 364 THR A N 1
ATOM 3035 C CA . THR A 1 364 ? 21.076 -15.237 34.960 1.00 49.94 364 THR A CA 1
ATOM 3036 C C . THR A 1 364 ? 19.828 -14.982 35.794 1.00 49.94 364 THR A C 1
ATOM 3038 O O . THR A 1 364 ? 19.919 -14.977 37.014 1.00 49.94 364 THR A O 1
ATOM 3041 N N . ASP A 1 365 ? 18.666 -14.806 35.164 1.00 58.78 365 ASP A N 1
ATOM 3042 C CA . ASP A 1 365 ? 17.475 -14.275 35.845 1.00 58.78 365 ASP A CA 1
ATOM 3043 C C . ASP A 1 365 ? 16.584 -15.393 36.416 1.00 58.78 365 ASP A C 1
ATOM 3045 O O . ASP A 1 365 ? 15.696 -15.157 37.232 1.00 58.78 365 ASP A O 1
ATOM 3049 N N . LEU A 1 366 ? 16.876 -16.642 36.038 1.00 61.41 366 LEU A N 1
ATOM 3050 C CA . LEU A 1 366 ? 16.320 -17.837 36.659 1.00 61.41 366 LEU A CA 1
ATOM 3051 C C . LEU A 1 366 ? 17.095 -18.257 37.911 1.00 61.41 366 LEU A C 1
ATOM 3053 O O . LEU A 1 366 ? 16.837 -19.359 38.371 1.00 61.41 366 LEU A O 1
ATOM 3057 N N . SER A 1 367 ? 18.041 -17.479 38.451 1.00 64.44 367 SER A N 1
ATOM 3058 C CA . SER A 1 367 ? 18.942 -17.934 39.532 1.00 64.44 367 SER A CA 1
ATOM 3059 C C . SER A 1 367 ? 18.216 -18.689 40.651 1.00 64.44 367 SER A C 1
ATOM 3061 O O . SER A 1 367 ? 18.620 -19.788 41.023 1.00 64.44 367 SER A O 1
ATOM 3063 N N . ASP A 1 368 ? 17.067 -18.169 41.080 1.00 71.62 368 ASP A N 1
ATOM 3064 C CA . ASP A 1 368 ? 16.308 -18.700 42.217 1.00 71.62 368 ASP A CA 1
ATOM 3065 C C . ASP A 1 368 ? 15.348 -19.838 41.813 1.00 71.62 368 ASP A C 1
ATOM 3067 O O . ASP A 1 368 ? 14.729 -20.484 42.654 1.00 71.62 368 ASP A O 1
ATOM 3071 N N . ARG A 1 369 ? 15.192 -20.086 40.505 1.00 76.06 369 ARG A N 1
ATOM 3072 C CA . ARG A 1 369 ? 14.254 -21.062 39.913 1.00 76.06 369 ARG A CA 1
ATOM 3073 C C . ARG A 1 369 ? 14.907 -21.976 38.877 1.00 76.06 369 ARG A C 1
ATOM 3075 O O . ARG A 1 369 ? 14.216 -22.723 38.181 1.00 76.06 369 ARG A O 1
ATOM 3082 N N . PHE A 1 370 ? 16.232 -21.939 38.763 1.00 83.00 370 PHE A N 1
ATOM 3083 C CA . PHE A 1 370 ? 16.993 -22.708 37.787 1.00 83.00 370 PHE A CA 1
ATOM 3084 C C . PHE A 1 370 ? 16.850 -24.203 38.063 1.00 83.00 370 PHE A C 1
ATOM 3086 O O . PHE A 1 370 ? 16.699 -24.988 37.130 1.00 83.00 370 PHE A O 1
ATOM 3093 N N . SER A 1 371 ? 16.790 -24.589 39.339 1.00 87.06 371 SER A N 1
ATOM 3094 C CA . SER A 1 371 ? 16.490 -25.954 39.781 1.00 87.06 371 SER A CA 1
ATOM 3095 C C . SER A 1 371 ? 15.113 -26.429 39.300 1.00 87.06 371 SER A C 1
ATOM 3097 O O . SER A 1 371 ? 14.992 -27.513 38.729 1.00 87.06 371 SER A O 1
ATOM 3099 N N . VAL A 1 372 ? 14.084 -25.588 39.439 1.00 89.25 372 VAL A N 1
ATOM 3100 C CA . VAL A 1 372 ? 12.708 -25.871 38.996 1.00 89.25 372 VAL A CA 1
ATOM 3101 C C . VAL A 1 372 ? 12.647 -26.026 37.477 1.00 89.25 372 VAL A C 1
ATOM 3103 O O . VAL A 1 372 ? 12.060 -26.981 36.973 1.00 89.25 372 VAL A O 1
ATOM 3106 N N . TRP A 1 373 ? 13.293 -25.118 36.738 1.00 91.44 373 TRP A N 1
ATOM 3107 C CA . TRP A 1 373 ? 13.374 -25.194 35.278 1.00 91.44 373 TRP A CA 1
ATOM 3108 C C . TRP A 1 373 ? 14.142 -26.433 34.802 1.00 91.44 373 TRP A C 1
ATOM 3110 O O . TRP A 1 373 ? 13.715 -27.092 33.859 1.00 91.44 373 TRP A O 1
ATOM 3120 N N . THR A 1 374 ? 15.246 -26.777 35.466 1.00 91.94 374 THR A N 1
ATOM 3121 C CA . THR A 1 374 ? 16.053 -27.961 35.136 1.00 91.94 374 THR A CA 1
ATOM 3122 C C . THR A 1 374 ? 15.252 -29.241 35.357 1.00 91.94 374 THR A C 1
ATOM 3124 O O . THR A 1 374 ? 15.243 -30.103 34.486 1.00 91.94 374 THR A O 1
ATOM 3127 N N . THR A 1 375 ? 14.501 -29.326 36.458 1.00 94.31 375 THR A N 1
ATOM 3128 C CA . THR A 1 375 ? 13.619 -30.472 36.741 1.00 94.31 375 THR A CA 1
ATOM 3129 C C . THR A 1 375 ? 12.503 -30.576 35.696 1.00 94.31 375 THR A C 1
ATOM 3131 O O . THR A 1 375 ? 12.247 -31.650 35.161 1.00 94.31 375 THR A O 1
ATOM 3134 N N . PHE A 1 376 ? 11.884 -29.445 35.336 1.00 93.81 376 PHE A N 1
ATOM 3135 C CA . PHE A 1 376 ? 10.874 -29.377 34.277 1.00 93.81 376 PHE A CA 1
ATOM 3136 C C . PHE A 1 376 ? 11.421 -29.819 32.910 1.00 93.81 376 PHE A C 1
ATOM 3138 O O . PHE A 1 376 ? 10.757 -30.559 32.184 1.00 93.81 376 PHE A O 1
ATOM 3145 N N . LEU A 1 377 ? 12.635 -29.384 32.557 1.00 93.06 377 LEU A N 1
ATOM 3146 C CA . LEU A 1 377 ? 13.317 -29.797 31.331 1.00 93.06 377 LEU A CA 1
ATOM 3147 C C . LEU A 1 377 ? 13.608 -31.302 31.342 1.00 93.06 377 LEU A C 1
ATOM 3149 O O . LEU A 1 377 ? 13.299 -31.969 30.359 1.00 93.06 377 LEU A O 1
ATOM 3153 N N . GLN A 1 378 ? 14.134 -31.834 32.447 1.00 95.19 378 GLN A N 1
ATOM 3154 C CA . GLN A 1 378 ? 14.418 -33.262 32.600 1.00 95.19 378 GLN A CA 1
ATOM 3155 C C . GLN A 1 378 ? 13.148 -34.112 32.458 1.00 95.19 378 GLN A C 1
ATOM 3157 O O . GLN A 1 378 ? 13.152 -35.068 31.690 1.00 95.19 378 GLN A O 1
ATOM 3162 N N . GLU A 1 379 ? 12.033 -33.740 33.100 1.00 95.50 379 GLU A N 1
ATOM 3163 C CA . GLU A 1 379 ? 10.763 -34.484 32.983 1.00 95.50 379 GLU A CA 1
ATOM 3164 C C . GLU A 1 379 ? 10.193 -34.450 31.551 1.00 95.50 379 GLU A C 1
ATOM 3166 O O . GLU A 1 379 ? 9.527 -35.389 31.104 1.00 95.50 379 GLU A O 1
ATOM 3171 N N . ILE A 1 380 ? 10.478 -33.387 30.793 1.00 93.56 380 ILE A N 1
ATOM 3172 C CA . ILE A 1 380 ? 10.134 -33.326 29.371 1.00 93.56 380 ILE A CA 1
ATOM 3173 C C . ILE A 1 380 ? 11.055 -34.196 28.522 1.00 93.56 380 ILE A C 1
ATOM 3175 O O . ILE A 1 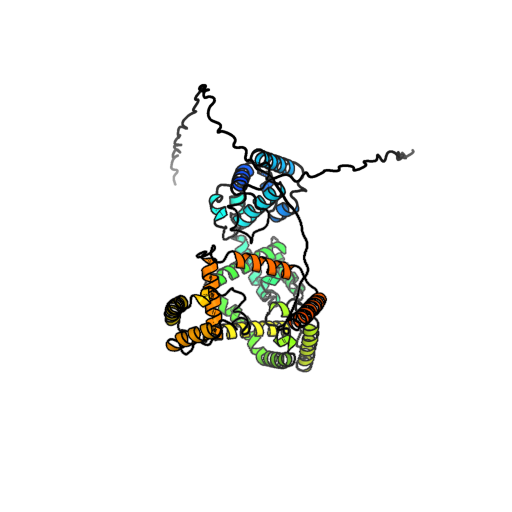380 ? 10.568 -34.867 27.615 1.00 93.56 380 ILE A O 1
ATOM 3179 N N . GLN A 1 381 ? 12.348 -34.223 28.832 1.00 93.50 381 GLN A N 1
ATOM 3180 C CA . GLN A 1 381 ? 13.337 -35.024 28.115 1.00 93.50 381 GLN A CA 1
ATOM 3181 C C . GLN A 1 381 ? 13.182 -36.534 28.338 1.00 93.50 381 GLN A C 1
ATOM 3183 O O . GLN A 1 381 ? 13.630 -37.300 27.494 1.00 93.50 381 GLN A O 1
ATOM 3188 N N . VAL A 1 382 ? 12.507 -36.972 29.408 1.00 94.06 382 VAL A N 1
ATOM 3189 C CA . VAL A 1 382 ? 12.149 -38.392 29.597 1.00 94.06 382 VAL A CA 1
ATOM 3190 C C . VAL A 1 382 ? 11.254 -38.900 28.462 1.00 94.06 382 VAL A C 1
ATOM 3192 O O . VAL A 1 382 ? 11.486 -39.983 27.937 1.00 94.06 382 VAL A O 1
ATOM 3195 N N . GLU A 1 383 ? 10.252 -38.113 28.063 1.00 91.75 383 GLU A N 1
ATOM 3196 C CA . GLU A 1 383 ? 9.298 -38.490 27.007 1.00 91.75 383 GLU A CA 1
ATOM 3197 C C . GLU A 1 383 ? 9.745 -37.991 25.618 1.00 91.75 383 GLU A C 1
ATOM 3199 O O . GLU A 1 383 ? 9.395 -38.576 24.595 1.00 91.75 383 GLU A O 1
ATOM 3204 N N . TYR A 1 384 ? 10.525 -36.904 25.578 1.00 91.31 384 TYR A N 1
ATOM 3205 C CA . TYR A 1 384 ? 10.995 -36.243 24.357 1.00 91.31 384 TYR A CA 1
ATOM 3206 C C . TYR A 1 384 ? 12.492 -35.896 24.462 1.00 91.31 384 TYR A C 1
ATOM 3208 O O . TYR A 1 384 ? 12.844 -34.723 24.647 1.00 91.31 384 TYR A O 1
ATOM 3216 N N . PRO A 1 385 ? 13.395 -36.890 24.378 1.00 90.88 385 PRO A N 1
ATOM 3217 C CA . PRO A 1 385 ? 14.833 -36.705 24.601 1.00 90.88 385 PRO A CA 1
ATOM 3218 C C . PRO A 1 385 ? 15.500 -35.741 23.607 1.00 90.88 385 PRO A C 1
ATOM 3220 O O . PRO A 1 385 ? 16.521 -35.133 23.916 1.00 90.88 385 PRO A O 1
ATOM 3223 N N . GLU A 1 386 ? 14.906 -35.532 22.432 1.00 88.06 386 GLU A N 1
ATOM 3224 C CA . GLU A 1 386 ? 15.346 -34.570 21.416 1.00 88.06 386 GLU A CA 1
ATOM 3225 C C . GLU A 1 386 ? 15.083 -33.095 21.787 1.00 88.06 386 GLU A C 1
ATOM 3227 O O . GLU A 1 386 ? 15.503 -32.169 21.081 1.00 88.06 386 GLU A O 1
ATOM 3232 N N . VAL A 1 387 ? 14.357 -32.841 22.880 1.00 88.00 387 VAL A N 1
ATOM 3233 C CA . VAL A 1 387 ? 13.995 -31.489 23.307 1.00 88.00 387 VAL A CA 1
ATOM 3234 C C . VAL A 1 387 ? 15.180 -30.801 23.977 1.00 88.00 387 VAL A C 1
ATOM 3236 O O . VAL A 1 387 ? 15.473 -30.991 25.153 1.00 88.00 387 VAL A O 1
ATOM 3239 N N . GLU A 1 388 ? 15.839 -29.918 23.232 1.00 89.38 388 GLU A N 1
ATOM 3240 C CA . GLU A 1 388 ? 16.843 -29.003 23.785 1.00 89.38 388 GLU A CA 1
ATOM 3241 C C . GLU A 1 388 ? 16.207 -27.875 24.623 1.00 89.38 388 GLU A C 1
ATOM 3243 O O . GLU A 1 388 ? 15.148 -27.336 24.268 1.00 89.38 388 GLU A O 1
ATOM 3248 N N . ASP A 1 389 ? 16.919 -27.412 25.660 1.00 88.88 389 ASP A N 1
ATOM 3249 C CA . ASP A 1 389 ? 16.513 -26.300 26.542 1.00 88.88 389 ASP A CA 1
ATOM 3250 C C . ASP A 1 389 ? 16.025 -25.068 25.759 1.00 88.88 389 ASP A C 1
ATOM 3252 O O . ASP A 1 389 ? 14.941 -24.521 25.982 1.00 88.88 389 ASP A O 1
ATOM 3256 N N . LYS A 1 390 ? 16.791 -24.665 24.742 1.00 82.81 390 LYS A N 1
ATOM 3257 C CA . LYS A 1 390 ? 16.482 -23.505 23.897 1.00 82.81 390 LYS A CA 1
ATOM 3258 C C . LYS A 1 390 ? 15.134 -23.639 23.183 1.00 82.81 390 LYS A C 1
ATOM 3260 O O . LYS A 1 390 ? 14.398 -22.653 23.047 1.00 82.81 390 LYS A O 1
ATOM 3265 N N . ASN A 1 391 ? 14.805 -24.841 22.715 1.00 81.94 391 ASN A N 1
ATOM 3266 C CA . ASN A 1 391 ? 13.548 -25.112 22.024 1.00 81.94 391 ASN A CA 1
ATOM 3267 C C . ASN A 1 391 ? 12.382 -25.122 23.015 1.00 81.94 391 ASN A C 1
ATOM 3269 O O . ASN A 1 391 ? 11.328 -24.537 22.727 1.00 81.94 391 ASN A O 1
ATOM 3273 N N . LEU A 1 392 ? 12.602 -25.682 24.206 1.00 87.12 392 LEU A N 1
ATOM 3274 C CA . LEU A 1 392 ? 11.619 -25.703 25.280 1.00 87.12 392 LEU A CA 1
ATOM 3275 C C . LEU A 1 392 ? 11.277 -24.292 25.780 1.00 87.12 392 LEU A C 1
ATOM 3277 O O . LEU A 1 392 ? 10.100 -23.920 25.800 1.00 87.12 392 LEU A O 1
ATOM 3281 N N . ARG A 1 393 ? 12.286 -23.453 26.058 1.00 84.06 393 ARG A N 1
ATOM 3282 C CA . ARG A 1 393 ? 12.110 -22.031 26.424 1.00 84.06 393 ARG A CA 1
ATOM 3283 C C . ARG A 1 393 ? 11.300 -21.273 25.383 1.00 84.06 393 ARG A C 1
ATOM 3285 O O . ARG A 1 393 ? 10.376 -20.521 25.703 1.00 84.06 393 ARG A O 1
ATOM 3292 N N . ARG A 1 394 ? 11.606 -21.487 24.099 1.00 79.44 394 ARG A N 1
ATOM 3293 C CA . ARG A 1 394 ? 10.872 -20.853 22.999 1.00 79.44 394 ARG A CA 1
ATOM 3294 C C . ARG A 1 394 ? 9.409 -21.293 22.968 1.00 79.44 394 ARG A C 1
ATOM 3296 O O . ARG A 1 394 ? 8.539 -20.460 22.698 1.00 79.44 394 ARG A O 1
ATOM 3303 N N . ARG A 1 395 ? 9.122 -22.572 23.223 1.00 82.12 395 ARG A N 1
ATOM 3304 C CA . ARG A 1 395 ? 7.747 -23.088 23.266 1.00 82.12 395 ARG A CA 1
ATOM 3305 C C . ARG A 1 395 ? 6.981 -22.542 24.465 1.00 82.12 395 ARG A C 1
ATOM 3307 O O . ARG A 1 395 ? 5.853 -22.088 24.278 1.00 82.12 395 ARG A O 1
ATOM 3314 N N . TRP A 1 396 ? 7.615 -22.490 25.632 1.00 82.88 396 TRP A N 1
ATOM 3315 C CA . TRP A 1 396 ? 7.067 -21.864 26.831 1.00 82.88 396 TRP A CA 1
ATOM 3316 C C . TRP A 1 396 ? 6.683 -20.399 26.580 1.00 82.88 396 TRP A C 1
ATOM 3318 O O . TRP A 1 396 ? 5.533 -20.018 26.784 1.00 82.88 396 TRP A O 1
ATOM 3328 N N . LEU A 1 397 ? 7.572 -19.600 25.977 1.00 78.75 397 LEU A N 1
ATOM 3329 C CA . LEU A 1 397 ? 7.271 -18.207 25.612 1.00 78.75 397 LEU A CA 1
ATOM 3330 C C . LEU A 1 397 ? 6.068 -18.075 24.666 1.00 78.75 397 LEU A C 1
ATOM 3332 O O . LEU A 1 397 ? 5.292 -17.120 24.766 1.00 78.75 397 LEU A O 1
ATOM 3336 N N . LEU A 1 398 ? 5.920 -18.993 23.707 1.00 78.88 398 LEU A N 1
ATOM 3337 C CA . LEU A 1 398 ? 4.769 -19.005 22.801 1.00 78.88 398 LEU A CA 1
ATOM 3338 C C . LEU A 1 398 ? 3.478 -19.388 23.533 1.00 78.88 398 LEU A C 1
ATOM 3340 O O . LEU A 1 398 ? 2.445 -18.771 23.272 1.00 78.88 398 LEU A O 1
ATOM 3344 N N . PHE A 1 399 ? 3.544 -20.352 24.451 1.00 80.75 399 PHE A N 1
ATOM 3345 C CA . PHE A 1 399 ? 2.423 -20.755 25.296 1.00 80.75 399 PHE A CA 1
ATOM 3346 C C . PHE A 1 399 ? 1.957 -19.600 26.192 1.00 80.75 399 PHE A C 1
ATOM 3348 O O . PHE A 1 399 ? 0.786 -19.229 26.133 1.00 80.75 399 PHE A O 1
ATOM 3355 N N . VAL A 1 400 ? 2.872 -18.939 26.909 1.00 76.19 400 VAL A N 1
ATOM 3356 C CA . VAL A 1 400 ? 2.571 -17.760 27.743 1.00 76.19 400 VAL A CA 1
ATOM 3357 C C . VAL A 1 400 ? 1.929 -16.644 26.910 1.00 76.19 400 VAL A C 1
ATOM 3359 O O . VAL A 1 400 ? 0.884 -16.105 27.273 1.00 76.19 400 VAL A O 1
ATOM 3362 N N . LYS A 1 401 ? 2.482 -16.333 25.726 1.00 76.31 401 LYS A N 1
ATOM 3363 C CA . LYS A 1 401 ? 1.881 -15.347 24.804 1.00 76.31 401 LYS A CA 1
ATOM 3364 C C . LYS A 1 401 ? 0.467 -15.733 24.364 1.00 76.31 401 LYS A C 1
ATOM 3366 O O . LYS A 1 401 ? -0.375 -14.848 24.204 1.00 76.31 401 LYS A O 1
ATOM 3371 N N . ALA A 1 402 ? 0.209 -17.021 24.137 1.00 76.00 402 ALA A N 1
ATOM 3372 C CA . ALA A 1 402 ? -1.110 -17.515 23.758 1.00 76.00 402 ALA A CA 1
ATOM 3373 C C . ALA A 1 402 ? -2.117 -17.391 24.911 1.00 76.00 402 ALA A C 1
ATOM 3375 O O . ALA A 1 402 ? -3.221 -16.903 24.672 1.00 76.00 402 ALA A O 1
ATOM 3376 N N . GLN A 1 403 ? -1.725 -17.729 26.145 1.00 71.25 403 GLN A N 1
ATOM 3377 C CA . GLN A 1 403 ? -2.569 -17.571 27.338 1.00 71.25 403 GLN A CA 1
ATOM 3378 C C . GLN A 1 403 ? -2.943 -16.102 27.581 1.00 71.25 403 GLN A C 1
ATOM 3380 O O . GLN A 1 403 ? -4.120 -15.778 27.748 1.00 71.25 403 GLN A O 1
ATOM 3385 N N . ILE A 1 404 ? -1.971 -15.186 27.464 1.00 65.06 404 ILE A N 1
ATOM 3386 C CA . ILE A 1 404 ? -2.213 -13.735 27.553 1.00 65.06 404 ILE A CA 1
ATOM 3387 C C . ILE A 1 404 ? -3.225 -13.284 26.491 1.00 65.06 404 ILE A C 1
ATOM 3389 O O . ILE A 1 404 ? -4.153 -12.530 26.785 1.00 65.06 404 ILE A O 1
ATOM 3393 N N . LYS A 1 405 ? -3.068 -13.752 25.245 1.00 71.56 405 LYS A N 1
ATOM 3394 C CA . LYS A 1 405 ? -3.966 -13.397 24.137 1.00 71.56 405 LYS A CA 1
ATOM 3395 C C . LYS A 1 405 ? -5.389 -13.923 24.350 1.00 71.56 405 LYS A C 1
ATOM 3397 O O . LYS A 1 405 ? -6.335 -13.255 23.948 1.00 71.56 405 LYS A O 1
ATOM 3402 N N . GLN A 1 406 ? -5.535 -15.094 24.967 1.00 74.19 406 GLN A N 1
ATOM 3403 C CA . GLN A 1 406 ? -6.832 -15.695 25.289 1.00 74.19 406 GLN A CA 1
ATOM 3404 C C . GLN A 1 406 ? -7.512 -15.043 26.502 1.00 74.19 406 GLN A C 1
ATOM 3406 O O . GLN A 1 406 ? -8.660 -15.359 26.789 1.00 74.19 406 GLN A O 1
ATOM 3411 N N . GLY A 1 407 ? -6.838 -14.117 27.195 1.00 60.31 407 GLY A N 1
ATOM 3412 C CA . GLY A 1 407 ? -7.420 -13.346 28.291 1.00 60.31 407 GLY A CA 1
ATOM 3413 C C . GLY A 1 407 ? -7.776 -14.174 29.525 1.00 60.31 407 GLY A C 1
ATOM 3414 O O . GLY A 1 407 ? -8.519 -13.668 30.361 1.00 60.31 407 GLY A O 1
ATOM 3415 N N . ARG A 1 408 ? -7.264 -15.410 29.634 1.00 53.56 408 ARG A N 1
ATOM 3416 C CA . ARG A 1 408 ? -7.679 -16.370 30.666 1.00 53.56 408 ARG A CA 1
ATOM 3417 C C . ARG A 1 408 ? -7.266 -15.997 32.086 1.00 53.56 408 ARG A C 1
ATOM 3419 O O . ARG A 1 408 ? -7.921 -16.457 33.002 1.00 53.56 408 ARG A O 1
ATOM 3426 N N . GLU A 1 409 ? -6.312 -15.094 32.292 1.00 58.06 409 GLU A N 1
ATOM 3427 C CA . GLU A 1 409 ? -6.011 -14.554 33.623 1.00 58.06 409 GLU A CA 1
ATOM 3428 C C . GLU A 1 409 ? -5.482 -13.123 33.489 1.00 58.06 409 GLU A C 1
ATOM 3430 O O . GLU A 1 409 ? -4.304 -12.892 33.237 1.00 58.06 409 GLU A O 1
ATOM 3435 N N . LYS A 1 410 ? -6.351 -12.118 33.609 1.00 50.50 410 LYS A N 1
ATOM 3436 C CA . LYS A 1 410 ? -5.903 -10.713 33.715 1.00 50.50 410 LYS A CA 1
ATOM 3437 C C . LYS A 1 410 ? -5.776 -10.237 35.157 1.00 50.50 410 LYS A C 1
ATOM 3439 O O . LYS A 1 410 ? -5.107 -9.236 35.388 1.00 50.50 410 LYS A O 1
ATOM 3444 N N . SER A 1 411 ? -6.434 -10.909 36.101 1.00 52.53 411 SER A N 1
ATOM 3445 C CA . SER A 1 411 ? -6.444 -10.547 37.522 1.00 52.53 411 SER A CA 1
ATOM 3446 C C . SER A 1 411 ? -5.107 -10.854 38.195 1.00 52.53 411 SER A C 1
ATOM 3448 O O . SER A 1 411 ? -4.567 -9.978 38.858 1.00 52.53 411 SER A O 1
ATOM 3450 N N . ILE A 1 412 ? -4.535 -12.033 37.938 1.00 51.94 412 ILE A N 1
ATOM 3451 C CA . ILE A 1 412 ? -3.267 -12.491 38.537 1.00 51.94 412 ILE A CA 1
ATOM 3452 C C . ILE A 1 412 ? -2.057 -11.688 38.010 1.00 51.94 412 ILE A C 1
ATOM 3454 O O . ILE A 1 412 ? -1.048 -11.546 38.685 1.00 51.94 412 ILE A O 1
ATOM 3458 N N . TRP A 1 413 ? -2.187 -11.063 36.835 1.00 53.16 413 TRP A N 1
ATOM 3459 C CA . TRP A 1 413 ? -1.059 -10.543 36.049 1.00 53.16 413 TRP A CA 1
ATOM 3460 C C . TRP A 1 413 ? -1.100 -9.023 35.806 1.00 53.16 413 TRP A C 1
ATOM 3462 O O . TRP A 1 413 ? -0.395 -8.480 34.950 1.00 53.16 413 TRP A O 1
ATOM 3472 N N . LYS A 1 414 ? -1.977 -8.309 36.522 1.00 49.66 414 LYS A N 1
ATOM 3473 C CA . LYS A 1 414 ? -2.287 -6.887 36.283 1.00 49.66 414 LYS A CA 1
ATOM 3474 C C . LYS A 1 414 ? -1.113 -5.952 36.617 1.00 49.66 414 LYS A C 1
ATOM 3476 O O . LYS A 1 414 ? -0.935 -4.953 35.917 1.00 49.66 414 LYS A O 1
ATOM 3481 N N . GLY A 1 415 ? -0.310 -6.292 37.631 1.00 51.25 415 GLY A N 1
ATOM 3482 C CA . GLY A 1 415 ? 0.875 -5.530 38.054 1.00 51.25 415 GLY A CA 1
ATOM 3483 C C . GLY A 1 415 ? 2.007 -5.559 37.022 1.00 51.25 415 GLY A C 1
ATOM 3484 O O . GLY A 1 415 ? 2.500 -4.509 36.602 1.00 51.25 415 GLY A O 1
ATOM 3485 N N . ASP A 1 416 ? 2.328 -6.743 36.501 1.00 48.53 416 ASP A N 1
ATOM 3486 C CA . ASP A 1 416 ? 3.428 -6.941 35.544 1.00 48.53 416 ASP A CA 1
ATOM 3487 C C . ASP A 1 416 ? 3.163 -6.269 34.191 1.00 48.53 416 ASP A C 1
ATOM 3489 O O . ASP A 1 416 ? 4.064 -5.743 33.531 1.00 48.53 416 ASP A O 1
ATOM 3493 N N . ILE A 1 417 ? 1.893 -6.217 33.779 1.00 47.91 417 ILE A N 1
ATOM 3494 C CA . ILE A 1 417 ? 1.474 -5.548 32.544 1.00 47.91 417 ILE A CA 1
ATOM 3495 C C . ILE A 1 417 ? 1.642 -4.019 32.644 1.00 47.91 417 ILE A C 1
ATOM 3497 O O . ILE A 1 417 ? 1.962 -3.375 31.640 1.00 47.91 417 ILE A O 1
ATOM 3501 N N . GLU A 1 418 ? 1.421 -3.409 33.811 1.00 50.84 418 GLU A N 1
ATOM 3502 C CA . GLU A 1 418 ? 1.664 -1.972 34.030 1.00 50.84 418 GLU A CA 1
ATOM 3503 C C . GLU A 1 418 ? 3.168 -1.651 34.085 1.00 50.84 418 GLU A C 1
ATOM 3505 O O . GLU A 1 418 ? 3.604 -0.659 33.491 1.00 50.84 418 GLU A O 1
ATOM 3510 N N . PHE A 1 419 ? 3.980 -2.536 34.674 1.00 41.41 419 PHE A N 1
ATOM 3511 C CA . PHE A 1 419 ? 5.439 -2.403 34.722 1.00 41.41 419 PHE A CA 1
ATOM 3512 C C . PHE A 1 419 ? 6.098 -2.494 33.333 1.00 41.41 419 PHE A C 1
ATOM 3514 O O . PHE A 1 419 ? 6.882 -1.620 32.958 1.00 41.41 419 PHE A O 1
ATOM 3521 N N . VAL A 1 420 ? 5.701 -3.453 32.487 1.00 42.06 420 VAL A N 1
ATOM 3522 C CA . VAL A 1 420 ? 6.203 -3.564 31.099 1.00 42.06 420 VAL A CA 1
ATOM 3523 C C . VAL A 1 420 ? 5.828 -2.338 30.257 1.00 42.06 420 VAL A C 1
ATOM 3525 O O . VAL A 1 420 ? 6.616 -1.880 29.428 1.00 42.06 420 VAL A O 1
ATOM 3528 N N . LYS A 1 421 ? 4.649 -1.743 30.482 1.00 50.28 421 LYS A N 1
ATOM 3529 C CA . LYS A 1 421 ? 4.275 -0.469 29.841 1.00 50.28 421 LYS A CA 1
ATOM 3530 C C . LYS A 1 421 ? 5.120 0.703 30.339 1.00 50.28 421 LYS A C 1
ATOM 3532 O O . LYS A 1 421 ? 5.246 1.682 29.608 1.00 50.28 421 LYS A O 1
ATOM 3537 N N . LYS A 1 422 ? 5.628 0.657 31.573 1.00 48.41 422 LYS A N 1
ATOM 3538 C CA . LYS A 1 422 ? 6.518 1.677 32.146 1.00 48.41 422 LYS A CA 1
ATOM 3539 C C . LYS A 1 4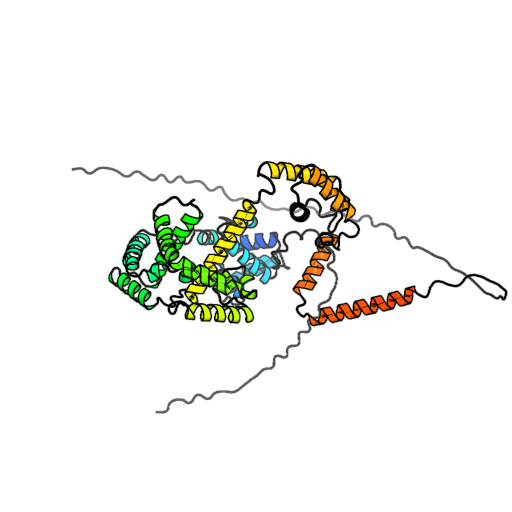22 ? 7.928 1.562 31.558 1.00 48.41 422 LYS A C 1
ATOM 3541 O O . LYS A 1 422 ? 8.456 2.568 31.103 1.00 48.41 422 LYS A O 1
ATOM 3546 N N . ILE A 1 423 ? 8.474 0.348 31.446 1.00 42.28 423 ILE A N 1
ATOM 3547 C CA . ILE A 1 423 ? 9.769 0.102 30.784 1.00 42.28 423 ILE A CA 1
ATOM 3548 C C . ILE A 1 423 ? 9.707 0.452 29.301 1.00 42.28 423 ILE A C 1
ATOM 3550 O O . ILE A 1 423 ? 10.584 1.142 28.800 1.00 42.28 423 ILE A O 1
ATOM 3554 N N . LYS A 1 424 ? 8.638 0.064 28.600 1.00 42.88 424 LYS A N 1
ATOM 3555 C CA . LYS A 1 424 ? 8.469 0.430 27.192 1.00 42.88 424 LYS A CA 1
ATOM 3556 C C . LYS A 1 424 ? 8.407 1.951 26.985 1.00 42.88 424 LYS A C 1
ATOM 3558 O O . LYS A 1 424 ? 9.000 2.449 26.042 1.00 42.88 424 LYS A O 1
ATOM 3563 N N . ARG A 1 425 ? 7.763 2.693 27.896 1.00 50.06 425 ARG A N 1
ATOM 3564 C CA . ARG A 1 425 ? 7.777 4.170 27.902 1.00 50.06 425 ARG A CA 1
ATOM 3565 C C . ARG A 1 425 ? 9.173 4.751 28.155 1.00 50.06 425 ARG A C 1
ATOM 3567 O O . ARG A 1 425 ? 9.494 5.781 27.583 1.00 50.06 425 ARG A O 1
ATOM 3574 N N . ALA A 1 426 ? 9.982 4.097 28.987 1.00 45.69 426 ALA A N 1
ATOM 3575 C CA . ALA A 1 426 ? 11.365 4.500 29.239 1.00 45.69 426 ALA A CA 1
ATOM 3576 C C . ALA A 1 426 ? 12.291 4.199 28.044 1.00 45.69 426 ALA A C 1
ATOM 3578 O O . ALA A 1 426 ? 13.168 4.998 27.736 1.00 45.69 426 ALA A O 1
ATOM 3579 N N . TRP A 1 427 ? 12.063 3.086 27.343 1.00 38.03 427 TRP A N 1
ATOM 3580 C CA . TRP A 1 427 ? 12.803 2.690 26.140 1.00 38.03 427 TRP A CA 1
ATOM 3581 C C . TRP A 1 427 ? 12.439 3.518 24.908 1.00 38.03 427 TRP A C 1
ATOM 3583 O O . TRP A 1 427 ? 13.323 3.947 24.175 1.00 38.03 427 TRP A O 1
ATOM 3593 N N . ASP A 1 428 ? 11.151 3.789 24.699 1.00 45.81 428 ASP A N 1
ATOM 3594 C CA . ASP A 1 428 ? 10.679 4.578 23.557 1.00 45.81 428 ASP A CA 1
ATOM 3595 C C . ASP A 1 428 ? 10.995 6.089 23.722 1.00 45.81 428 ASP A C 1
ATOM 3597 O O . ASP A 1 428 ? 10.758 6.863 22.796 1.00 45.81 428 ASP A O 1
ATOM 3601 N N . GLY A 1 429 ? 11.521 6.518 24.882 1.00 46.50 429 GLY A N 1
ATOM 3602 C CA . GLY A 1 429 ? 11.745 7.927 25.236 1.00 46.50 429 GLY A CA 1
ATOM 3603 C C . GLY A 1 429 ? 13.199 8.393 25.411 1.00 46.50 429 GLY A C 1
ATOM 3604 O O . GLY A 1 429 ? 13.401 9.595 25.528 1.00 46.50 429 GLY A O 1
ATOM 3605 N N . ASN A 1 430 ? 14.212 7.517 25.426 1.00 42.19 430 ASN A N 1
ATOM 3606 C CA . ASN A 1 430 ? 15.594 7.912 25.750 1.00 42.19 430 ASN A CA 1
ATOM 3607 C C . ASN A 1 430 ? 16.618 7.330 24.766 1.00 42.19 430 ASN A C 1
ATOM 3609 O O . ASN A 1 430 ? 17.129 6.229 24.952 1.00 42.19 430 ASN A O 1
ATOM 3613 N N . GLY A 1 431 ? 16.958 8.107 23.738 1.00 44.28 431 GLY A N 1
ATOM 3614 C CA . GLY A 1 431 ? 18.151 7.890 22.924 1.00 44.28 431 GLY A CA 1
ATOM 3615 C C . GLY A 1 431 ? 19.291 8.793 23.392 1.00 44.28 431 GLY A C 1
ATOM 3616 O O . GLY A 1 431 ? 19.337 9.951 22.999 1.00 44.28 431 GLY A O 1
ATOM 3617 N N . SER A 1 432 ? 20.188 8.285 24.240 1.00 46.53 432 SER A N 1
ATOM 3618 C CA . SER A 1 432 ? 21.583 8.746 24.366 1.00 46.53 432 SER A CA 1
ATOM 3619 C C . SER A 1 432 ? 22.317 7.842 25.363 1.00 46.53 432 SER A C 1
ATOM 3621 O O . SER A 1 432 ? 21.923 7.720 26.524 1.00 46.53 432 SER A O 1
ATOM 3623 N N . GLN A 1 433 ? 23.373 7.200 24.869 1.00 46.56 433 GLN A N 1
ATOM 3624 C CA . GLN A 1 433 ? 24.202 6.196 25.541 1.00 46.56 433 GLN A CA 1
ATOM 3625 C C . GLN A 1 433 ? 24.985 6.781 26.740 1.00 46.56 433 GLN A C 1
ATOM 3627 O O . GLN A 1 433 ? 25.317 6.066 27.680 1.00 46.56 433 GLN A O 1
ATOM 3632 N N . ASP A 1 434 ? 25.171 8.103 26.781 1.00 46.69 434 ASP A N 1
ATOM 3633 C CA . ASP A 1 434 ? 26.005 8.789 27.779 1.00 46.69 434 ASP A CA 1
ATOM 3634 C C . ASP A 1 434 ? 25.336 8.913 29.160 1.00 46.69 434 ASP A C 1
ATOM 3636 O O . ASP A 1 434 ? 25.991 9.143 30.179 1.00 46.69 434 ASP A O 1
ATOM 3640 N N . LYS A 1 435 ? 24.010 8.735 29.234 1.00 48.56 435 LYS A N 1
ATOM 3641 C CA . LYS A 1 435 ? 23.273 8.775 30.510 1.00 48.56 435 LYS A CA 1
ATOM 3642 C C . LYS A 1 435 ? 23.217 7.420 31.213 1.00 48.56 435 LYS A C 1
ATOM 3644 O O . LYS A 1 435 ? 23.014 7.390 32.426 1.00 48.56 435 LYS A O 1
ATOM 3649 N N . GLU A 1 436 ? 23.423 6.322 30.491 1.00 46.25 436 GLU A N 1
ATOM 3650 C CA . GLU A 1 436 ? 23.424 4.968 31.054 1.00 46.25 436 GLU A CA 1
ATOM 3651 C C . GLU A 1 436 ? 24.658 4.755 31.945 1.00 46.25 436 GLU A C 1
ATOM 3653 O O . GLU A 1 436 ? 24.523 4.341 33.097 1.00 46.25 436 GLU A O 1
ATOM 3658 N N . GLU A 1 437 ? 25.826 5.233 31.502 1.00 50.91 437 GLU A N 1
ATOM 3659 C CA . GLU A 1 437 ? 27.066 5.215 32.289 1.00 50.91 437 GLU A CA 1
ATOM 3660 C C . GLU A 1 437 ? 26.971 6.101 33.551 1.00 50.91 437 GLU A C 1
ATOM 3662 O O . GLU A 1 437 ? 27.481 5.760 34.622 1.00 50.91 437 GLU A O 1
ATOM 3667 N N . ALA A 1 438 ? 26.254 7.228 33.474 1.00 57.81 438 ALA A N 1
ATOM 3668 C CA . ALA A 1 438 ? 26.030 8.112 34.620 1.00 57.81 438 ALA A CA 1
ATOM 3669 C C . ALA A 1 438 ? 25.078 7.500 35.667 1.00 57.81 438 ALA A C 1
ATOM 3671 O O . ALA A 1 438 ? 25.257 7.700 36.876 1.00 57.81 438 ALA A O 1
ATOM 3672 N N . VAL A 1 439 ? 24.069 6.743 35.225 1.00 54.97 439 VAL A N 1
ATOM 3673 C CA . VAL A 1 439 ? 23.149 6.014 36.111 1.00 54.97 439 VAL A CA 1
ATOM 3674 C C . VAL A 1 439 ? 23.851 4.812 36.741 1.00 54.97 439 VAL A C 1
ATOM 3676 O O . VAL A 1 439 ? 23.708 4.595 37.947 1.00 54.97 439 VAL A O 1
ATOM 3679 N N . GLU A 1 440 ? 24.675 4.088 35.988 1.00 56.25 440 GLU A N 1
ATOM 3680 C CA . GLU A 1 440 ? 25.471 2.969 36.494 1.00 56.25 440 GLU A CA 1
ATOM 3681 C C . GLU A 1 440 ? 26.492 3.432 37.546 1.00 56.25 440 GLU A C 1
ATOM 3683 O O . GLU A 1 440 ? 26.520 2.900 38.662 1.00 56.25 440 GLU A O 1
ATOM 3688 N N . LYS A 1 441 ? 27.225 4.525 37.281 1.00 63.53 441 LYS A N 1
ATOM 3689 C CA . LYS A 1 441 ? 28.144 5.141 38.257 1.00 63.53 441 LYS A CA 1
ATOM 3690 C C . LYS A 1 441 ? 27.423 5.602 39.527 1.00 63.53 441 LYS A C 1
ATOM 3692 O O . LYS A 1 441 ? 27.903 5.339 40.633 1.00 63.53 441 LYS A O 1
ATOM 3697 N N . ARG A 1 442 ? 26.239 6.221 39.412 1.00 63.69 442 ARG A N 1
ATOM 3698 C CA . ARG A 1 442 ? 25.428 6.628 40.581 1.00 63.69 442 ARG A CA 1
ATOM 3699 C C . ARG A 1 442 ? 24.905 5.435 41.381 1.00 63.69 442 ARG A C 1
ATOM 3701 O O . ARG A 1 442 ? 24.824 5.509 42.608 1.00 63.69 442 ARG A O 1
ATOM 3708 N N . THR A 1 443 ? 24.565 4.338 40.712 1.00 60.44 443 THR A N 1
ATOM 3709 C CA . THR A 1 443 ? 24.036 3.127 41.355 1.00 60.44 443 THR A CA 1
ATOM 3710 C C . THR A 1 443 ? 25.143 2.366 42.089 1.00 60.44 443 THR A C 1
ATOM 3712 O O . THR A 1 443 ? 24.972 2.013 43.258 1.00 60.44 443 THR A O 1
ATOM 3715 N N . LEU A 1 444 ? 26.328 2.244 41.481 1.00 60.69 444 LEU A N 1
ATOM 3716 C CA . LEU A 1 444 ? 27.525 1.689 42.124 1.00 60.69 444 LEU A CA 1
ATOM 3717 C C . LEU A 1 444 ? 27.987 2.525 43.325 1.00 60.69 444 LEU A C 1
ATOM 3719 O O . LEU A 1 444 ? 28.384 1.976 44.356 1.00 60.69 444 LEU A O 1
ATOM 3723 N N . GLN A 1 445 ? 27.879 3.853 43.247 1.00 67.31 445 GLN A N 1
ATOM 3724 C CA . GLN A 1 445 ? 28.211 4.738 44.364 1.00 67.31 445 GLN A CA 1
ATOM 3725 C C . GLN A 1 445 ? 27.237 4.575 45.546 1.00 67.31 445 GLN A C 1
ATOM 3727 O O . GLN A 1 445 ? 27.668 4.573 46.701 1.00 67.31 445 GLN A O 1
ATOM 3732 N N . LYS A 1 446 ? 25.937 4.374 45.284 1.00 65.69 446 LYS A N 1
ATOM 3733 C CA . LYS A 1 446 ? 24.932 4.081 46.324 1.00 65.69 446 LYS A CA 1
ATOM 3734 C C . LYS A 1 446 ? 25.145 2.708 46.973 1.00 65.69 446 LYS A C 1
ATOM 3736 O O . LYS A 1 446 ? 25.016 2.591 48.190 1.00 65.69 446 LYS A O 1
ATOM 3741 N N . LEU A 1 447 ? 25.539 1.698 46.196 1.00 55.34 447 LEU A N 1
ATOM 3742 C CA . LEU A 1 447 ? 25.877 0.363 46.705 1.00 55.34 447 LEU A CA 1
ATOM 3743 C C . LEU A 1 447 ? 27.126 0.380 47.596 1.00 55.34 447 LEU A C 1
ATOM 3745 O O . LEU A 1 447 ? 27.116 -0.220 48.669 1.00 55.34 447 LEU A O 1
ATOM 3749 N N . ARG A 1 448 ? 28.165 1.142 47.227 1.00 64.75 448 ARG A N 1
ATOM 3750 C CA . ARG A 1 448 ? 29.361 1.329 48.071 1.00 64.75 448 ARG A CA 1
ATOM 3751 C C . ARG A 1 448 ? 29.047 2.032 49.395 1.00 64.75 448 ARG A C 1
ATOM 3753 O O . ARG A 1 448 ? 29.614 1.663 50.419 1.00 64.75 448 ARG A O 1
ATOM 3760 N N . LYS A 1 449 ? 28.120 2.998 49.400 1.00 64.31 449 LYS A N 1
ATOM 3761 C CA . LYS A 1 449 ? 27.657 3.657 50.636 1.00 64.31 449 LYS A CA 1
ATOM 3762 C C . LYS A 1 449 ? 26.861 2.709 51.540 1.00 64.31 449 LYS A C 1
ATOM 3764 O O . LYS A 1 449 ? 27.080 2.713 52.744 1.00 64.31 449 LYS A O 1
ATOM 3769 N N . ARG A 1 450 ? 26.013 1.843 50.972 1.00 55.75 450 ARG A N 1
ATOM 3770 C CA . ARG A 1 450 ? 25.274 0.821 51.739 1.00 55.75 450 ARG A CA 1
ATOM 3771 C C . ARG A 1 450 ? 26.186 -0.256 52.330 1.00 55.75 450 ARG A C 1
ATOM 3773 O O . ARG A 1 450 ? 26.006 -0.622 53.481 1.00 55.75 450 ARG A O 1
ATOM 3780 N N . LYS A 1 451 ? 27.219 -0.687 51.597 1.00 54.66 451 LYS A N 1
ATOM 3781 C CA . LYS A 1 451 ? 28.193 -1.673 52.099 1.00 54.66 451 LYS A CA 1
ATOM 3782 C C . LYS A 1 451 ? 29.040 -1.145 53.267 1.00 54.66 451 LYS A C 1
ATOM 3784 O O . LYS A 1 451 ? 29.455 -1.927 54.107 1.00 54.66 451 LYS A O 1
ATOM 3789 N N . ARG A 1 452 ? 29.265 0.175 53.338 1.00 50.97 452 ARG A N 1
ATOM 3790 C CA . ARG A 1 452 ? 29.918 0.826 54.489 1.00 50.97 452 ARG A CA 1
ATOM 3791 C C . ARG A 1 452 ? 28.981 0.986 55.689 1.00 50.97 452 ARG A C 1
ATOM 3793 O O . ARG A 1 452 ? 29.442 0.852 56.810 1.00 50.97 452 ARG A O 1
ATOM 3800 N N . ALA A 1 453 ? 27.687 1.217 55.461 1.00 46.78 453 ALA A N 1
ATOM 3801 C CA . ALA A 1 453 ? 26.700 1.324 56.537 1.00 46.78 453 ALA A CA 1
ATOM 3802 C C . ALA A 1 453 ? 26.414 -0.025 57.227 1.00 46.78 453 ALA A C 1
ATOM 3804 O O . ALA A 1 453 ? 26.202 -0.053 58.431 1.00 46.78 453 ALA A O 1
ATOM 3805 N N . SER A 1 454 ? 26.478 -1.147 56.499 1.00 45.88 454 SER A N 1
ATOM 3806 C CA . SER A 1 454 ? 26.311 -2.493 57.078 1.00 45.88 454 SER A CA 1
ATOM 3807 C C . SER A 1 454 ? 27.555 -3.048 57.785 1.00 45.88 454 SER A C 1
ATOM 3809 O O . SER A 1 454 ? 27.483 -4.128 58.347 1.00 45.88 454 SER A O 1
ATOM 3811 N N . SER A 1 455 ? 28.688 -2.337 57.767 1.00 39.66 455 SER A N 1
ATOM 3812 C CA . SER A 1 455 ? 29.932 -2.760 58.432 1.00 39.66 455 SER A CA 1
ATOM 3813 C C . SER A 1 455 ? 30.107 -2.153 59.836 1.00 39.66 455 SER A C 1
ATOM 3815 O O . SER A 1 455 ? 31.179 -2.294 60.413 1.00 39.66 455 SER A O 1
ATOM 3817 N N . VAL A 1 456 ? 29.103 -1.438 60.363 1.00 42.81 456 VAL A N 1
ATOM 3818 C CA . VAL A 1 456 ? 29.203 -0.663 61.623 1.00 42.81 456 VAL A CA 1
ATOM 3819 C C . VAL A 1 456 ? 28.219 -1.153 62.703 1.00 42.81 456 VAL A C 1
ATOM 3821 O O . VAL A 1 456 ? 28.041 -0.504 63.723 1.00 42.81 456 VAL A O 1
ATOM 3824 N N . GLN A 1 457 ? 27.592 -2.318 62.539 1.00 40.66 457 GLN A N 1
ATOM 3825 C CA . GLN A 1 457 ? 26.773 -2.921 63.599 1.00 40.66 457 GLN A CA 1
ATOM 3826 C C . GLN A 1 457 ? 27.177 -4.372 63.832 1.00 40.66 457 GLN A C 1
ATOM 3828 O O . GLN A 1 457 ? 26.516 -5.282 63.356 1.00 40.66 457 GLN A O 1
ATOM 3833 N N . GLU A 1 458 ? 28.280 -4.560 64.549 1.00 40.91 458 GLU A N 1
ATOM 3834 C CA . GLU A 1 458 ? 28.571 -5.728 65.388 1.00 40.91 458 GLU A CA 1
ATOM 3835 C C . GLU A 1 458 ? 29.734 -5.335 66.321 1.00 40.91 458 GLU A C 1
ATOM 3837 O O . GLU A 1 458 ? 30.672 -4.686 65.865 1.00 40.91 458 GLU A O 1
ATOM 3842 N N . TYR A 1 459 ? 29.648 -5.715 67.605 1.00 39.72 459 TYR A N 1
ATOM 3843 C CA . TYR A 1 459 ? 30.248 -5.111 68.820 1.00 39.72 459 TYR A CA 1
ATOM 3844 C C . TYR A 1 459 ? 29.437 -3.916 69.345 1.00 39.72 459 TYR A C 1
ATOM 3846 O O . TYR A 1 459 ? 29.411 -2.859 68.731 1.00 39.72 459 TYR A O 1
ATOM 3854 N N . THR A 1 460 ? 28.707 -4.038 70.455 1.00 34.59 460 THR A N 1
ATOM 3855 C CA . THR A 1 460 ? 29.245 -4.309 71.799 1.00 34.59 460 THR A CA 1
ATOM 3856 C C . THR A 1 460 ? 28.303 -5.155 72.672 1.00 34.59 460 THR A C 1
ATOM 3858 O O . THR A 1 460 ? 27.083 -5.019 72.609 1.00 34.59 460 THR A O 1
ATOM 3861 N N . GLY A 1 461 ? 28.886 -6.023 73.504 1.00 32.12 461 GLY A N 1
ATOM 3862 C CA . GLY A 1 461 ? 28.226 -6.633 74.665 1.00 32.12 461 GLY A CA 1
ATOM 3863 C C . GLY A 1 461 ? 28.574 -5.891 75.963 1.00 32.12 461 GLY A C 1
ATOM 3864 O O . GLY A 1 461 ? 29.572 -5.177 75.962 1.00 32.12 461 GLY A O 1
ATOM 3865 N N . SER A 1 462 ? 27.719 -6.087 76.984 1.00 33.84 462 SER A N 1
ATOM 3866 C CA . SER A 1 462 ? 27.905 -6.045 78.461 1.00 33.84 462 SER A CA 1
ATOM 3867 C C . SER A 1 462 ? 28.965 -5.079 79.035 1.00 33.84 462 SER A C 1
ATOM 3869 O O . SER A 1 462 ? 30.114 -5.112 78.623 1.00 33.84 462 SER A O 1
ATOM 3871 N N . ASP A 1 463 ? 28.696 -4.192 79.997 1.00 34.44 463 ASP A N 1
ATOM 3872 C CA . ASP A 1 463 ? 28.273 -4.447 81.382 1.00 34.44 463 ASP A CA 1
ATOM 3873 C C . ASP A 1 463 ? 28.197 -3.098 82.146 1.00 34.44 463 ASP A C 1
ATOM 3875 O O . ASP A 1 463 ? 28.811 -2.112 81.741 1.00 34.44 463 ASP A O 1
ATOM 3879 N N . ASP A 1 464 ? 27.491 -3.136 83.281 1.00 34.09 464 ASP A N 1
ATOM 3880 C CA . ASP A 1 464 ? 27.517 -2.257 84.465 1.00 34.09 464 ASP A CA 1
ATOM 3881 C C . ASP A 1 464 ? 26.992 -0.800 84.452 1.00 34.09 464 ASP A C 1
ATOM 3883 O O . ASP A 1 464 ? 27.556 0.121 83.872 1.00 34.09 464 ASP A O 1
ATOM 3887 N N . GLY A 1 465 ? 25.986 -0.580 85.318 1.00 30.25 465 GLY A N 1
ATOM 3888 C CA . GLY A 1 465 ? 26.195 0.252 86.512 1.00 30.25 465 GLY A CA 1
ATOM 3889 C C . GLY A 1 465 ? 25.626 1.683 86.563 1.00 30.25 465 GLY A C 1
ATOM 3890 O O . GLY A 1 465 ? 26.279 2.631 86.154 1.00 30.25 465 GLY A O 1
ATOM 3891 N N . THR A 1 466 ? 24.530 1.831 87.326 1.00 31.30 466 THR A N 1
ATOM 3892 C CA . THR A 1 466 ? 24.368 2.856 88.395 1.00 31.30 466 THR A CA 1
ATOM 3893 C C . THR A 1 466 ? 23.793 4.266 88.073 1.00 31.30 466 THR A C 1
ATOM 3895 O O . THR A 1 466 ? 24.500 5.154 87.621 1.00 31.30 466 THR A O 1
ATOM 3898 N N . VAL A 1 467 ? 22.524 4.453 88.501 1.00 29.11 467 VAL A N 1
ATOM 3899 C CA . VAL A 1 467 ? 21.887 5.539 89.320 1.00 29.11 467 VAL A CA 1
ATOM 3900 C C . VAL A 1 467 ? 21.728 6.996 88.799 1.00 29.11 467 VAL A C 1
ATOM 3902 O O . VAL A 1 467 ? 22.596 7.565 88.155 1.00 29.11 467 VAL A O 1
ATOM 3905 N N . VAL A 1 468 ? 20.612 7.598 89.274 1.00 29.47 468 VAL A N 1
ATOM 3906 C CA . VAL A 1 468 ? 20.123 9.008 89.306 1.00 29.47 468 VAL A CA 1
ATOM 3907 C C . VAL A 1 468 ? 19.117 9.327 88.177 1.00 29.47 468 VAL A C 1
ATOM 3909 O O . VAL A 1 468 ? 19.512 9.416 87.027 1.00 29.47 468 VAL A O 1
ATOM 3912 N N . ALA A 1 469 ? 17.784 9.319 88.348 1.00 29.72 469 ALA A N 1
ATOM 3913 C CA . ALA A 1 469 ? 16.826 10.005 89.244 1.00 29.72 469 ALA A CA 1
ATOM 3914 C C . ALA A 1 469 ? 16.182 11.272 88.623 1.00 29.72 469 ALA A C 1
ATOM 3916 O O . ALA A 1 469 ? 16.864 12.043 87.958 1.00 29.72 469 ALA A O 1
ATOM 3917 N N . ILE A 1 470 ? 14.897 11.476 88.986 1.00 30.72 470 ILE A N 1
ATOM 3918 C CA . ILE A 1 470 ? 14.068 12.711 88.943 1.00 30.72 470 ILE A CA 1
ATOM 3919 C C . ILE A 1 470 ? 13.323 12.944 87.601 1.00 30.72 470 ILE A C 1
ATOM 3921 O O . ILE A 1 470 ? 13.955 13.171 86.579 1.00 30.72 470 ILE A O 1
ATOM 3925 N N . SER A 1 471 ? 12.024 12.596 87.516 1.00 31.16 471 SER A N 1
ATOM 3926 C CA . SER A 1 471 ? 10.791 13.404 87.783 1.00 31.16 471 SER A CA 1
ATOM 3927 C C . SER A 1 471 ? 10.359 14.207 86.529 1.00 31.16 471 SER A C 1
ATOM 3929 O O . SER A 1 471 ? 11.200 14.505 85.695 1.00 31.16 471 SER A O 1
ATOM 3931 N N . ASP A 1 472 ? 9.105 14.522 86.191 1.00 29.97 472 ASP A N 1
ATOM 3932 C CA . ASP A 1 472 ? 7.799 14.560 86.853 1.00 29.97 472 ASP A CA 1
ATOM 3933 C C . ASP A 1 472 ? 6.674 14.567 85.792 1.00 29.97 472 ASP A C 1
ATOM 3935 O O . ASP A 1 472 ? 6.895 14.991 84.660 1.00 29.97 472 ASP A O 1
ATOM 3939 N N . GLY A 1 473 ? 5.460 14.201 86.230 1.00 31.00 473 GLY A N 1
ATOM 3940 C CA . GLY A 1 473 ? 4.192 14.893 85.920 1.00 31.00 473 GLY A CA 1
ATOM 3941 C C . GLY A 1 473 ? 3.559 14.696 84.530 1.00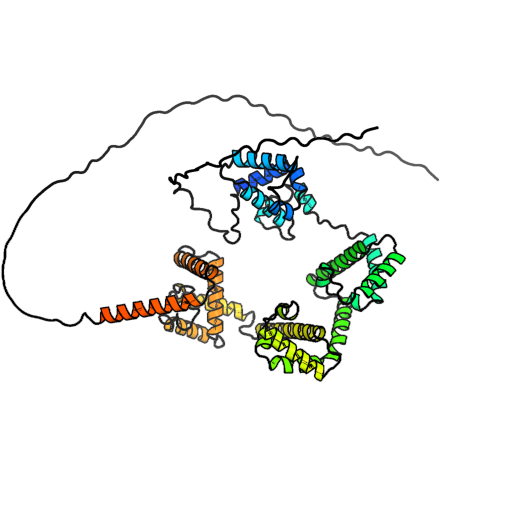 31.00 473 GLY A C 1
ATOM 3942 O O . GLY A 1 473 ? 4.119 15.107 83.526 1.00 31.00 473 GLY A O 1
ATOM 3943 N N . ALA A 1 474 ? 2.404 14.022 84.410 1.00 32.72 474 ALA A N 1
ATOM 3944 C CA . ALA A 1 474 ? 1.038 14.535 84.675 1.00 32.72 474 ALA A CA 1
ATOM 3945 C C . ALA A 1 474 ? 0.429 15.251 83.435 1.00 32.72 474 ALA A C 1
ATOM 3947 O O . ALA A 1 474 ? 1.161 15.920 82.726 1.00 32.72 474 ALA A O 1
ATOM 3948 N N . ILE A 1 475 ? -0.860 15.237 83.063 1.00 33.06 475 ILE A N 1
ATOM 3949 C CA . ILE A 1 475 ? -2.153 14.697 83.537 1.00 33.06 475 ILE A CA 1
ATOM 3950 C C . ILE A 1 475 ? -3.205 15.157 82.475 1.00 33.06 475 ILE A C 1
ATOM 3952 O O . ILE A 1 475 ? -3.053 16.266 81.971 1.00 33.06 475 ILE A O 1
ATOM 3956 N N . LEU A 1 476 ? -4.268 14.360 82.229 1.00 32.06 476 LEU A N 1
ATOM 3957 C CA . LEU A 1 476 ? -5.604 14.703 81.641 1.00 32.06 476 LEU A CA 1
ATOM 3958 C C . LEU A 1 476 ? -5.652 15.226 80.169 1.00 32.06 476 LEU A C 1
ATOM 3960 O O . LEU A 1 476 ? -4.665 15.712 79.647 1.00 32.06 476 LEU A O 1
ATOM 3964 N N . ASP A 1 477 ? -6.732 15.148 79.378 1.00 29.95 477 ASP A N 1
ATOM 3965 C CA . ASP A 1 477 ? -8.151 14.878 79.630 1.00 29.95 477 ASP A CA 1
ATOM 3966 C C . ASP A 1 477 ? -8.909 14.481 78.330 1.00 29.95 477 ASP A C 1
ATOM 3968 O O . ASP A 1 477 ? -8.509 14.839 77.224 1.00 29.95 477 ASP A O 1
ATOM 3972 N N . SER A 1 478 ? -10.000 13.742 78.539 1.00 32.12 478 SER A N 1
ATOM 3973 C CA . SER A 1 478 ? -11.277 13.549 77.807 1.00 32.12 478 SER A CA 1
ATOM 3974 C C . SER A 1 478 ? -11.556 13.967 76.331 1.00 32.12 478 SER A C 1
ATOM 3976 O O . SER A 1 478 ? -11.467 15.119 75.924 1.00 32.12 478 SER A O 1
ATOM 3978 N N . SER A 1 479 ? -12.064 12.962 75.583 1.00 36.12 479 SER A N 1
ATOM 3979 C CA . SER A 1 479 ? -13.286 12.851 74.723 1.00 36.12 479 SER A CA 1
ATOM 3980 C C . SER A 1 479 ? -14.339 13.997 74.723 1.00 36.12 479 SER A C 1
ATOM 3982 O O . SER A 1 479 ? -14.347 14.755 75.687 1.00 36.12 479 SER A O 1
ATOM 3984 N N . PRO A 1 480 ? -15.335 14.083 73.782 1.00 50.69 480 PRO A N 1
ATOM 3985 C CA . PRO A 1 480 ? -15.994 12.962 73.077 1.00 50.69 480 PRO A CA 1
ATOM 3986 C C . PRO A 1 480 ? -16.471 13.159 71.612 1.00 50.69 480 PRO A C 1
ATOM 3988 O O . PRO A 1 480 ? -16.473 14.237 71.024 1.00 50.69 480 PRO A O 1
ATOM 3991 N N . GLU A 1 481 ? -16.934 12.025 71.074 1.00 34.28 481 GLU A N 1
ATOM 3992 C CA . GLU A 1 481 ? -17.699 11.792 69.846 1.00 34.28 481 GLU A CA 1
ATOM 3993 C C . GLU A 1 481 ? -19.021 12.581 69.756 1.00 34.28 481 GLU A C 1
ATOM 3995 O O . GLU A 1 481 ? -19.761 12.706 70.732 1.00 34.28 481 GLU A O 1
ATOM 4000 N N . MET A 1 482 ? -19.381 12.999 68.535 1.00 36.31 482 MET A N 1
ATOM 4001 C CA . MET A 1 482 ? -20.739 13.407 68.162 1.00 36.31 482 MET A CA 1
ATOM 4002 C C . MET A 1 482 ? -21.279 12.508 67.044 1.00 36.31 482 MET A C 1
ATOM 4004 O O . MET A 1 482 ? -20.721 12.426 65.951 1.00 36.31 482 MET A O 1
ATOM 4008 N N . THR A 1 483 ? -22.397 11.853 67.340 1.00 32.69 483 THR A N 1
ATOM 4009 C CA . THR A 1 483 ? -23.276 11.127 66.419 1.00 32.69 483 THR A CA 1
ATOM 4010 C C . THR A 1 483 ? -24.312 12.089 65.824 1.00 32.69 483 THR A C 1
ATOM 4012 O O . THR A 1 483 ? -24.828 12.958 66.524 1.00 32.69 483 THR A O 1
ATOM 4015 N N . LEU A 1 484 ? -24.650 11.920 64.539 1.00 40.22 484 LEU A N 1
ATOM 4016 C CA . LEU A 1 484 ? -25.769 12.606 63.878 1.00 40.22 484 LEU A CA 1
ATOM 4017 C C . LEU A 1 484 ? -26.826 11.591 63.382 1.00 40.22 484 LEU A C 1
ATOM 4019 O O . LEU A 1 484 ? -26.454 10.479 62.996 1.00 40.22 484 LEU A O 1
ATOM 4023 N N . PRO A 1 485 ? -28.127 11.953 63.399 1.00 47.84 485 PRO A N 1
ATOM 4024 C CA . PRO A 1 485 ? -29.262 11.059 63.137 1.00 47.84 485 PRO A CA 1
ATOM 4025 C C . PRO A 1 485 ? -29.645 10.932 61.640 1.00 47.84 485 PRO A C 1
ATOM 4027 O O . PRO A 1 485 ? -29.151 11.693 60.805 1.00 47.84 485 PRO A O 1
ATOM 4030 N N . PRO A 1 486 ? -30.531 9.974 61.279 1.00 42.28 486 PRO A N 1
ATOM 4031 C CA . PRO A 1 486 ? -30.826 9.610 59.894 1.00 42.28 486 PRO A CA 1
ATOM 4032 C C . PRO A 1 486 ? -31.911 10.488 59.255 1.00 42.28 486 PRO A C 1
ATOM 4034 O O . PRO A 1 486 ? -32.884 10.879 59.897 1.00 42.28 486 PRO A O 1
ATOM 4037 N N . ILE A 1 487 ? -31.782 10.722 57.947 1.00 34.91 487 ILE A N 1
ATOM 4038 C CA . ILE A 1 487 ? -32.775 11.419 57.122 1.00 34.91 487 ILE A CA 1
ATOM 4039 C C . ILE A 1 487 ? -33.732 10.383 56.525 1.00 34.91 487 ILE A C 1
ATOM 4041 O O . ILE A 1 487 ? -33.331 9.536 55.730 1.00 34.91 487 ILE A O 1
ATOM 4045 N N . SER A 1 488 ? -35.006 10.469 56.903 1.00 32.94 488 SER A N 1
ATOM 4046 C CA . SER A 1 488 ? -36.130 9.809 56.235 1.00 32.94 488 SER A CA 1
ATOM 4047 C C . SER A 1 488 ? -37.225 10.841 55.978 1.00 32.94 488 SER A C 1
ATOM 4049 O O . SER A 1 488 ? -37.504 11.646 56.859 1.00 32.94 488 SER A O 1
ATOM 4051 N N . SER A 1 489 ? -37.896 10.705 54.829 1.00 29.80 489 SER A N 1
ATOM 4052 C CA . SER A 1 489 ? -39.224 11.250 54.502 1.00 29.80 489 SER A CA 1
ATOM 4053 C C . SER A 1 489 ? -39.338 12.754 54.213 1.00 29.80 489 SER A C 1
ATOM 4055 O O . SER A 1 489 ? -39.248 13.561 55.128 1.00 29.80 489 SER A O 1
ATOM 4057 N N . ILE A 1 490 ? -39.685 13.094 52.960 1.00 34.62 490 ILE A N 1
ATOM 4058 C CA . ILE A 1 490 ? -40.803 13.993 52.586 1.00 34.62 490 ILE A CA 1
ATOM 4059 C C . ILE A 1 490 ? -41.104 13.828 51.070 1.00 34.62 490 ILE A C 1
ATOM 4061 O O . ILE A 1 490 ? -40.219 14.046 50.249 1.00 34.62 490 ILE A O 1
ATOM 4065 N N . PHE A 1 491 ? -42.350 13.404 50.781 1.00 33.94 491 PHE A N 1
ATOM 4066 C CA . PHE A 1 491 ? -43.250 13.602 49.612 1.00 33.94 491 PHE A CA 1
ATOM 4067 C C . PHE A 1 491 ? -42.706 13.440 48.172 1.00 33.94 491 PHE A C 1
ATOM 4069 O O . PHE A 1 491 ? -41.754 14.095 47.779 1.00 33.94 491 PHE A O 1
ATOM 4076 N N . GLU A 1 492 ? -43.202 12.563 47.289 1.00 33.31 492 GLU A N 1
ATOM 4077 C CA . GLU A 1 492 ? -44.567 12.156 46.879 1.00 33.31 492 GLU A CA 1
ATOM 4078 C C . GLU A 1 492 ? -45.321 13.178 45.992 1.00 33.31 492 GLU A C 1
ATOM 4080 O O . GLU A 1 492 ? -45.597 14.300 46.403 1.00 33.31 492 GLU A O 1
ATOM 4085 N N . SER A 1 493 ? -45.705 12.688 44.799 1.00 31.62 493 SER A N 1
ATOM 4086 C CA . SER A 1 493 ? -46.771 13.144 43.885 1.00 31.62 493 SER A CA 1
ATOM 4087 C C . SER A 1 493 ? -46.535 14.358 42.971 1.00 31.62 493 SER A C 1
ATOM 4089 O O . SER A 1 493 ? -46.586 15.490 43.426 1.00 31.62 493 SER A O 1
ATOM 4091 N N . VAL A 1 494 ? -46.426 14.109 41.652 1.00 32.62 494 VAL A N 1
ATOM 4092 C CA . VAL A 1 494 ? -47.355 14.661 40.636 1.00 32.62 494 VAL A CA 1
ATOM 4093 C C . VAL A 1 494 ? -47.470 13.667 39.471 1.00 32.62 494 VAL A C 1
ATOM 4095 O O . VAL A 1 494 ? -46.483 13.297 38.835 1.00 32.62 494 VAL A O 1
ATOM 4098 N N . GLN A 1 495 ? -48.707 13.254 39.215 1.00 32.88 495 GLN A N 1
ATOM 4099 C CA . GLN A 1 495 ? -49.189 12.423 38.116 1.00 32.88 495 GLN A CA 1
ATOM 4100 C C . GLN A 1 495 ? -49.990 13.321 37.144 1.00 32.88 495 GLN A C 1
ATOM 4102 O O . GLN A 1 495 ? -50.501 14.359 37.554 1.00 32.88 495 GLN A O 1
ATOM 4107 N N . ASP A 1 496 ? -50.111 12.877 35.889 1.00 34.38 496 ASP A N 1
ATOM 4108 C CA . ASP A 1 496 ? -50.958 13.391 34.793 1.00 34.38 496 ASP A CA 1
ATOM 4109 C C . ASP A 1 496 ? -50.481 14.608 33.973 1.00 34.38 496 ASP A C 1
ATOM 4111 O O . ASP A 1 496 ? -50.496 15.751 34.414 1.00 34.38 496 ASP A O 1
ATOM 4115 N N . GLN A 1 497 ? -50.166 14.358 32.691 1.00 35.75 497 GLN A N 1
ATOM 4116 C CA . GLN A 1 497 ? -51.021 14.737 31.548 1.00 35.75 497 GLN A CA 1
ATOM 4117 C C . GLN A 1 497 ? -50.402 14.268 30.211 1.00 35.75 497 GLN A C 1
ATOM 4119 O O . GLN A 1 497 ? -49.357 14.740 29.770 1.00 35.75 497 GLN A O 1
ATOM 4124 N N . LEU A 1 498 ? -51.084 13.330 29.546 1.00 39.25 498 LEU A N 1
ATOM 4125 C CA . LEU A 1 498 ? -50.941 13.039 28.112 1.00 39.25 498 LEU A CA 1
ATOM 4126 C C . LEU A 1 498 ? -51.740 14.070 27.300 1.00 39.25 498 LEU A C 1
ATOM 4128 O O . LEU A 1 498 ? -52.794 14.513 27.757 1.00 39.25 498 LEU A O 1
ATOM 4132 N N . PRO A 1 499 ? -51.358 14.318 26.034 1.00 45.50 499 PRO A N 1
ATOM 4133 C CA . PRO A 1 499 ? -52.330 13.997 24.989 1.00 45.50 499 PRO A CA 1
ATOM 4134 C C . PRO A 1 499 ? -51.732 13.432 23.687 1.00 45.50 499 PRO A C 1
ATOM 4136 O O . PRO A 1 499 ? -50.676 13.834 23.213 1.00 45.50 499 PRO A O 1
ATOM 4139 N N . GLY A 1 500 ? -52.536 12.587 23.032 1.00 31.83 500 GLY A N 1
ATOM 4140 C CA . GLY A 1 500 ? -52.842 12.806 21.613 1.00 31.83 500 GLY A CA 1
ATOM 4141 C C . GLY A 1 500 ? -52.060 12.016 20.564 1.00 31.83 500 GLY A C 1
ATOM 4142 O O . GLY A 1 500 ? -51.193 12.549 19.882 1.00 31.83 500 GLY A O 1
ATOM 4143 N N . LYS A 1 501 ? -52.496 10.773 20.326 1.00 38.69 501 LYS A N 1
ATOM 4144 C CA . LYS A 1 501 ? -52.268 9.988 19.097 1.00 38.69 501 LYS A CA 1
ATOM 4145 C C . LYS A 1 501 ? -52.511 10.809 17.818 1.00 38.69 501 LYS A C 1
ATOM 4147 O O . LYS A 1 501 ? -53.601 11.358 17.690 1.00 38.69 501 LYS A O 1
ATOM 4152 N N . LYS A 1 502 ? -51.636 10.683 16.807 1.00 34.94 502 LYS A N 1
ATOM 4153 C CA . LYS A 1 502 ? -52.029 10.544 15.384 1.00 34.94 502 LYS A CA 1
ATOM 4154 C C . LYS A 1 502 ? -51.043 9.643 14.627 1.00 34.94 502 LYS A C 1
ATOM 4156 O O . LYS A 1 502 ? -49.869 9.959 14.479 1.00 34.94 502 LYS A O 1
ATOM 4161 N N . SER A 1 503 ? -51.558 8.510 14.155 1.00 39.03 503 SER A N 1
ATOM 4162 C CA . SER A 1 503 ? -50.957 7.652 13.128 1.00 39.03 503 SER A CA 1
ATOM 4163 C C . SER A 1 503 ? -51.225 8.253 11.744 1.00 39.03 503 SER A C 1
ATOM 4165 O O . SER A 1 503 ? -52.289 8.848 11.555 1.00 39.03 503 SER A O 1
ATOM 4167 N N . PRO A 1 504 ? -50.333 8.030 10.764 1.00 44.56 504 PRO A N 1
ATOM 4168 C CA . PRO A 1 504 ? -50.787 7.943 9.389 1.00 44.56 504 PRO A CA 1
ATOM 4169 C C . PRO A 1 504 ? -50.318 6.666 8.675 1.00 44.56 504 PRO A C 1
ATOM 4171 O O . PRO A 1 504 ? -49.135 6.425 8.453 1.00 44.56 504 PRO A O 1
ATOM 4174 N N . THR A 1 505 ? -51.335 5.912 8.262 1.00 35.38 505 THR A N 1
ATOM 4175 C CA . THR A 1 505 ? -51.608 5.545 6.864 1.00 35.38 505 THR A CA 1
ATOM 4176 C C . THR A 1 505 ? -50.709 4.506 6.188 1.00 35.38 505 THR A C 1
ATOM 4178 O O . THR A 1 505 ? -49.610 4.769 5.704 1.00 35.38 505 THR A O 1
ATOM 4181 N N . ALA A 1 506 ? -51.302 3.319 6.050 1.00 34.34 506 ALA A N 1
ATOM 4182 C CA . ALA A 1 506 ? -50.895 2.233 5.175 1.00 34.34 506 ALA A CA 1
ATOM 4183 C C . ALA A 1 506 ? -50.754 2.686 3.708 1.00 34.34 506 ALA A C 1
ATOM 4185 O O . ALA A 1 506 ? -51.676 3.257 3.121 1.00 34.34 506 ALA A O 1
ATOM 4186 N N . ARG A 1 507 ? -49.604 2.380 3.095 1.00 36.44 507 ARG A N 1
ATOM 4187 C CA . ARG A 1 507 ? -49.395 2.493 1.647 1.00 36.44 507 ARG A CA 1
ATOM 4188 C C . ARG A 1 507 ? -50.003 1.284 0.940 1.00 36.44 507 ARG A C 1
ATOM 4190 O O . ARG A 1 507 ? -49.590 0.148 1.147 1.00 36.44 507 ARG A O 1
ATOM 4197 N N . LYS A 1 508 ? -50.975 1.581 0.083 1.00 41.12 508 LYS A N 1
ATOM 4198 C CA . LYS A 1 508 ? -51.617 0.684 -0.878 1.00 41.12 508 LYS A CA 1
ATOM 4199 C C . LYS A 1 508 ? -50.604 0.317 -1.971 1.00 41.12 508 LYS A C 1
ATOM 4201 O O . LYS A 1 508 ? -50.053 1.202 -2.621 1.00 41.12 508 LYS A O 1
ATOM 4206 N N . ILE A 1 509 ? -50.349 -0.977 -2.142 1.00 38.88 509 ILE A N 1
ATOM 4207 C CA . ILE A 1 509 ? -49.559 -1.540 -3.242 1.00 38.88 509 ILE A CA 1
ATOM 4208 C C . ILE A 1 509 ? -50.440 -1.492 -4.496 1.00 38.88 509 ILE A C 1
ATOM 4210 O O . ILE A 1 509 ? -51.484 -2.140 -4.539 1.00 38.88 509 ILE A O 1
ATOM 4214 N N . GLN A 1 510 ? -50.050 -0.699 -5.493 1.00 37.62 510 GLN A N 1
ATOM 4215 C CA . GLN A 1 510 ? -50.600 -0.788 -6.844 1.00 37.62 510 GLN A CA 1
ATOM 4216 C C . GLN A 1 510 ? -49.714 -1.730 -7.660 1.00 37.62 510 GLN A C 1
ATOM 4218 O O . GLN A 1 510 ? -48.544 -1.445 -7.907 1.00 37.62 510 GLN A O 1
ATOM 4223 N N . HIS A 1 511 ? -50.290 -2.864 -8.054 1.00 34.75 511 HIS A N 1
ATOM 4224 C CA . HIS A 1 511 ? -49.761 -3.717 -9.107 1.00 34.75 511 HIS A CA 1
ATOM 4225 C C . HIS A 1 511 ? -49.921 -2.995 -10.449 1.00 34.75 511 HIS A C 1
ATOM 4227 O O . HIS A 1 511 ? -51.041 -2.753 -10.895 1.00 34.75 511 HIS A O 1
ATOM 4233 N N . GLY A 1 512 ? -48.799 -2.640 -11.073 1.00 36.22 512 GLY A N 1
ATOM 4234 C CA . GLY A 1 512 ? -48.758 -2.252 -12.476 1.00 36.22 512 GLY A CA 1
ATOM 4235 C C . GLY A 1 512 ? -48.834 -3.502 -13.345 1.00 36.22 512 GLY A C 1
ATOM 4236 O O . GLY A 1 512 ? -47.885 -4.279 -13.397 1.00 36.22 512 GLY A O 1
ATOM 4237 N N . VAL A 1 513 ? -49.984 -3.687 -13.985 1.00 36.22 513 VAL A N 1
ATOM 4238 C CA . VAL A 1 513 ? -50.177 -4.560 -15.142 1.00 36.22 513 VAL A CA 1
ATOM 4239 C C . VAL A 1 513 ? -49.532 -3.852 -16.332 1.00 36.22 513 VAL A C 1
ATOM 4241 O O . VAL A 1 513 ? -49.972 -2.772 -16.715 1.00 36.22 513 VAL A O 1
ATOM 4244 N N . THR A 1 514 ? -48.464 -4.417 -16.889 1.00 43.59 514 THR A N 1
ATOM 4245 C CA . THR A 1 514 ? -47.986 -4.040 -18.223 1.00 43.59 514 THR A CA 1
ATOM 4246 C C . THR A 1 514 ? -48.721 -4.886 -19.246 1.00 43.59 514 THR A C 1
ATOM 4248 O O . THR A 1 514 ? -48.613 -6.109 -19.232 1.00 43.59 514 THR A O 1
ATOM 4251 N N . GLU A 1 515 ? -49.487 -4.194 -20.082 1.00 39.78 515 GLU A N 1
ATOM 4252 C CA . GLU A 1 515 ? -50.192 -4.698 -21.252 1.00 39.78 515 GLU A CA 1
ATOM 4253 C C . GLU A 1 515 ? -49.233 -5.332 -22.266 1.00 39.78 515 GLU A C 1
ATOM 4255 O O . GLU A 1 515 ? -48.263 -4.710 -22.706 1.00 39.78 515 GLU A O 1
ATOM 4260 N N . ASP A 1 516 ? -49.576 -6.551 -22.677 1.00 43.34 516 ASP A N 1
ATOM 4261 C CA . ASP A 1 516 ? -49.187 -7.132 -23.954 1.00 43.34 516 ASP A CA 1
ATOM 4262 C C . ASP A 1 516 ? -49.769 -6.290 -25.097 1.00 43.34 516 ASP A C 1
ATOM 4264 O O . ASP A 1 516 ? -50.979 -6.061 -25.175 1.00 43.34 516 ASP A O 1
ATOM 4268 N N . LYS A 1 517 ? -48.911 -5.862 -26.027 1.00 48.00 517 LYS A N 1
ATOM 4269 C CA . LYS A 1 517 ? -49.329 -5.392 -27.351 1.00 48.00 517 LYS A CA 1
ATOM 4270 C C . LYS A 1 517 ? -48.706 -6.276 -28.424 1.00 48.00 517 LYS A C 1
ATOM 4272 O O . LYS A 1 517 ? -47.508 -6.204 -28.671 1.00 48.00 517 LYS A O 1
ATOM 4277 N N . ASN A 1 518 ? -49.581 -7.098 -29.007 1.00 39.72 518 ASN A N 1
ATOM 4278 C CA . ASN A 1 518 ? -49.817 -7.337 -30.437 1.00 39.72 518 ASN A CA 1
ATOM 4279 C C . ASN A 1 518 ? -48.585 -7.349 -31.361 1.00 39.72 518 ASN A C 1
ATOM 4281 O O . ASN A 1 518 ? -47.895 -6.350 -31.511 1.00 39.72 518 ASN A O 1
ATOM 4285 N N . ALA A 1 519 ? -48.233 -8.490 -31.954 1.00 37.69 519 ALA A N 1
ATOM 4286 C CA . ALA A 1 519 ? -48.908 -9.182 -33.065 1.00 37.69 519 ALA A CA 1
ATOM 4287 C C . ALA A 1 519 ? -48.490 -8.669 -34.456 1.00 37.69 519 ALA A C 1
ATOM 4289 O O . ALA A 1 519 ? -48.723 -7.522 -34.810 1.00 37.69 519 ALA A O 1
ATOM 4290 N N . ALA A 1 520 ? -47.939 -9.621 -35.214 1.00 42.41 520 ALA A N 1
ATOM 4291 C CA . ALA A 1 520 ? -48.235 -9.943 -36.609 1.00 42.41 520 ALA A CA 1
ATOM 4292 C C . ALA A 1 520 ? -48.071 -8.882 -37.719 1.00 42.41 520 ALA A C 1
ATOM 4294 O O . ALA A 1 520 ? -48.779 -7.885 -37.798 1.00 42.41 520 ALA A O 1
ATOM 4295 N N . GLY A 1 521 ? -47.231 -9.260 -38.685 1.00 39.81 521 GLY A N 1
ATOM 4296 C CA . GLY A 1 521 ? -47.192 -8.802 -40.077 1.00 39.81 521 GLY A CA 1
ATOM 4297 C C . GLY A 1 521 ? -46.020 -9.518 -40.762 1.00 39.81 521 GLY A C 1
ATOM 4298 O O . GLY A 1 521 ? -44.882 -9.134 -40.536 1.00 39.81 521 GLY A O 1
ATOM 4299 N N . HIS A 1 522 ? -46.190 -10.775 -41.182 1.00 44.50 522 HIS A N 1
ATOM 4300 C CA . HIS A 1 522 ? -46.548 -11.242 -42.533 1.00 44.50 522 HIS A CA 1
ATOM 4301 C C . HIS A 1 522 ? -45.509 -10.961 -43.634 1.00 44.50 522 HIS A C 1
ATOM 4303 O O . HIS A 1 522 ? -45.200 -9.809 -43.916 1.00 44.50 522 HIS A O 1
ATOM 4309 N N . THR A 1 523 ? -45.140 -12.079 -44.284 1.00 47.03 523 THR A N 1
ATOM 4310 C CA . THR A 1 523 ? -44.488 -12.297 -45.597 1.00 47.03 523 THR A CA 1
ATOM 4311 C C . THR A 1 523 ? -43.039 -11.884 -45.776 1.00 47.03 523 THR A C 1
ATOM 4313 O O . THR A 1 523 ? -42.748 -10.673 -45.739 1.00 47.03 523 THR A O 1
#

Foldseek 3Di:
DDDDDDDDDDDDDDDDDDDDPDDDDDDDDPDDPDPDPDDPVPPDLADDPVLLVLLLLLVLVQVPCLPADLVCLLVDLVPDDDSSVVSLVVSVVVSCVVPVPQDSNNSSVSVSVLLVQLLDPDRDPSNPVVVPVRVSSVVVNPPPPPPCDPVLVVLVVLLVVLCVVVVVVVPDDLVCLVVVPCVPCVVVLVVSQVSSCVVPVVQHSVNSSVSVSVVVVVVVVCPVVDDDDDPVVVVVVVVVVVVVVVCVVVLVLLVVLLVVPPLSVPPLDLCLLQPVNRDPVRVVSLVVSVVVSCVVPVPDDSNNSSVSVSVVSVVVVVVVVVCVVPVCLDDPVVVVVLVVVLVVLVVVLCVVVPDAPPQQPDPVSCVVPVVVLVVSQVVSCVVRVSDDSVNSSVVVVVVVVVCVVVVVDCPSCVVSVVVVVVVVCVVVPDPDPVVVVVVVVVVVVVVVVVVVVVVPPDDDDDDDDDDDDDDDDDDDDDDDDDDDDDDDDDDDDDDDDDDDDDDDDDDDDDDDDDDDDDDDDDD

Radius of gyration: 38.64 Å; chains: 1; bounding box: 92×102×135 Å

Sequence (523 aa):
MEPPVYSYHENLAESWSSDNDYSESEESVAGLQANAKHDKNYRCNTASAQVRDLLYNEMGAYKELYSIGTQQFRRTWKSFKGPKLDSWKKLVATVQEQFPHATEGQLANAWAQLRSNYTCSKPILLYKQWIGKLDYLEELRRPKQKRWDADDEANLKIIVEEMKEFPDISVLPLRRIAYLNFEGVEDSWKSLVSKIECRNPQLTEKEILRIWRNALYRDYRKKRHSKPASSEDALLLSLHNESLQSNEPLLYLLMKEVKKWKSLWEVKSERFVLRRGLLYHQKAAWDNVVKELQKQHDKTTDQELRVMWSKFLRMDKAQNKALKEKAPFLSTANKNGFQKYFVKIFTKYSQLHAASRNDVLHHTDLSDRFSVWTTFLQEIQVEYPEVEDKNLRRRWLLFVKAQIKQGREKSIWKGDIEFVKKIKRAWDGNGSQDKEEAVEKRTLQKLRKRKRASSVQEYTGSDDGTVVAISDGAILDSSPEMTLPPISSIFESVQDQLPGKKSPTARKIQHGVTEDKNAAGHT